Protein AF-A0A644T4M4-F1 (afdb_monomer)

Secondary structure (DSSP, 8-state):
--TT-HHHHHHHHHHHHHHHHHS---EEEEE-STTSSHHHHHHHHHHTS-GGGEEE-SS--HHHHHHGGGT-TTTTTT-EEEEEEE-SHHHHHHHHHHHHHHHHHHHHSEEEEEEEEEETTEEEEEEEEEES--EEEEEE-TT----HHHHHHEEEEE--SS-HHHHHHHHHHHHSTTSHHHHHHHHHHHHHHHHHHHHHHHHHHTTSEEEE-S-HHHHHHHHTT-TTHHHHHHHHHHHHHHHHHHHTTTPPPEEETTEEEEEPPHHHHHHHHHHHTTTHHHHHTT--HHHHHHHHHHHHHHHHH-SS-TT-EEHHHHHHH-SS---HHHHHHHHHHHHHTTSEEEEEEETTEEEEEE-----SS-GGGGGSPPHHHHHHHHHHT-HHHHHHHHT----TT--TT---TTS---GGGG-

Nearest PDB structures (foldseek):
  8twa-assembly1_1  TM=2.657E-01  e=3.814E-04  Saccharomyces cerevisiae
  1uej-assembly1_A  TM=3.182E-01  e=1.782E-02  Homo sapiens
  6n53-assembly1_A-2  TM=3.189E-01  e=3.844E-02  Homo sapiens
  3w8r-assembly1_B  TM=3.219E-01  e=8.292E-02  Thermus thermophilus HB8
  6n55-assembly1_A  TM=2.417E-01  e=2.975E-02  Homo sapiens

Structure (mmCIF, N/CA/C/O backbone):
data_AF-A0A644T4M4-F1
#
_entry.id   AF-A0A644T4M4-F1
#
loop_
_atom_site.group_PDB
_atom_site.id
_atom_site.type_symbol
_atom_site.label_atom_id
_atom_site.label_alt_id
_atom_site.label_comp_id
_atom_site.label_asym_id
_atom_site.label_entity_id
_atom_site.label_seq_id
_atom_site.pdbx_PDB_ins_code
_atom_site.Cartn_x
_atom_site.Cartn_y
_atom_site.Cartn_z
_atom_site.occupancy
_atom_site.B_iso_or_equiv
_atom_site.auth_seq_id
_atom_site.auth_comp_id
_atom_site.auth_asym_id
_atom_site.auth_atom_id
_atom_site.pdbx_PDB_model_num
ATOM 1 N N . MET A 1 1 ? 11.582 0.018 15.009 1.00 58.09 1 MET A N 1
ATOM 2 C CA . MET A 1 1 ? 12.364 1.194 14.536 1.00 58.09 1 MET A CA 1
ATOM 3 C C . MET A 1 1 ? 11.475 2.338 14.041 1.00 58.09 1 MET A C 1
ATOM 5 O O . MET A 1 1 ? 11.923 3.178 13.267 1.00 58.09 1 MET A O 1
ATOM 9 N N . THR A 1 2 ? 10.209 2.368 14.451 1.00 62.94 2 THR A N 1
ATOM 10 C CA . THR A 1 2 ? 9.167 3.086 13.716 1.00 6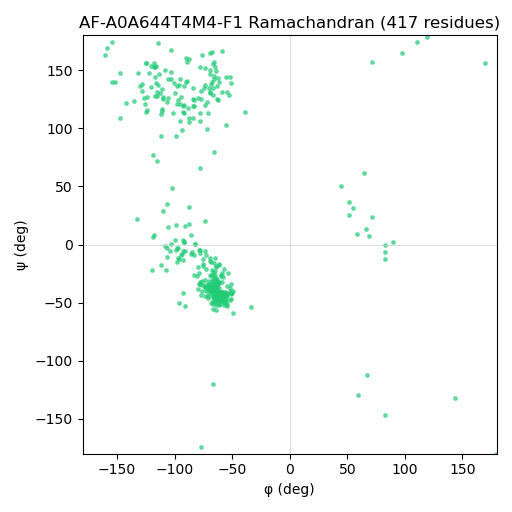2.94 2 THR A CA 1
ATOM 11 C C . THR A 1 2 ? 8.877 4.472 14.283 1.00 62.94 2 THR A C 1
ATOM 13 O O . THR A 1 2 ? 8.279 5.254 13.572 1.00 62.94 2 THR A O 1
ATOM 16 N N . ALA A 1 3 ? 9.325 4.804 15.505 1.00 70.50 3 ALA A N 1
ATOM 17 C CA . ALA A 1 3 ? 9.088 6.111 16.143 1.00 70.50 3 ALA A CA 1
ATOM 18 C C . ALA A 1 3 ? 7.628 6.594 15.975 1.00 70.50 3 ALA A C 1
ATOM 20 O O . ALA A 1 3 ? 7.381 7.668 15.447 1.00 70.50 3 ALA A O 1
ATOM 21 N N . GLY A 1 4 ? 6.650 5.741 16.298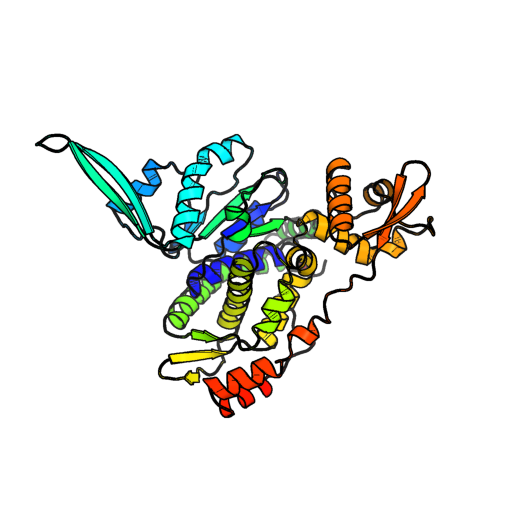 1.00 76.94 4 GLY A N 1
ATOM 22 C CA . GLY A 1 4 ? 5.220 6.039 16.108 1.00 76.94 4 GLY A CA 1
ATOM 23 C C . GLY A 1 4 ? 4.657 5.794 14.695 1.00 76.94 4 GLY A C 1
ATOM 24 O O . GLY A 1 4 ? 3.445 5.682 14.537 1.00 76.94 4 GLY A O 1
ATOM 25 N N . GLU A 1 5 ? 5.496 5.584 13.676 1.00 85.56 5 GLU A N 1
ATOM 26 C CA . GLU A 1 5 ? 5.093 5.408 12.264 1.00 85.56 5 GLU A CA 1
ATOM 27 C C . GLU A 1 5 ? 4.762 3.964 11.865 1.00 85.56 5 GLU A C 1
ATOM 29 O O . GLU A 1 5 ? 4.767 3.601 10.686 1.00 85.56 5 GLU A O 1
ATOM 34 N N . ARG A 1 6 ? 4.509 3.080 12.839 1.00 86.88 6 ARG A N 1
ATOM 35 C CA . ARG A 1 6 ? 4.324 1.641 12.571 1.00 86.88 6 ARG A CA 1
ATOM 36 C C . ARG A 1 6 ? 3.238 1.397 11.525 1.00 86.88 6 ARG A C 1
ATOM 38 O O . ARG A 1 6 ? 3.430 0.575 10.636 1.00 86.88 6 ARG A O 1
ATOM 45 N N . ARG A 1 7 ? 2.124 2.120 11.629 1.00 87.88 7 ARG A N 1
ATOM 46 C CA . ARG A 1 7 ? 0.977 1.989 10.729 1.00 87.88 7 ARG A CA 1
ATOM 47 C C . ARG A 1 7 ? 1.336 2.380 9.296 1.00 87.88 7 ARG A C 1
ATOM 49 O O . ARG A 1 7 ? 1.164 1.562 8.402 1.00 87.88 7 ARG A O 1
ATOM 56 N N . ASN A 1 8 ? 1.918 3.561 9.097 1.00 89.69 8 ASN A N 1
ATOM 57 C CA . ASN A 1 8 ? 2.347 4.040 7.781 1.00 89.69 8 ASN A CA 1
ATOM 58 C C . ASN A 1 8 ? 3.365 3.102 7.114 1.00 89.69 8 ASN A C 1
ATOM 60 O O . ASN A 1 8 ? 3.259 2.810 5.920 1.00 89.69 8 ASN A O 1
ATOM 64 N N . ILE A 1 9 ? 4.310 2.571 7.896 1.00 93.69 9 ILE A N 1
ATOM 65 C CA . ILE A 1 9 ? 5.294 1.590 7.419 1.00 93.69 9 ILE A CA 1
ATOM 66 C C . ILE A 1 9 ? 4.599 0.295 6.985 1.00 93.69 9 ILE A C 1
ATOM 68 O O . ILE A 1 9 ? 4.882 -0.211 5.902 1.00 93.69 9 ILE A O 1
ATOM 72 N N . LEU A 1 10 ? 3.675 -0.231 7.797 1.00 94.19 10 LEU A N 1
ATOM 73 C CA . LEU A 1 10 ? 2.949 -1.464 7.482 1.00 94.19 10 LEU A CA 1
ATOM 74 C C . LEU A 1 10 ? 2.027 -1.309 6.273 1.00 94.19 10 LEU A C 1
ATOM 76 O O . LEU A 1 10 ? 2.006 -2.197 5.427 1.00 94.19 10 LEU A O 1
ATOM 80 N N . ILE A 1 11 ? 1.306 -0.191 6.151 1.00 94.75 11 ILE A N 1
ATOM 81 C CA . ILE A 1 11 ? 0.471 0.082 4.976 1.00 94.75 11 ILE A CA 1
ATOM 82 C C . ILE A 1 11 ? 1.345 0.127 3.716 1.00 94.75 11 ILE A C 1
ATOM 84 O O . ILE A 1 11 ? 1.036 -0.544 2.732 1.00 94.75 11 ILE A O 1
ATOM 88 N N . SER A 1 12 ? 2.458 0.866 3.757 1.00 96.69 12 SER A N 1
ATOM 89 C CA . SER A 1 12 ? 3.391 0.975 2.627 1.00 96.69 12 SER A CA 1
ATOM 90 C C . SER A 1 12 ? 3.966 -0.393 2.240 1.00 96.69 12 SER A C 1
ATOM 92 O O . SER A 1 12 ? 3.949 -0.773 1.071 1.00 96.69 12 SER A O 1
ATOM 94 N N . PHE A 1 13 ? 4.397 -1.181 3.229 1.00 97.69 13 PHE A N 1
ATOM 95 C CA . PHE A 1 13 ? 4.878 -2.548 3.029 1.00 97.69 13 PHE A CA 1
ATOM 96 C C . PHE A 1 13 ? 3.802 -3.466 2.426 1.00 97.69 13 PHE A C 1
ATOM 98 O O . PHE A 1 13 ? 4.091 -4.254 1.526 1.00 97.69 13 PHE A O 1
ATOM 105 N N . LEU A 1 14 ? 2.545 -3.354 2.861 1.00 97.75 14 LEU A N 1
ATOM 106 C CA . LEU A 1 14 ? 1.443 -4.149 2.315 1.00 97.75 14 LEU A CA 1
ATOM 107 C C . LEU A 1 14 ? 1.080 -3.755 0.875 1.00 97.75 14 LEU A C 1
ATOM 109 O O . LEU A 1 14 ? 0.766 -4.624 0.065 1.00 97.75 14 LEU A O 1
ATOM 113 N N . CYS A 1 15 ? 1.201 -2.475 0.515 1.00 97.94 15 CYS A N 1
ATOM 114 C CA . CYS A 1 15 ? 1.064 -2.028 -0.875 1.00 97.94 15 CYS A CA 1
ATOM 115 C C . CYS A 1 15 ? 2.152 -2.650 -1.765 1.00 97.94 15 CYS A C 1
ATOM 117 O O . CYS A 1 15 ? 1.864 -3.210 -2.824 1.00 97.94 15 CYS A O 1
ATOM 119 N N . PHE A 1 16 ? 3.402 -2.636 -1.299 1.00 98.38 16 PHE A N 1
ATOM 120 C CA . PHE A 1 16 ? 4.524 -3.252 -2.005 1.00 98.38 16 PHE A CA 1
ATOM 121 C C . PHE A 1 16 ? 4.413 -4.774 -2.104 1.00 98.38 16 PHE A C 1
ATOM 123 O O . PHE A 1 16 ? 4.723 -5.355 -3.142 1.00 98.38 16 PHE A O 1
ATOM 130 N N . THR A 1 17 ? 3.927 -5.446 -1.064 1.00 97.81 17 THR A N 1
ATOM 131 C CA . THR A 1 17 ? 3.719 -6.900 -1.118 1.00 97.81 17 THR A CA 1
ATOM 132 C C . THR A 1 17 ? 2.515 -7.283 -1.976 1.00 97.81 17 THR A C 1
ATOM 134 O O . THR A 1 17 ? 2.589 -8.302 -2.654 1.00 97.81 17 THR A O 1
ATOM 137 N N . SER A 1 18 ? 1.467 -6.456 -2.071 1.00 97.56 18 SER A N 1
ATOM 138 C CA . SER A 1 18 ? 0.407 -6.626 -3.082 1.00 97.56 18 SER A CA 1
ATOM 139 C C . SER A 1 18 ? 0.992 -6.664 -4.500 1.00 97.56 18 SER A C 1
ATOM 141 O O . SER A 1 18 ? 0.643 -7.533 -5.301 1.00 97.56 18 SER A O 1
ATOM 143 N N . GLN A 1 19 ? 1.960 -5.796 -4.794 1.00 96.81 19 GLN A N 1
ATOM 144 C CA . GLN A 1 19 ? 2.674 -5.817 -6.068 1.00 96.81 19 GLN A CA 1
ATOM 145 C C . GLN A 1 19 ? 3.536 -7.080 -6.228 1.00 96.81 19 GLN A C 1
ATOM 147 O O . GLN A 1 19 ? 3.400 -7.831 -7.195 1.00 96.81 19 GLN A O 1
ATOM 152 N N . VAL A 1 20 ? 4.424 -7.329 -5.267 1.00 96.94 20 VAL A N 1
ATOM 153 C CA . VAL A 1 20 ? 5.458 -8.369 -5.365 1.00 96.94 20 VAL A CA 1
ATOM 154 C C . VAL A 1 20 ? 4.882 -9.785 -5.309 1.00 96.94 20 VAL A C 1
ATOM 156 O O . VAL A 1 20 ? 5.356 -10.669 -6.024 1.00 96.94 20 VAL A O 1
ATOM 159 N N . VAL A 1 21 ? 3.879 -10.010 -4.461 1.00 96.81 21 VAL A N 1
ATOM 160 C CA . VAL A 1 21 ? 3.291 -11.331 -4.207 1.00 96.81 21 VAL A CA 1
ATOM 161 C C . VAL A 1 21 ? 2.095 -11.586 -5.117 1.00 96.81 21 VAL A C 1
ATOM 163 O O . VAL A 1 21 ? 1.967 -12.688 -5.641 1.00 96.81 21 VAL A O 1
ATOM 166 N N . LEU A 1 22 ? 1.233 -10.585 -5.325 1.00 95.81 22 LEU A N 1
ATOM 167 C CA . LEU A 1 22 ? -0.062 -10.768 -5.995 1.00 95.81 22 LEU A CA 1
ATOM 168 C C . LEU A 1 22 ? -0.127 -10.167 -7.402 1.00 95.81 22 LEU A C 1
ATOM 170 O O . LEU A 1 22 ? -1.165 -10.284 -8.049 1.00 95.81 22 LEU A O 1
ATOM 174 N N . ARG A 1 23 ? 0.947 -9.520 -7.881 1.00 94.50 23 ARG A N 1
ATOM 175 C CA . ARG A 1 23 ? 0.973 -8.791 -9.165 1.00 94.50 23 ARG A CA 1
ATOM 176 C C . ARG A 1 23 ? -0.136 -7.737 -9.269 1.00 94.50 23 ARG A C 1
ATOM 178 O O . ARG A 1 23 ? -0.631 -7.461 -10.361 1.00 94.50 23 ARG A O 1
ATOM 185 N N . ASN A 1 24 ? -0.519 -7.155 -8.133 1.00 95.31 24 ASN A N 1
ATOM 186 C CA . ASN A 1 24 ? -1.507 -6.089 -8.054 1.00 95.31 24 ASN A CA 1
ATOM 187 C C . ASN A 1 24 ? -0.814 -4.777 -7.640 1.00 95.31 24 ASN A C 1
ATOM 189 O O . ASN A 1 24 ? -0.609 -4.559 -6.436 1.00 95.31 24 ASN A O 1
ATOM 193 N N . PRO A 1 25 ? -0.400 -3.940 -8.611 1.00 96.50 25 PRO A N 1
ATOM 194 C CA . PRO A 1 25 ? 0.454 -2.787 -8.360 1.00 96.50 25 PRO A CA 1
ATOM 195 C C . PRO A 1 25 ? -0.295 -1.672 -7.635 1.00 96.50 25 PRO A C 1
ATOM 197 O O . PRO A 1 25 ? -1.267 -1.120 -8.153 1.00 96.50 25 PRO A O 1
ATOM 200 N N . ILE A 1 26 ? 0.225 -1.283 -6.472 1.00 97.12 26 ILE A N 1
ATOM 201 C CA . ILE A 1 26 ? -0.260 -0.147 -5.688 1.00 97.12 26 ILE A CA 1
ATOM 202 C C . ILE A 1 26 ? 0.924 0.785 -5.451 1.00 97.12 26 ILE A C 1
ATOM 204 O O . ILE A 1 26 ? 1.887 0.415 -4.780 1.00 97.12 26 ILE A O 1
ATOM 208 N N . SER A 1 27 ? 0.862 1.982 -6.028 1.00 97.38 27 SER A N 1
ATOM 209 C CA . SER A 1 27 ? 1.900 2.998 -5.844 1.00 97.38 27 SER A CA 1
ATOM 210 C C . SER A 1 27 ? 1.800 3.607 -4.442 1.00 97.38 27 SER A C 1
ATOM 212 O O . SER A 1 27 ? 0.721 3.636 -3.853 1.00 97.38 27 SER A O 1
ATOM 214 N N . VAL A 1 28 ? 2.907 4.081 -3.878 1.00 96.62 28 VAL A N 1
ATOM 215 C CA . VAL A 1 28 ? 2.952 4.640 -2.518 1.00 96.62 28 VAL A CA 1
ATOM 216 C C . VAL A 1 28 ? 3.573 6.026 -2.554 1.00 96.62 28 VAL A C 1
ATOM 218 O O . VAL A 1 28 ? 4.684 6.205 -3.053 1.00 96.62 28 VAL A O 1
ATOM 221 N N . ILE A 1 29 ? 2.865 7.004 -1.995 1.00 93.62 29 ILE A N 1
ATOM 222 C CA . ILE A 1 29 ? 3.316 8.392 -1.958 1.00 93.62 29 ILE A CA 1
ATOM 223 C C . ILE A 1 29 ? 3.303 8.895 -0.518 1.00 93.62 29 ILE A C 1
ATOM 225 O O . ILE A 1 29 ? 2.258 8.925 0.130 1.00 93.62 29 ILE A O 1
ATOM 229 N N . GLY A 1 30 ? 4.468 9.314 -0.027 1.00 91.06 30 GLY A N 1
ATOM 230 C CA . GLY A 1 30 ? 4.597 9.938 1.289 1.00 91.06 30 GLY A CA 1
ATOM 231 C C . GLY A 1 30 ? 4.499 11.457 1.211 1.00 91.06 30 GLY A C 1
ATOM 232 O O . GLY A 1 30 ? 5.347 12.101 0.595 1.00 91.06 30 GLY A O 1
ATOM 233 N N . LEU A 1 31 ? 3.507 12.037 1.878 1.00 87.75 31 LEU A N 1
ATOM 234 C CA . LEU A 1 31 ? 3.324 13.477 2.016 1.00 87.75 31 LEU A CA 1
ATOM 235 C C . LEU A 1 31 ? 3.867 13.991 3.345 1.00 87.75 31 LEU A C 1
ATOM 237 O O . LEU A 1 31 ? 3.627 13.420 4.409 1.00 87.75 31 LEU A O 1
ATOM 241 N N . GLY A 1 32 ? 4.571 15.116 3.290 1.00 81.44 32 GLY A N 1
ATOM 242 C CA . GLY A 1 32 ? 4.988 15.822 4.493 1.00 81.44 32 GLY A CA 1
ATOM 243 C C . GLY A 1 32 ? 5.992 16.927 4.212 1.00 81.44 32 GLY A C 1
ATOM 244 O O . GLY A 1 32 ? 6.736 16.897 3.225 1.00 81.44 32 GLY A O 1
ATOM 245 N N . GLU A 1 33 ? 6.043 17.897 5.119 1.00 79.94 33 GLU A N 1
ATOM 246 C CA . GLU A 1 33 ? 7.080 18.925 5.106 1.00 79.94 33 GLU A CA 1
ATOM 247 C C . GLU A 1 33 ? 8.484 18.302 5.203 1.00 79.94 33 GLU A C 1
ATOM 249 O O . GLU A 1 33 ? 8.666 17.109 5.498 1.00 79.94 33 GLU A O 1
ATOM 254 N N . GLY A 1 34 ? 9.508 19.109 4.931 1.00 76.06 34 GLY A N 1
ATOM 255 C CA . GLY A 1 34 ? 10.889 18.715 5.202 1.00 76.06 34 GLY A CA 1
ATOM 256 C C . GLY A 1 34 ? 11.044 18.224 6.647 1.00 76.06 34 GLY A C 1
ATOM 257 O O . GLY A 1 34 ? 10.461 18.791 7.566 1.00 76.06 34 GLY A O 1
ATOM 258 N N . SER A 1 35 ? 11.819 17.156 6.846 1.00 74.25 35 SER A N 1
ATOM 259 C CA . SER A 1 35 ? 12.139 16.605 8.177 1.00 74.25 35 SER A CA 1
ATOM 260 C C . SER A 1 35 ? 10.973 15.999 8.977 1.00 74.25 35 SER A C 1
ATOM 262 O O . SER A 1 35 ? 11.151 15.690 10.149 1.00 74.25 35 SER A O 1
ATOM 264 N N . THR A 1 36 ? 9.819 15.743 8.355 1.00 76.94 36 THR A N 1
ATOM 265 C CA . THR A 1 36 ? 8.667 15.074 9.004 1.00 76.94 36 THR A CA 1
ATOM 266 C C . THR A 1 36 ? 8.808 13.554 9.136 1.00 76.94 36 THR A C 1
ATOM 268 O O . THR A 1 36 ? 7.979 12.909 9.755 1.00 76.94 36 THR A O 1
ATOM 271 N N . GLY A 1 37 ? 9.845 12.947 8.547 1.00 81.25 37 GLY A N 1
ATOM 272 C CA . GLY A 1 37 ? 10.057 11.494 8.603 1.00 81.25 37 GLY A CA 1
ATOM 273 C C . GLY A 1 37 ? 9.403 10.693 7.470 1.00 81.25 37 GLY A C 1
ATOM 274 O O . GLY A 1 37 ? 9.582 9.478 7.421 1.00 81.25 37 GLY A O 1
ATOM 275 N N . LYS A 1 38 ? 8.744 11.344 6.497 1.00 88.62 38 LYS A N 1
ATOM 276 C CA . LYS A 1 38 ? 8.134 10.685 5.321 1.00 88.62 38 LYS A CA 1
ATOM 277 C C . LYS A 1 38 ? 9.085 9.740 4.572 1.00 88.62 38 LYS A C 1
ATOM 279 O O . LYS A 1 38 ? 8.711 8.625 4.218 1.00 88.62 38 LYS A O 1
ATOM 284 N N . THR A 1 39 ? 10.335 10.162 4.379 1.00 90.50 39 THR A N 1
ATOM 285 C CA . THR A 1 39 ? 11.363 9.362 3.697 1.00 90.50 39 THR A CA 1
ATOM 286 C C . THR A 1 39 ? 11.757 8.147 4.532 1.00 90.50 39 THR A C 1
ATOM 288 O O . THR A 1 39 ? 11.871 7.056 3.990 1.00 90.50 39 THR A O 1
ATOM 291 N N . HIS A 1 40 ? 11.852 8.300 5.858 1.00 90.38 40 HIS A N 1
ATOM 292 C CA . HIS A 1 40 ? 12.149 7.194 6.776 1.00 90.38 40 HIS A CA 1
ATOM 293 C C . HIS A 1 40 ? 11.056 6.120 6.740 1.00 90.38 40 HIS A C 1
ATOM 295 O O . HIS A 1 40 ? 11.365 4.934 6.712 1.00 90.38 40 HIS A O 1
ATOM 301 N N . VAL A 1 41 ? 9.777 6.509 6.691 1.00 91.75 41 VAL A N 1
ATOM 302 C CA . VAL A 1 41 ? 8.663 5.556 6.532 1.00 91.75 41 VAL A CA 1
ATOM 303 C C . VAL A 1 41 ? 8.835 4.720 5.266 1.00 91.75 41 VAL A C 1
ATOM 305 O O . VAL A 1 41 ? 8.794 3.489 5.329 1.00 91.75 41 VAL A O 1
ATOM 308 N N . LEU A 1 42 ? 9.047 5.390 4.131 1.00 94.56 42 LEU A N 1
ATOM 309 C CA . LEU A 1 42 ? 9.170 4.738 2.831 1.00 94.56 42 LEU A CA 1
ATOM 310 C C . LEU A 1 42 ?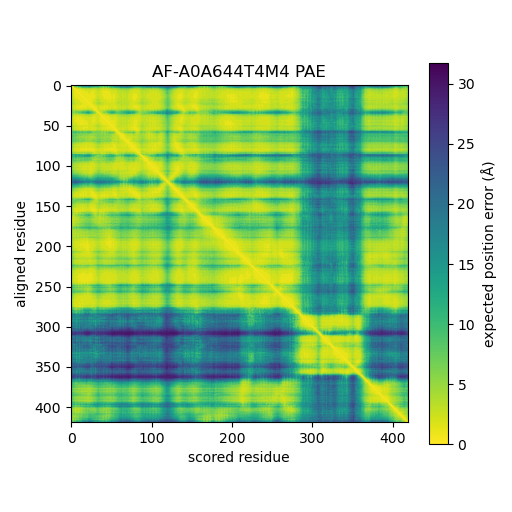 10.399 3.820 2.774 1.00 94.56 42 LEU A C 1
ATOM 312 O O . LEU A 1 42 ? 10.296 2.682 2.326 1.00 94.56 42 LEU A O 1
ATOM 316 N N . GLU A 1 43 ? 11.544 4.287 3.273 1.00 94.19 43 GLU A N 1
ATOM 317 C CA . GLU A 1 43 ? 12.791 3.519 3.321 1.00 94.19 43 GLU A CA 1
ATOM 318 C C . GLU A 1 43 ? 12.665 2.265 4.186 1.00 94.19 43 GLU A C 1
ATOM 320 O O . GLU A 1 43 ? 13.099 1.196 3.764 1.00 94.19 43 GLU A O 1
ATOM 325 N N . ILE A 1 44 ? 12.038 2.354 5.365 1.00 94.00 44 ILE A N 1
ATOM 326 C CA . ILE A 1 44 ? 11.836 1.176 6.217 1.00 94.00 44 ILE A CA 1
ATOM 327 C C . ILE A 1 44 ? 10.865 0.186 5.570 1.00 94.00 44 ILE A C 1
ATOM 329 O O . ILE A 1 44 ? 11.093 -1.016 5.665 1.00 94.00 44 ILE A O 1
ATOM 333 N N . ALA A 1 45 ? 9.811 0.653 4.897 1.00 96.50 45 ALA A N 1
ATOM 334 C CA . ALA A 1 45 ? 8.907 -0.236 4.171 1.00 96.50 45 ALA A CA 1
ATOM 335 C C . ALA A 1 45 ? 9.616 -0.954 3.007 1.00 96.50 45 ALA A C 1
ATOM 337 O O . ALA A 1 45 ? 9.460 -2.165 2.855 1.00 96.50 45 ALA A O 1
ATOM 338 N N . LEU A 1 46 ? 10.432 -0.232 2.229 1.00 97.12 46 LEU A N 1
ATOM 339 C CA . LEU A 1 46 ? 11.243 -0.792 1.141 1.00 97.12 46 LEU A CA 1
ATOM 340 C C . LEU A 1 46 ? 12.316 -1.759 1.651 1.00 97.12 46 LEU A C 1
ATOM 342 O O . LEU A 1 46 ? 12.559 -2.780 1.022 1.00 97.12 46 LEU A O 1
ATOM 346 N N . LEU A 1 47 ? 12.911 -1.487 2.815 1.00 96.50 47 LEU A N 1
ATOM 347 C CA . LEU A 1 47 ? 13.916 -2.350 3.440 1.00 96.50 47 LEU A CA 1
ATOM 348 C C . LEU A 1 47 ? 13.385 -3.768 3.723 1.00 96.50 47 LEU A C 1
ATOM 350 O O . LEU A 1 47 ? 14.174 -4.704 3.806 1.00 96.50 47 LEU A O 1
ATOM 354 N N . LEU A 1 48 ? 12.069 -3.942 3.866 1.00 96.75 48 LEU A N 1
ATOM 355 C CA . LEU A 1 48 ? 11.432 -5.247 4.073 1.00 96.75 48 LEU A CA 1
ATOM 356 C C . LEU A 1 48 ? 11.142 -6.003 2.763 1.00 96.75 48 LEU A C 1
ATOM 358 O O . LEU A 1 48 ? 10.715 -7.157 2.806 1.00 96.75 48 LEU A O 1
ATOM 362 N N . ILE A 1 49 ? 11.360 -5.373 1.607 1.00 98.12 49 ILE A N 1
ATOM 363 C CA . ILE A 1 49 ? 11.158 -5.964 0.282 1.00 98.12 49 ILE A CA 1
ATOM 364 C C . ILE A 1 49 ? 12.494 -6.519 -0.248 1.00 98.12 49 ILE A C 1
ATOM 366 O O . ILE A 1 49 ? 13.538 -5.913 -0.007 1.00 98.12 49 ILE A O 1
ATOM 370 N N . PRO A 1 50 ? 12.502 -7.668 -0.952 1.00 97.75 50 PRO A N 1
ATOM 371 C CA . PRO A 1 50 ? 13.701 -8.187 -1.614 1.00 97.75 50 PRO A CA 1
ATOM 372 C C . PRO A 1 50 ? 14.322 -7.160 -2.570 1.00 97.75 50 PRO A C 1
ATOM 374 O O . PRO A 1 50 ? 13.614 -6.568 -3.388 1.00 97.75 50 PRO A O 1
ATOM 377 N N . ASP A 1 51 ? 15.636 -6.949 -2.465 1.00 97.12 51 ASP A N 1
ATOM 378 C CA . ASP A 1 51 ? 16.331 -5.843 -3.141 1.00 97.12 51 ASP A CA 1
ATOM 379 C C . ASP A 1 51 ? 16.258 -5.965 -4.669 1.00 97.12 51 ASP A C 1
ATOM 381 O O . ASP A 1 51 ? 16.167 -4.964 -5.371 1.00 97.12 51 ASP A O 1
ATOM 385 N N . GLU A 1 52 ? 16.222 -7.192 -5.196 1.00 95.88 52 GLU A N 1
ATOM 386 C CA . GLU A 1 52 ? 16.118 -7.481 -6.628 1.00 95.88 52 GLU A CA 1
ATOM 387 C C . GLU A 1 52 ? 14.791 -7.030 -7.264 1.00 95.88 52 GLU A C 1
ATOM 389 O O . GLU A 1 52 ? 14.651 -7.028 -8.489 1.00 95.88 52 GLU A O 1
ATOM 394 N N . LEU A 1 53 ? 13.808 -6.650 -6.444 1.00 97.50 53 LEU A N 1
ATOM 395 C CA . LEU A 1 53 ? 12.486 -6.191 -6.874 1.00 97.50 53 LEU A CA 1
ATOM 396 C C . LEU A 1 53 ? 12.318 -4.677 -6.780 1.00 97.50 53 LEU A C 1
ATOM 398 O O . LEU A 1 53 ? 11.246 -4.160 -7.101 1.00 97.50 53 LEU A O 1
ATOM 402 N N . ILE A 1 54 ? 13.361 -3.975 -6.347 1.00 98.12 54 ILE A N 1
ATOM 403 C CA . ILE A 1 54 ? 13.370 -2.529 -6.175 1.00 98.12 54 ILE A CA 1
ATOM 404 C C . ILE A 1 54 ? 14.275 -1.929 -7.248 1.00 98.12 54 ILE A C 1
ATOM 406 O O . ILE A 1 54 ? 15.443 -2.287 -7.363 1.00 98.12 54 ILE A O 1
ATOM 410 N N . GLU A 1 55 ? 13.744 -0.985 -8.020 1.00 96.38 55 GLU A N 1
ATOM 411 C CA . GLU A 1 55 ? 14.516 -0.225 -9.000 1.00 96.38 55 GLU A CA 1
ATOM 412 C C . GLU A 1 55 ? 14.616 1.229 -8.540 1.00 96.38 55 GLU A C 1
ATOM 414 O O . GLU A 1 55 ? 13.619 1.951 -8.486 1.00 96.38 55 GLU A O 1
ATOM 419 N N . TYR A 1 56 ? 15.822 1.667 -8.185 1.00 94.44 56 TYR A N 1
ATOM 420 C CA . TYR A 1 56 ? 16.060 3.047 -7.772 1.00 94.44 56 TYR A CA 1
ATOM 421 C C . TYR A 1 56 ? 16.366 3.920 -8.988 1.00 94.44 56 TYR A C 1
ATOM 423 O O . TYR A 1 56 ? 17.460 3.877 -9.543 1.00 94.44 56 TYR A O 1
ATOM 431 N N . GLU A 1 57 ? 15.420 4.783 -9.335 1.00 90.25 57 GLU A N 1
ATOM 432 C CA . GLU A 1 57 ? 15.503 5.718 -10.456 1.00 90.25 57 GLU A CA 1
ATOM 433 C C . GLU A 1 57 ? 15.503 7.146 -9.896 1.00 90.25 57 GLU A C 1
ATOM 435 O O . GLU A 1 57 ? 14.514 7.873 -9.961 1.00 90.25 57 GLU A O 1
ATOM 440 N N . LYS A 1 58 ? 16.610 7.551 -9.260 1.00 80.00 58 LYS A N 1
ATOM 441 C CA . LYS A 1 58 ? 16.757 8.907 -8.709 1.00 80.00 58 LYS A CA 1
ATOM 442 C C . LYS A 1 58 ? 17.066 9.877 -9.852 1.00 80.00 58 LYS A C 1
ATOM 444 O O . LYS A 1 58 ? 18.190 9.888 -10.345 1.00 80.00 58 LYS A O 1
ATOM 449 N N . LYS A 1 59 ? 16.084 10.700 -10.236 1.00 78.81 59 LYS A N 1
ATOM 450 C CA . LYS A 1 59 ? 16.123 11.621 -11.397 1.00 78.81 59 LYS A CA 1
ATOM 451 C C . LYS A 1 59 ? 16.225 10.891 -12.748 1.00 78.81 59 LYS A C 1
ATOM 453 O O . LYS A 1 59 ? 17.205 11.065 -13.477 1.00 78.81 59 LYS A O 1
ATOM 458 N N . PRO A 1 60 ? 15.231 10.056 -13.093 1.00 81.75 60 PRO A N 1
ATOM 459 C CA . PRO A 1 60 ? 15.249 9.333 -14.352 1.00 81.75 60 PRO A CA 1
ATOM 460 C C . PRO A 1 60 ? 15.057 10.297 -15.517 1.00 81.75 60 PRO A C 1
ATOM 462 O O . PRO A 1 60 ? 14.294 11.258 -15.427 1.00 81.75 60 PRO A O 1
ATOM 465 N N . THR A 1 61 ? 15.694 9.994 -16.644 1.00 85.56 61 THR A N 1
ATOM 466 C CA . THR A 1 61 ? 15.408 10.674 -17.907 1.00 85.56 61 THR A CA 1
ATOM 467 C C . THR A 1 61 ? 14.566 9.776 -18.796 1.00 85.56 61 THR A C 1
ATOM 469 O O . THR A 1 61 ? 14.730 8.554 -18.807 1.00 85.56 61 THR A O 1
ATOM 472 N N . LEU A 1 62 ? 13.708 10.381 -19.614 1.00 86.06 62 LEU A N 1
ATOM 473 C CA . LEU A 1 62 ? 12.876 9.626 -20.541 1.00 86.06 62 LEU A CA 1
ATOM 474 C C . LEU A 1 62 ? 13.709 8.691 -21.453 1.00 86.06 62 LEU A C 1
ATOM 476 O O . LEU A 1 62 ? 13.355 7.521 -21.580 1.00 86.06 62 LEU A O 1
ATOM 480 N N . PRO A 1 63 ? 14.848 9.119 -22.044 1.00 85.75 63 PRO A N 1
ATOM 481 C CA . PRO A 1 63 ? 15.688 8.221 -22.837 1.00 85.75 63 PRO A CA 1
ATOM 482 C C . PRO A 1 63 ? 16.315 7.075 -22.033 1.00 85.75 63 PRO A C 1
ATOM 484 O O . PRO A 1 63 ? 16.450 5.976 -22.567 1.00 85.75 63 PRO A O 1
ATOM 487 N N . SER A 1 64 ? 16.712 7.302 -20.773 1.00 86.50 64 SER A N 1
ATOM 488 C CA . SER A 1 64 ? 17.353 6.253 -19.970 1.00 86.50 64 SER A CA 1
ATOM 489 C C . SER A 1 64 ? 16.388 5.126 -19.620 1.00 86.50 64 SER A C 1
ATOM 491 O O . SER A 1 64 ? 16.802 3.971 -19.645 1.00 86.50 64 SER A O 1
ATOM 493 N N . MET A 1 65 ? 15.114 5.441 -19.365 1.00 88.69 65 MET A N 1
ATOM 494 C CA . MET A 1 65 ? 14.091 4.429 -19.085 1.00 88.69 65 MET A CA 1
ATOM 495 C C . MET A 1 65 ? 13.845 3.507 -20.282 1.00 88.69 65 MET A C 1
ATOM 497 O O . MET A 1 65 ? 13.854 2.290 -20.127 1.00 88.69 65 MET A O 1
ATOM 501 N N . PHE A 1 66 ? 13.694 4.062 -21.490 1.00 87.44 66 PHE A N 1
ATOM 502 C CA . PHE A 1 66 ? 13.488 3.242 -22.689 1.00 87.44 66 PHE A CA 1
ATOM 503 C C . PHE A 1 66 ? 14.721 2.445 -23.087 1.00 87.44 66 PHE A C 1
ATOM 505 O O . PHE A 1 66 ? 14.586 1.305 -23.496 1.00 87.44 66 PHE A O 1
ATOM 512 N N . ARG A 1 67 ? 15.937 2.972 -22.910 1.00 87.81 67 ARG A N 1
ATOM 513 C CA . ARG A 1 67 ? 17.152 2.194 -23.207 1.00 87.81 67 ARG A CA 1
ATOM 514 C C . ARG A 1 67 ? 17.295 0.932 -22.355 1.00 87.81 67 ARG A C 1
ATOM 516 O O . ARG A 1 67 ? 18.042 0.037 -22.734 1.00 87.81 67 ARG A O 1
ATOM 523 N N . ARG A 1 68 ? 16.576 0.812 -21.231 1.00 89.12 68 ARG A N 1
ATOM 524 C CA . ARG A 1 68 ? 16.501 -0.456 -20.488 1.00 89.12 68 ARG A CA 1
ATOM 525 C C . ARG A 1 68 ? 15.883 -1.574 -21.331 1.00 89.12 68 ARG A C 1
ATOM 527 O O . ARG A 1 68 ? 16.337 -2.708 -21.200 1.00 89.12 68 ARG A O 1
ATOM 534 N N . SER A 1 69 ? 14.940 -1.257 -22.225 1.00 88.19 69 SER A N 1
ATOM 535 C CA . SER A 1 69 ? 14.296 -2.251 -23.091 1.00 88.19 69 SER A CA 1
ATOM 536 C C . SER A 1 69 ? 15.238 -2.877 -24.111 1.00 88.19 69 SER A C 1
ATOM 538 O O . SER A 1 69 ? 14.986 -3.987 -24.565 1.00 88.19 69 SER A O 1
ATOM 540 N N . GLU A 1 70 ? 16.326 -2.186 -24.465 1.00 87.44 70 GLU A N 1
ATOM 541 C CA . GLU A 1 70 ? 17.357 -2.726 -25.357 1.00 87.44 70 GLU A CA 1
ATOM 542 C C . GLU A 1 70 ? 18.078 -3.929 -24.722 1.00 87.44 70 GLU A C 1
ATOM 544 O O . GLU A 1 70 ? 18.584 -4.791 -25.437 1.00 87.44 70 GLU A O 1
ATOM 549 N N . ILE A 1 71 ? 18.122 -3.994 -23.383 1.00 90.75 71 ILE A N 1
ATOM 550 C CA . ILE A 1 71 ? 18.712 -5.104 -22.620 1.00 90.75 71 ILE A CA 1
ATOM 551 C C . ILE A 1 71 ? 17.628 -6.099 -22.199 1.00 90.75 71 ILE A C 1
ATOM 553 O O . ILE A 1 71 ? 17.789 -7.304 -22.385 1.00 90.75 71 ILE A O 1
ATOM 557 N N . ASP A 1 72 ? 16.548 -5.594 -21.601 1.00 94.06 72 ASP A N 1
ATOM 558 C CA . ASP A 1 72 ? 15.426 -6.385 -21.108 1.00 94.06 72 ASP A CA 1
ATOM 559 C C . ASP A 1 72 ? 14.116 -5.587 -21.244 1.00 94.06 72 ASP A C 1
ATOM 561 O O . ASP A 1 72 ? 13.891 -4.634 -20.491 1.00 94.06 72 ASP A O 1
ATOM 565 N N . PRO A 1 73 ? 13.215 -5.957 -22.170 1.00 94.12 73 PRO A N 1
ATOM 566 C CA . PRO A 1 73 ? 11.945 -5.260 -22.347 1.00 94.12 73 PRO A CA 1
ATOM 567 C C . PRO A 1 73 ? 10.987 -5.452 -21.155 1.00 94.12 73 PRO A C 1
ATOM 569 O O . PRO A 1 73 ? 10.055 -4.669 -20.995 1.00 94.12 73 PRO A O 1
ATOM 572 N N . TYR A 1 74 ? 11.239 -6.420 -20.263 1.00 96.38 74 TYR A N 1
ATOM 573 C CA . TYR A 1 74 ? 10.496 -6.638 -19.016 1.00 96.38 74 TYR A CA 1
ATOM 574 C C . TYR A 1 74 ? 11.198 -6.040 -17.788 1.00 96.38 74 TYR A C 1
ATOM 576 O O . TYR A 1 74 ? 10.839 -6.368 -16.657 1.00 96.38 74 TYR A O 1
ATOM 584 N N . HIS A 1 75 ? 12.167 -5.136 -17.979 1.00 95.56 75 HIS A N 1
ATOM 585 C CA . HIS A 1 75 ? 13.008 -4.608 -16.900 1.00 95.56 75 HIS A CA 1
ATOM 586 C C . HIS A 1 75 ? 12.228 -4.069 -15.689 1.00 95.56 75 HIS A C 1
ATOM 588 O O . HIS A 1 75 ? 12.708 -4.182 -14.561 1.00 95.56 75 HIS A O 1
ATOM 594 N N . TYR A 1 76 ? 11.046 -3.482 -15.904 1.00 96.19 76 TYR A N 1
ATOM 595 C CA . TYR A 1 76 ? 10.197 -2.921 -14.847 1.00 96.19 76 TYR A CA 1
ATOM 596 C C . TYR A 1 76 ? 9.075 -3.871 -14.381 1.00 96.19 76 TYR A C 1
ATOM 598 O O . TYR A 1 76 ? 8.344 -3.539 -13.445 1.00 96.19 76 TYR A O 1
ATOM 606 N N . ASP A 1 77 ? 8.915 -5.052 -14.986 1.00 96.25 77 ASP A N 1
ATOM 607 C CA . ASP A 1 77 ? 7.814 -5.954 -14.650 1.00 96.25 77 ASP A CA 1
ATOM 608 C C . ASP A 1 77 ? 7.886 -6.448 -13.198 1.00 96.25 77 ASP A C 1
ATOM 610 O O . ASP A 1 77 ? 8.876 -7.026 -12.748 1.00 96.25 77 ASP A O 1
ATOM 614 N N . GLY A 1 78 ? 6.798 -6.249 -12.448 1.00 94.81 78 GLY A N 1
ATOM 615 C CA . GLY A 1 78 ? 6.710 -6.689 -11.056 1.00 94.81 78 GLY A CA 1
ATOM 616 C C . GLY A 1 78 ? 7.612 -5.924 -10.083 1.00 94.81 78 GLY A C 1
ATOM 617 O O . GLY A 1 78 ? 7.698 -6.329 -8.923 1.00 94.81 78 GLY A O 1
ATOM 618 N N . LYS A 1 79 ? 8.283 -4.852 -10.527 1.00 97.50 79 LYS A N 1
ATOM 619 C CA . LYS A 1 79 ? 9.185 -4.052 -9.692 1.00 97.50 79 LYS A CA 1
ATOM 620 C C . LYS A 1 79 ? 8.476 -2.899 -8.987 1.00 97.50 79 LYS A C 1
ATOM 622 O O . LYS A 1 79 ? 7.401 -2.452 -9.399 1.00 97.50 79 LYS A O 1
ATOM 627 N N . ILE A 1 80 ? 9.123 -2.409 -7.934 1.00 98.25 80 ILE A N 1
ATOM 628 C CA . ILE A 1 80 ? 8.821 -1.146 -7.265 1.00 98.25 80 ILE A CA 1
ATOM 629 C C . ILE A 1 80 ? 9.847 -0.125 -7.745 1.00 98.25 80 ILE A C 1
ATOM 631 O O . ILE A 1 80 ? 11.035 -0.250 -7.453 1.00 98.25 80 ILE A O 1
ATOM 635 N N . VAL A 1 81 ? 9.395 0.877 -8.488 1.00 97.44 81 VAL A N 1
ATOM 636 C CA . VAL A 1 81 ? 10.252 1.941 -9.010 1.00 97.44 81 VAL A CA 1
ATOM 637 C C . VAL A 1 81 ? 10.264 3.095 -8.015 1.00 97.44 81 VAL A C 1
ATOM 639 O O . VAL A 1 81 ? 9.219 3.661 -7.701 1.00 97.44 81 VAL A O 1
ATOM 642 N N . VAL A 1 82 ? 11.442 3.438 -7.499 1.00 96.94 82 VAL A N 1
ATOM 643 C CA . VAL A 1 82 ? 11.611 4.408 -6.412 1.00 96.94 82 VAL A CA 1
ATOM 644 C C . VAL A 1 82 ? 12.280 5.674 -6.934 1.00 96.94 82 VAL A C 1
ATOM 646 O O . VAL A 1 82 ? 13.444 5.636 -7.334 1.00 96.94 82 VAL A O 1
ATOM 649 N N . TYR A 1 83 ? 11.578 6.808 -6.874 1.00 93.69 83 TYR A N 1
ATOM 650 C CA . TYR A 1 83 ? 12.126 8.115 -7.283 1.00 93.69 83 TYR A CA 1
ATOM 651 C C . TYR A 1 83 ? 12.751 8.899 -6.119 1.00 93.69 83 TYR A C 1
ATOM 653 O O . TYR A 1 83 ? 13.531 9.824 -6.343 1.00 93.69 83 TYR A O 1
ATOM 661 N N . GLY A 1 84 ? 12.498 8.487 -4.873 1.00 89.00 84 GLY A N 1
ATOM 662 C CA . GLY A 1 84 ? 13.039 9.138 -3.676 1.00 89.00 84 GLY A CA 1
ATOM 663 C C . GLY A 1 84 ? 12.225 10.362 -3.248 1.00 89.00 84 GLY A C 1
ATOM 664 O O . GLY A 1 84 ? 11.004 10.356 -3.381 1.00 89.00 84 GLY A O 1
ATOM 665 N N . ASP A 1 85 ? 12.891 11.379 -2.694 1.00 88.75 85 ASP A N 1
ATOM 666 C CA . ASP A 1 85 ? 12.250 12.639 -2.290 1.00 88.75 85 ASP A CA 1
ATOM 667 C C . ASP A 1 85 ? 12.155 13.574 -3.497 1.00 88.75 85 ASP A C 1
ATOM 669 O O . ASP A 1 85 ? 13.162 14.069 -4.007 1.00 88.75 85 ASP A O 1
ATOM 673 N N . MET A 1 86 ? 10.932 13.760 -3.975 1.00 85.88 86 MET A N 1
ATOM 674 C CA . MET A 1 86 ? 10.586 14.678 -5.045 1.00 85.88 86 MET A CA 1
ATOM 675 C C . MET A 1 86 ? 10.171 15.990 -4.388 1.00 85.88 86 MET A C 1
ATOM 677 O O . MET A 1 86 ? 9.055 16.103 -3.877 1.00 85.88 86 MET A O 1
ATOM 681 N N . GLY A 1 87 ? 11.104 16.941 -4.338 1.00 75.50 87 GLY A N 1
ATOM 682 C CA . GLY A 1 87 ? 10.977 18.191 -3.600 1.00 75.50 87 GLY A CA 1
ATOM 683 C C . GLY A 1 87 ? 9.905 19.134 -4.153 1.00 75.50 87 GLY A C 1
ATOM 684 O O . GLY A 1 87 ? 8.711 18.839 -4.135 1.00 75.50 87 GLY A O 1
ATOM 685 N N . GLY A 1 88 ? 10.326 20.330 -4.565 1.00 69.38 88 GLY A N 1
ATOM 686 C CA . GLY A 1 88 ? 9.426 21.358 -5.099 1.00 69.38 88 GLY A CA 1
ATOM 687 C C . GLY A 1 88 ? 8.992 21.093 -6.546 1.00 69.38 88 GLY A C 1
ATOM 688 O O . GLY A 1 88 ? 9.342 20.076 -7.139 1.00 69.38 88 GLY A O 1
ATOM 689 N N . GLU A 1 89 ? 8.269 22.049 -7.136 1.00 73.25 89 GLU A N 1
ATOM 690 C CA . GLU A 1 89 ? 7.707 21.946 -8.498 1.00 73.25 89 GLU A CA 1
ATOM 691 C C . GLU A 1 89 ? 8.745 21.557 -9.565 1.00 73.25 89 GLU A C 1
ATOM 693 O O . GLU A 1 89 ? 8.453 20.725 -10.416 1.00 73.25 89 GLU A O 1
ATOM 698 N N . ASN A 1 90 ? 9.984 22.051 -9.469 1.00 77.62 90 ASN A N 1
ATOM 699 C CA . ASN A 1 90 ? 11.037 21.731 -10.441 1.00 77.62 90 ASN A CA 1
ATOM 700 C C . ASN A 1 90 ? 11.365 20.229 -10.506 1.00 77.62 90 ASN A C 1
ATOM 702 O O . ASN A 1 90 ? 11.457 19.673 -11.597 1.00 77.62 90 ASN A O 1
ATOM 706 N N . ASP A 1 91 ? 11.518 19.557 -9.358 1.00 81.44 91 ASP A N 1
ATOM 707 C CA . ASP A 1 91 ? 11.820 18.115 -9.337 1.00 81.44 91 ASP A CA 1
ATOM 708 C C . ASP A 1 91 ? 10.626 17.300 -9.867 1.00 81.44 91 ASP A C 1
ATOM 710 O O . ASP A 1 91 ? 10.792 16.241 -10.479 1.00 81.44 91 ASP A O 1
ATOM 714 N N . GLN A 1 92 ? 9.408 17.802 -9.645 1.00 83.12 92 GLN A N 1
ATOM 715 C CA . GLN A 1 92 ? 8.178 17.189 -10.139 1.00 83.12 92 GLN A CA 1
ATOM 716 C C . GLN A 1 92 ? 8.044 17.319 -11.657 1.00 83.12 92 GLN A C 1
ATOM 718 O O . GLN A 1 92 ? 7.696 16.338 -12.317 1.00 83.12 92 GLN A O 1
ATOM 723 N N . ASP A 1 93 ? 8.365 18.488 -12.212 1.00 81.19 93 ASP A N 1
ATOM 724 C CA . ASP A 1 93 ? 8.337 18.748 -13.651 1.00 81.19 93 ASP A CA 1
ATOM 725 C C . ASP A 1 93 ? 9.409 17.947 -14.397 1.00 81.19 93 ASP A C 1
ATOM 727 O O . ASP A 1 93 ? 9.113 17.345 -15.433 1.00 81.19 93 ASP A O 1
ATOM 731 N N . GLU A 1 94 ? 10.626 17.861 -13.849 1.00 80.69 94 GLU A N 1
ATOM 732 C CA . GLU A 1 94 ? 11.717 17.063 -14.424 1.00 80.69 94 GLU A CA 1
ATOM 733 C C . GLU A 1 94 ? 11.339 15.580 -14.550 1.00 80.69 94 GLU A C 1
ATOM 735 O O . GLU A 1 94 ? 11.622 14.937 -15.564 1.00 80.69 94 GLU A O 1
ATOM 740 N N . ALA A 1 95 ? 10.665 15.032 -13.539 1.00 86.25 95 ALA A N 1
ATOM 741 C CA . ALA A 1 95 ? 10.296 13.622 -13.494 1.00 86.25 95 ALA A CA 1
ATOM 742 C C . ALA A 1 95 ? 8.921 13.316 -14.107 1.00 86.25 95 ALA A C 1
ATOM 744 O O . ALA A 1 95 ? 8.558 12.143 -14.215 1.00 86.25 95 ALA A O 1
ATOM 745 N N . ARG A 1 96 ? 8.141 14.327 -14.512 1.00 87.69 96 ARG A N 1
ATOM 746 C CA . ARG A 1 96 ? 6.745 14.166 -14.950 1.00 87.69 96 ARG A CA 1
ATOM 747 C C . ARG A 1 96 ? 6.583 13.136 -16.065 1.00 87.69 96 ARG A C 1
ATOM 749 O O . ARG A 1 96 ? 5.811 12.196 -15.916 1.00 87.69 96 ARG A O 1
ATOM 756 N N . GLN A 1 97 ? 7.377 13.260 -17.128 1.00 88.88 97 GLN A N 1
ATOM 757 C CA . GLN A 1 97 ? 7.327 12.339 -18.272 1.00 88.88 97 GLN A CA 1
ATOM 758 C C . GLN A 1 97 ? 7.697 10.900 -17.879 1.00 88.88 97 GLN A C 1
ATOM 760 O O . GLN A 1 97 ? 7.147 9.942 -18.413 1.00 88.88 97 GLN A O 1
ATOM 765 N N . CYS A 1 98 ? 8.616 10.739 -16.927 1.00 91.06 98 CYS A N 1
ATOM 766 C CA . CYS A 1 98 ? 9.019 9.432 -16.416 1.00 91.06 98 CYS A CA 1
ATOM 767 C C . CYS A 1 98 ? 7.921 8.810 -15.536 1.00 91.06 98 CYS A C 1
ATOM 769 O O . CYS A 1 98 ? 7.623 7.622 -15.672 1.00 91.06 98 CYS A O 1
ATOM 771 N N . LYS A 1 99 ? 7.251 9.620 -14.699 1.00 91.50 99 LYS A N 1
ATOM 772 C CA . LYS A 1 99 ? 6.065 9.190 -13.939 1.00 91.50 99 LYS A CA 1
ATOM 773 C C . LYS A 1 99 ? 4.950 8.728 -14.872 1.00 91.50 99 LYS A C 1
ATOM 775 O O . LYS A 1 99 ? 4.318 7.714 -14.590 1.00 91.50 99 LYS A O 1
ATOM 780 N N . ASP A 1 100 ? 4.723 9.443 -15.972 1.00 91.19 100 ASP A N 1
ATOM 781 C CA . ASP A 1 100 ? 3.706 9.088 -16.965 1.00 91.19 100 ASP A CA 1
ATOM 782 C C . ASP A 1 100 ? 3.963 7.695 -17.565 1.00 91.19 100 ASP A C 1
ATOM 784 O O . ASP A 1 100 ? 3.044 6.877 -17.559 1.00 91.19 100 ASP A O 1
ATOM 788 N N . ILE A 1 101 ? 5.214 7.348 -17.914 1.00 92.25 101 ILE A N 1
ATOM 789 C CA . ILE A 1 101 ? 5.556 5.978 -18.355 1.00 92.25 101 ILE A CA 1
ATOM 790 C C . ILE A 1 101 ? 5.162 4.936 -17.310 1.00 92.25 101 ILE A C 1
ATOM 792 O O . ILE A 1 101 ? 4.531 3.935 -17.642 1.00 92.25 101 ILE A O 1
ATOM 796 N N . ILE A 1 102 ? 5.558 5.132 -16.047 1.00 94.44 102 ILE A N 1
ATOM 797 C CA . ILE A 1 102 ? 5.279 4.146 -14.996 1.00 94.44 102 ILE A CA 1
ATOM 798 C C . ILE A 1 102 ? 3.768 4.002 -14.782 1.00 94.44 102 ILE A C 1
ATOM 800 O O . ILE A 1 102 ? 3.284 2.882 -14.635 1.00 94.44 102 ILE A O 1
ATOM 804 N N . LYS A 1 103 ? 3.007 5.105 -14.820 1.00 92.56 103 LYS A N 1
ATOM 805 C CA . LYS A 1 103 ? 1.536 5.094 -14.699 1.00 92.56 103 LYS A CA 1
ATOM 806 C C . LYS A 1 103 ? 0.861 4.341 -15.848 1.00 92.56 103 LYS A C 1
ATOM 808 O O . LYS A 1 103 ? -0.108 3.607 -15.610 1.00 92.56 103 LYS A O 1
ATOM 813 N N . GLU A 1 104 ? 1.339 4.544 -17.072 1.00 93.00 104 GLU A N 1
ATOM 814 C CA . GLU A 1 104 ? 0.848 3.855 -18.266 1.00 93.00 104 GLU A CA 1
ATOM 815 C C . GLU A 1 104 ? 1.189 2.362 -18.201 1.00 93.00 104 GLU A C 1
ATOM 817 O O . GLU A 1 104 ? 0.274 1.542 -18.222 1.00 93.00 104 GLU A O 1
ATOM 822 N N . LEU A 1 105 ? 2.452 1.995 -17.946 1.00 94.50 105 LEU A N 1
ATOM 823 C CA . LEU A 1 105 ? 2.867 0.597 -17.759 1.00 94.50 10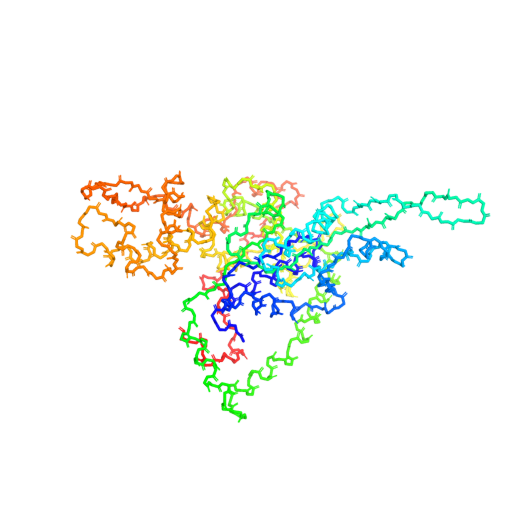5 LEU A CA 1
ATOM 824 C C . LEU A 1 105 ? 2.083 -0.106 -16.642 1.00 94.50 105 LEU A C 1
ATOM 826 O O . LEU A 1 105 ? 1.615 -1.227 -16.824 1.00 94.50 105 LEU A O 1
ATOM 830 N N . GLN A 1 106 ? 1.859 0.556 -15.501 1.00 94.19 106 GLN A N 1
ATOM 831 C CA . GLN A 1 106 ? 1.057 0.007 -14.400 1.00 94.19 106 GLN A CA 1
ATOM 832 C C . GLN A 1 106 ? -0.346 -0.429 -14.868 1.00 94.19 106 GLN A C 1
ATOM 834 O O . GLN A 1 106 ? -0.887 -1.430 -14.386 1.00 94.19 106 GLN A O 1
ATOM 839 N N . SER A 1 107 ? -0.932 0.309 -15.815 1.00 89.62 107 SER A N 1
ATOM 840 C CA . SER A 1 107 ? -2.307 0.109 -16.285 1.00 89.62 107 SER A CA 1
ATOM 841 C C . SER A 1 107 ? -2.365 -0.846 -17.476 1.00 89.62 107 SER A C 1
ATOM 843 O O . SER A 1 107 ? -3.065 -1.863 -17.423 1.00 89.62 107 SER A O 1
ATOM 845 N N . ASP A 1 108 ? -1.573 -0.557 -18.502 1.00 93.75 108 ASP A N 1
ATOM 846 C CA . ASP A 1 108 ? -1.684 -1.169 -19.824 1.00 93.75 108 ASP A CA 1
ATOM 847 C C . ASP A 1 108 ? -0.714 -2.343 -19.995 1.00 93.75 108 ASP A C 1
ATOM 849 O O . ASP A 1 108 ? -0.870 -3.151 -20.906 1.00 93.75 108 ASP A O 1
ATOM 853 N N . ALA A 1 109 ? 0.247 -2.494 -19.075 1.00 94.81 109 ALA A N 1
ATOM 854 C CA . ALA A 1 109 ? 1.303 -3.508 -19.087 1.00 94.81 109 ALA A CA 1
ATOM 855 C C . ALA A 1 109 ? 2.212 -3.487 -20.325 1.00 94.81 109 ALA A C 1
ATOM 857 O O . ALA A 1 109 ? 3.015 -4.406 -20.509 1.00 94.81 109 ALA A O 1
ATOM 858 N N . TYR A 1 110 ? 2.079 -2.462 -21.163 1.00 95.38 110 TYR A N 1
ATOM 859 C CA . TYR A 1 110 ? 2.804 -2.292 -22.407 1.00 95.38 110 TYR A CA 1
ATOM 860 C C . TYR A 1 110 ? 2.897 -0.812 -22.752 1.00 95.38 110 TYR A C 1
ATOM 862 O O . TYR A 1 110 ? 1.929 -0.070 -22.586 1.00 95.38 110 TYR A O 1
ATOM 870 N N . LEU A 1 111 ? 4.057 -0.404 -23.252 1.00 93.44 111 LEU A N 1
ATOM 871 C CA . LEU A 1 111 ? 4.284 0.923 -23.794 1.00 93.44 111 LEU A CA 1
ATOM 872 C C . LEU A 1 111 ? 5.380 0.847 -24.857 1.00 93.44 111 LEU A C 1
ATOM 874 O O . LEU A 1 111 ? 6.379 0.159 -24.658 1.00 93.44 111 LEU A O 1
ATOM 878 N N . ASN A 1 112 ? 5.235 1.576 -25.962 1.00 91.06 112 ASN A N 1
ATOM 879 C CA . ASN A 1 112 ? 6.267 1.661 -26.990 1.00 91.06 112 ASN A CA 1
ATOM 880 C C . ASN A 1 112 ? 6.678 3.102 -27.297 1.00 91.06 112 ASN A C 1
ATOM 882 O O . ASN A 1 112 ? 5.935 4.060 -27.077 1.00 91.06 112 ASN A O 1
ATOM 886 N N . ARG A 1 113 ? 7.895 3.258 -27.820 1.00 88.38 113 ARG A N 1
ATOM 887 C CA . ARG A 1 113 ? 8.388 4.534 -28.326 1.00 88.38 113 ARG A CA 1
ATOM 888 C C . ARG A 1 113 ? 9.240 4.351 -29.581 1.00 88.38 113 ARG A C 1
ATOM 890 O O . ARG A 1 113 ? 10.303 3.739 -29.484 1.00 88.38 113 ARG A O 1
ATOM 897 N N . PRO A 1 114 ? 8.863 4.972 -30.710 1.00 87.19 114 PRO A N 1
ATOM 898 C CA . PRO A 1 114 ? 9.693 4.977 -31.905 1.00 87.19 114 PRO A CA 1
ATOM 899 C C . PRO A 1 114 ? 10.947 5.827 -31.689 1.00 87.19 114 PRO A C 1
ATOM 901 O O . PRO A 1 114 ? 10.874 6.980 -31.248 1.00 87.19 114 PRO A O 1
ATOM 904 N N . VAL A 1 115 ? 12.107 5.273 -32.033 1.00 85.50 115 VAL A N 1
ATOM 905 C CA . VAL A 1 115 ? 13.409 5.944 -31.997 1.00 85.50 115 VAL A CA 1
ATOM 906 C C . VAL A 1 115 ? 14.120 5.743 -33.328 1.00 85.50 115 VAL A C 1
ATOM 908 O O . VAL A 1 115 ? 14.141 4.656 -33.893 1.00 85.50 115 VAL A O 1
ATOM 911 N N . THR A 1 116 ? 14.722 6.809 -33.845 1.00 85.50 116 THR A N 1
ATOM 912 C CA . THR A 1 116 ? 15.522 6.746 -35.069 1.00 85.50 116 THR A CA 1
ATOM 913 C C . THR A 1 116 ? 16.949 6.305 -34.754 1.00 85.50 116 THR A C 1
ATOM 915 O O . THR A 1 116 ? 17.637 6.944 -33.957 1.00 85.50 116 THR A O 1
ATOM 918 N N . VAL A 1 117 ? 17.409 5.243 -35.411 1.00 83.00 117 VAL A N 1
ATOM 919 C CA . VAL A 1 117 ? 18.751 4.670 -35.271 1.00 83.00 117 VAL A CA 1
ATOM 920 C C . VAL A 1 117 ? 19.494 4.796 -36.600 1.00 83.00 117 VAL A C 1
ATOM 922 O O . VAL A 1 117 ? 18.922 4.613 -37.672 1.00 83.00 117 VAL A O 1
ATOM 925 N N . SER A 1 118 ? 20.780 5.146 -36.537 1.00 81.50 118 SER A N 1
ATOM 926 C CA . SER A 1 118 ? 21.643 5.204 -37.721 1.00 81.50 118 SER A CA 1
ATOM 927 C C . SER A 1 118 ? 22.114 3.798 -38.089 1.00 81.50 118 SER A C 1
ATOM 929 O O . SER A 1 118 ? 22.720 3.114 -37.264 1.00 81.50 118 SER A O 1
ATOM 931 N N . THR A 1 119 ? 21.885 3.394 -39.334 1.00 81.56 119 THR A N 1
ATOM 932 C CA . THR A 1 119 ? 22.356 2.132 -39.918 1.00 81.56 119 THR A CA 1
ATOM 933 C C . THR A 1 119 ? 23.355 2.410 -41.044 1.00 81.56 119 THR A C 1
ATOM 935 O O . THR A 1 119 ? 23.586 3.560 -41.426 1.00 81.56 119 THR A O 1
ATOM 938 N N . SER A 1 120 ? 23.977 1.364 -41.595 1.00 81.31 120 SER A N 1
ATOM 939 C CA . SER A 1 120 ? 24.866 1.484 -42.761 1.00 81.31 120 SER A CA 1
ATOM 940 C C . SER A 1 120 ? 24.150 1.955 -44.034 1.00 81.31 120 SER A C 1
ATOM 942 O O . SER A 1 120 ? 24.814 2.418 -44.958 1.00 81.31 120 SER A O 1
ATOM 944 N N . GLU A 1 121 ? 22.818 1.846 -44.085 1.00 81.38 121 GLU A N 1
ATOM 945 C CA . GLU A 1 121 ? 21.983 2.188 -45.246 1.00 81.38 121 GLU A CA 1
ATOM 946 C C . GLU A 1 121 ? 21.189 3.496 -45.055 1.00 81.38 121 GLU A C 1
ATOM 948 O O . GLU A 1 121 ? 20.532 3.958 -45.987 1.00 81.38 121 GLU A O 1
ATOM 953 N N . GLY A 1 122 ? 21.278 4.138 -43.882 1.00 86.25 122 GLY A N 1
ATOM 954 C CA . GLY A 1 122 ? 20.611 5.408 -43.596 1.00 86.25 122 GLY A CA 1
ATOM 955 C C . GLY A 1 122 ? 20.106 5.511 -42.159 1.00 86.25 122 GLY A C 1
ATOM 956 O O . GLY A 1 122 ? 20.839 5.256 -41.206 1.00 86.25 122 GLY A O 1
ATOM 957 N N . PHE A 1 123 ? 18.852 5.932 -42.007 1.00 85.31 123 PHE A N 1
ATOM 958 C CA . PHE A 1 123 ? 18.162 6.010 -40.723 1.00 85.31 123 PHE A CA 1
ATOM 959 C C . PHE A 1 123 ? 16.963 5.066 -40.735 1.00 85.31 123 PHE A C 1
ATOM 961 O O . PHE A 1 123 ? 16.122 5.157 -41.629 1.00 85.31 123 PHE A O 1
ATOM 968 N N . GLU A 1 124 ? 16.865 4.206 -39.727 1.00 87.31 124 GLU A N 1
ATOM 969 C CA . GLU A 1 124 ? 15.719 3.322 -39.513 1.00 87.31 124 GLU A CA 1
ATOM 970 C C . GLU A 1 124 ? 14.987 3.713 -38.231 1.00 87.31 124 GLU A C 1
ATOM 972 O O . GLU A 1 124 ? 15.595 4.197 -37.275 1.00 87.31 124 GLU A O 1
ATOM 977 N N . VAL A 1 125 ? 13.666 3.535 -38.212 1.00 86.81 125 VAL A N 1
ATOM 978 C CA . VAL A 1 125 ? 12.852 3.734 -37.009 1.00 86.81 125 VAL A CA 1
ATOM 979 C C . VAL A 1 125 ? 12.679 2.381 -36.332 1.00 86.81 125 VAL A C 1
ATOM 981 O O . VAL A 1 125 ? 12.156 1.453 -36.942 1.00 86.81 125 VAL A O 1
ATOM 984 N N . VAL A 1 126 ? 13.124 2.286 -35.083 1.00 86.25 126 VAL A N 1
ATOM 985 C CA . VAL A 1 126 ? 12.989 1.107 -34.227 1.00 86.25 126 VAL A CA 1
ATOM 986 C C . VAL A 1 126 ? 12.093 1.472 -33.051 1.00 86.25 126 VAL A C 1
ATOM 988 O O . VAL A 1 126 ? 12.313 2.497 -32.403 1.00 86.25 126 VAL A O 1
ATOM 991 N N . ASP A 1 127 ? 11.097 0.641 -32.764 1.00 88.12 127 ASP A N 1
ATOM 992 C CA . ASP A 1 127 ? 10.250 0.807 -31.586 1.00 88.12 127 ASP A CA 1
ATOM 993 C C . ASP A 1 127 ? 10.930 0.192 -30.360 1.00 88.12 127 ASP A C 1
ATOM 995 O O . ASP A 1 127 ? 11.217 -1.003 -30.317 1.00 88.12 127 ASP A O 1
ATOM 999 N N . LEU A 1 128 ? 11.200 1.022 -29.353 1.00 89.75 128 LEU A N 1
ATOM 1000 C CA . LEU A 1 128 ? 11.609 0.561 -28.032 1.00 89.75 128 LEU A CA 1
ATOM 1001 C C . LEU A 1 128 ? 10.357 0.206 -27.231 1.00 89.75 128 LEU A C 1
ATOM 1003 O O . LEU A 1 128 ? 9.512 1.070 -26.995 1.00 89.75 128 LEU A O 1
ATOM 1007 N N . GLU A 1 129 ? 10.246 -1.052 -26.815 1.00 92.94 129 GLU A N 1
ATOM 1008 C CA . GLU A 1 129 ? 9.060 -1.600 -26.153 1.00 92.94 129 GLU A CA 1
ATOM 1009 C C . GLU A 1 129 ? 9.339 -1.955 -24.692 1.00 92.94 129 GLU A C 1
ATOM 1011 O O . GLU A 1 129 ? 10.289 -2.668 -24.381 1.00 92.94 129 GLU A O 1
ATOM 1016 N N . LEU A 1 130 ? 8.480 -1.496 -23.789 1.00 94.94 130 LEU A N 1
ATOM 1017 C CA . LEU A 1 130 ? 8.501 -1.845 -22.375 1.00 94.94 130 LEU A CA 1
ATOM 1018 C C . LEU A 1 130 ? 7.244 -2.637 -22.027 1.00 94.94 130 LEU A C 1
ATOM 1020 O O . LEU A 1 130 ? 6.139 -2.272 -22.425 1.00 94.94 130 LEU A O 1
ATOM 1024 N N . PHE A 1 131 ? 7.415 -3.693 -21.240 1.00 96.12 131 PHE A N 1
ATOM 1025 C CA . PHE A 1 131 ? 6.338 -4.546 -20.756 1.00 96.12 131 PHE A CA 1
ATOM 1026 C C . PHE A 1 131 ? 6.356 -4.645 -19.233 1.00 96.12 131 PHE A C 1
ATOM 1028 O O . PHE A 1 131 ? 7.394 -4.527 -18.577 1.00 96.12 131 PHE A O 1
ATOM 1035 N N . GLY A 1 132 ? 5.186 -4.953 -18.683 1.00 95.38 132 GLY A N 1
ATOM 1036 C CA . GLY A 1 132 ? 5.009 -5.276 -17.277 1.00 95.38 132 GLY A CA 1
ATOM 1037 C C . GLY A 1 132 ? 4.256 -4.216 -16.495 1.00 95.38 132 GLY A C 1
ATOM 1038 O O . GLY A 1 132 ? 3.919 -3.151 -17.001 1.00 95.38 132 GLY A O 1
ATOM 1039 N N . ARG A 1 133 ? 3.971 -4.540 -15.235 1.00 96.19 133 ARG A N 1
ATOM 1040 C CA . ARG A 1 133 ? 3.117 -3.724 -14.362 1.00 96.19 133 ARG A CA 1
ATOM 1041 C C . ARG A 1 133 ? 3.889 -3.243 -13.133 1.00 96.19 133 ARG A C 1
ATOM 1043 O O . ARG A 1 133 ? 3.720 -3.859 -12.089 1.00 96.19 133 ARG A O 1
ATOM 1050 N N . PRO A 1 134 ? 4.768 -2.229 -13.217 1.00 97.12 134 PRO A N 1
ATOM 1051 C CA . PRO A 1 134 ? 5.457 -1.676 -12.048 1.00 97.12 134 PRO A CA 1
ATOM 1052 C C . PRO A 1 134 ? 4.504 -0.905 -11.122 1.00 97.12 134 PRO A C 1
ATOM 1054 O O . PRO A 1 134 ? 3.417 -0.498 -11.531 1.00 97.12 134 PRO A O 1
ATOM 1057 N N . CYS A 1 135 ? 4.942 -0.636 -9.890 1.00 96.50 135 CYS A N 1
ATOM 1058 C CA . CYS A 1 135 ? 4.360 0.417 -9.050 1.00 96.50 135 CYS A CA 1
ATOM 1059 C C . CYS A 1 135 ? 5.405 1.490 -8.717 1.00 96.50 135 CYS A C 1
ATOM 1061 O O . CYS A 1 135 ? 6.606 1.221 -8.728 1.00 96.50 135 CYS A O 1
ATOM 1063 N N . LEU A 1 136 ? 4.947 2.702 -8.410 1.00 96.12 136 LEU A N 1
ATOM 1064 C CA . LEU A 1 136 ? 5.791 3.865 -8.139 1.00 96.12 136 LEU A CA 1
ATOM 1065 C C . LEU A 1 136 ? 5.867 4.156 -6.633 1.00 96.12 136 LEU A C 1
ATOM 1067 O O . LEU A 1 136 ? 4.871 4.033 -5.923 1.00 96.12 136 LEU A O 1
ATOM 1071 N N . ALA A 1 137 ? 7.034 4.577 -6.151 1.00 96.75 137 ALA A N 1
ATOM 1072 C CA . ALA A 1 137 ? 7.257 4.971 -4.765 1.00 96.75 137 ALA A CA 1
ATOM 1073 C C . ALA A 1 137 ? 8.070 6.270 -4.673 1.00 96.75 137 ALA A C 1
ATOM 1075 O O . ALA A 1 137 ? 9.192 6.347 -5.182 1.00 96.75 137 ALA A O 1
ATOM 1076 N N . TYR A 1 138 ? 7.533 7.288 -4.002 1.00 94.94 138 TYR A N 1
ATOM 1077 C CA . TYR A 1 138 ? 8.250 8.543 -3.755 1.00 94.94 138 TYR A CA 1
ATOM 1078 C C . TYR A 1 138 ? 7.666 9.321 -2.577 1.00 94.94 138 TYR A C 1
ATOM 1080 O O . TYR A 1 138 ? 6.593 9.005 -2.063 1.00 94.94 138 TYR A O 1
ATOM 1088 N N . THR A 1 139 ? 8.382 10.347 -2.134 1.00 92.81 139 THR A N 1
ATOM 1089 C CA . THR A 1 139 ? 7.886 11.311 -1.151 1.00 92.81 139 THR A CA 1
ATOM 1090 C C . THR A 1 139 ? 7.839 12.707 -1.754 1.00 92.81 139 THR A C 1
ATOM 1092 O O . THR A 1 139 ? 8.560 12.995 -2.703 1.00 92.81 139 THR A O 1
ATOM 1095 N N . THR A 1 140 ? 6.942 13.564 -1.265 1.00 90.44 140 THR A N 1
ATOM 1096 C CA . THR A 1 140 ? 6.844 14.951 -1.732 1.00 90.44 140 THR A CA 1
ATOM 1097 C C . THR A 1 140 ? 6.248 15.892 -0.684 1.00 90.44 140 THR A C 1
ATOM 1099 O O . THR A 1 140 ? 5.859 15.473 0.413 1.00 90.44 140 THR A O 1
ATOM 1102 N N . VAL A 1 141 ? 6.233 17.186 -1.002 1.00 85.38 141 VAL A N 1
ATOM 1103 C CA . VAL A 1 141 ? 5.724 18.258 -0.145 1.00 85.38 141 VAL A CA 1
ATOM 1104 C C . VAL A 1 141 ? 4.187 18.318 -0.162 1.00 85.38 141 VAL A C 1
ATOM 1106 O O . VAL A 1 141 ? 3.569 17.974 -1.169 1.00 85.38 141 VAL A O 1
ATOM 1109 N N . PRO A 1 142 ? 3.530 18.804 0.911 1.00 74.62 142 PRO A N 1
ATOM 1110 C CA . PRO A 1 142 ? 2.066 18.758 1.042 1.00 74.62 142 PRO A CA 1
ATOM 1111 C C . PRO A 1 142 ? 1.276 19.569 0.005 1.00 74.62 142 PRO A C 1
ATOM 1113 O O . PRO A 1 142 ? 0.079 19.351 -0.159 1.00 74.62 142 PRO A O 1
ATOM 1116 N N . ASN A 1 143 ? 1.920 20.532 -0.660 1.00 74.19 143 ASN A N 1
ATOM 1117 C CA . ASN A 1 143 ? 1.276 21.414 -1.636 1.00 74.19 143 ASN A CA 1
ATOM 1118 C C . ASN A 1 143 ? 1.375 20.904 -3.079 1.00 74.19 143 ASN A C 1
ATOM 1120 O O . ASN A 1 143 ? 0.946 21.612 -3.986 1.00 74.19 143 ASN A O 1
ATOM 1124 N N . TYR A 1 144 ? 1.941 19.716 -3.301 1.00 79.94 144 TYR A N 1
ATOM 1125 C CA . TYR A 1 144 ? 1.965 19.115 -4.628 1.00 79.94 144 TYR A CA 1
ATOM 1126 C C . TYR A 1 144 ? 0.544 18.753 -5.085 1.00 79.94 144 TYR A C 1
ATOM 1128 O O . TYR A 1 144 ? -0.204 18.090 -4.359 1.00 79.94 144 TYR A O 1
ATOM 1136 N N . ASP A 1 145 ? 0.178 19.191 -6.289 1.00 80.25 145 ASP A N 1
ATOM 1137 C CA . ASP A 1 145 ? -1.111 18.875 -6.897 1.00 80.25 145 ASP A CA 1
ATOM 1138 C C . ASP A 1 145 ? -1.017 17.560 -7.673 1.00 80.25 145 ASP A C 1
ATOM 1140 O O . ASP A 1 145 ? -0.411 17.483 -8.742 1.00 80.25 145 ASP A O 1
ATOM 1144 N N . PHE A 1 146 ? -1.593 16.504 -7.102 1.00 83.56 146 PHE A N 1
ATOM 1145 C CA . PHE A 1 146 ? -1.647 15.201 -7.754 1.00 83.56 146 PHE A CA 1
ATOM 1146 C C . PHE A 1 146 ? -2.718 15.190 -8.831 1.00 83.56 146 PHE A C 1
ATOM 1148 O O . PHE A 1 146 ? -3.888 15.492 -8.563 1.00 83.56 146 PHE A O 1
ATOM 1155 N N . ASP A 1 147 ? -2.352 14.703 -10.012 1.00 85.06 147 ASP A N 1
ATOM 1156 C CA . ASP A 1 147 ? -3.354 14.400 -11.020 1.00 85.06 147 ASP A CA 1
ATOM 1157 C C . ASP A 1 147 ? -4.268 13.236 -10.557 1.00 85.06 147 ASP A C 1
ATOM 1159 O O . ASP A 1 147 ? -3.924 12.420 -9.692 1.00 85.06 147 ASP A O 1
ATOM 1163 N N . SER A 1 148 ? -5.478 13.151 -11.120 1.00 83.94 148 SER A N 1
ATOM 1164 C CA . SER A 1 148 ? -6.467 12.118 -10.755 1.00 83.94 148 SER A CA 1
ATOM 1165 C C . SER A 1 148 ? -5.958 10.693 -11.002 1.00 83.94 148 SER A C 1
ATOM 1167 O O . SER A 1 148 ? -6.359 9.723 -10.350 1.00 83.94 148 SER A O 1
ATOM 1169 N N . GLN A 1 149 ? -5.033 10.553 -11.942 1.00 85.25 149 GLN A N 1
ATOM 1170 C CA . GLN A 1 149 ? -4.401 9.311 -12.326 1.00 85.25 149 GLN A CA 1
ATOM 1171 C C . GLN A 1 149 ? -3.335 8.853 -11.310 1.00 85.25 149 GLN A C 1
ATOM 1173 O O . GLN A 1 149 ? -3.220 7.646 -11.089 1.00 85.25 149 GLN A O 1
ATOM 1178 N N . GLU A 1 150 ? -2.596 9.773 -10.687 1.00 88.19 150 GLU A N 1
ATOM 1179 C CA . GLU A 1 150 ? -1.669 9.552 -9.574 1.00 88.19 150 GLU A CA 1
ATOM 1180 C C . GLU A 1 150 ? -2.449 9.169 -8.314 1.00 88.19 150 GLU A C 1
ATOM 1182 O O . GLU A 1 150 ? -2.165 8.122 -7.726 1.00 88.19 150 GLU A O 1
ATOM 1187 N N . LYS A 1 151 ? -3.483 9.944 -7.945 1.00 86.81 151 LYS A N 1
ATOM 1188 C CA . LYS A 1 151 ? -4.313 9.681 -6.749 1.00 86.81 151 LYS A CA 1
ATOM 1189 C C . LYS A 1 151 ? -4.947 8.296 -6.787 1.00 86.81 151 LYS A C 1
ATOM 1191 O O . LYS A 1 151 ? -4.847 7.523 -5.840 1.00 86.81 151 LYS A O 1
ATOM 1196 N N . SER A 1 152 ? -5.554 7.952 -7.915 1.00 87.38 152 SER A N 1
ATOM 1197 C CA . SER A 1 152 ? -6.300 6.701 -8.046 1.00 87.38 152 SER A CA 1
ATOM 1198 C C . SER A 1 152 ? -5.432 5.444 -8.128 1.00 87.38 152 SER A C 1
ATOM 1200 O O . SER A 1 152 ? -5.924 4.355 -7.856 1.00 87.38 152 SER A O 1
ATOM 1202 N N . ARG A 1 153 ? -4.149 5.564 -8.498 1.00 91.00 153 ARG A N 1
ATOM 1203 C CA . ARG A 1 153 ? -3.193 4.435 -8.541 1.00 91.00 153 ARG A CA 1
ATOM 1204 C C . ARG A 1 153 ? -2.362 4.291 -7.277 1.00 91.00 153 ARG A C 1
ATOM 1206 O O . ARG A 1 153 ? -1.632 3.305 -7.143 1.00 91.00 153 ARG A O 1
ATOM 1213 N N . SER A 1 154 ? -2.449 5.274 -6.389 1.00 92.44 154 SER A N 1
ATOM 1214 C CA . SER A 1 154 ? -1.565 5.376 -5.242 1.00 92.44 154 SER A CA 1
ATOM 1215 C C . SER A 1 154 ? -2.327 5.275 -3.934 1.00 92.44 154 SER A C 1
ATOM 1217 O O . SER A 1 154 ? -3.507 5.617 -3.822 1.00 92.44 154 SER A O 1
ATOM 1219 N N . LEU A 1 155 ? -1.620 4.805 -2.923 1.00 92.69 155 LEU A N 1
ATOM 1220 C CA . LEU A 1 155 ? -1.938 5.063 -1.541 1.00 92.69 155 LEU A CA 1
ATOM 1221 C C . LEU A 1 155 ? -1.067 6.228 -1.067 1.00 92.69 155 LEU A C 1
ATOM 1223 O O . LEU A 1 155 ? 0.159 6.196 -1.190 1.00 92.69 155 LEU A O 1
ATOM 1227 N N . ILE A 1 156 ? -1.723 7.265 -0.555 1.00 89.50 156 ILE A N 1
ATOM 1228 C CA . ILE A 1 156 ? -1.074 8.481 -0.078 1.00 89.50 156 ILE A CA 1
ATOM 1229 C C . ILE A 1 156 ? -1.138 8.472 1.444 1.00 89.50 156 ILE A C 1
ATOM 1231 O O . ILE A 1 156 ? -2.227 8.398 2.010 1.00 89.50 156 ILE A O 1
ATOM 1235 N N . PHE A 1 157 ? 0.016 8.547 2.101 1.00 86.44 157 PHE A N 1
ATOM 1236 C CA . PHE A 1 157 ? 0.098 8.663 3.555 1.00 86.44 157 PHE A CA 1
ATOM 1237 C C . PHE A 1 157 ? 0.739 9.991 3.951 1.00 86.44 157 PHE A C 1
ATOM 1239 O O . PHE A 1 157 ? 1.554 10.541 3.211 1.00 86.44 157 PHE A O 1
ATOM 1246 N N . THR A 1 158 ? 0.412 10.472 5.147 1.00 83.25 158 THR A N 1
ATOM 1247 C CA . THR A 1 158 ? 1.064 11.634 5.758 1.00 83.25 158 THR A CA 1
ATOM 1248 C C . THR A 1 158 ? 1.885 11.167 6.949 1.00 83.25 158 THR A C 1
ATOM 1250 O O . THR A 1 158 ? 1.408 10.358 7.749 1.00 83.25 158 THR A O 1
ATOM 1253 N N . ALA A 1 159 ? 3.123 11.650 7.057 1.00 78.56 159 ALA A N 1
ATOM 1254 C CA . ALA A 1 159 ? 3.946 11.386 8.234 1.00 78.56 159 ALA A CA 1
ATOM 1255 C C . ALA A 1 159 ? 3.346 12.056 9.481 1.00 78.56 159 ALA A C 1
ATOM 1257 O O . ALA A 1 159 ? 2.765 13.142 9.404 1.00 78.56 159 ALA A O 1
ATOM 1258 N N . ARG A 1 160 ? 3.483 11.397 10.627 1.00 75.81 160 ARG A N 1
ATOM 1259 C CA . ARG A 1 160 ? 3.013 11.886 11.918 1.00 75.81 160 ARG A CA 1
ATOM 1260 C C . ARG A 1 160 ? 3.909 13.013 12.412 1.00 75.81 160 ARG A C 1
ATOM 1262 O O . ARG A 1 160 ? 5.131 12.933 12.347 1.00 75.81 160 ARG A O 1
ATOM 1269 N N . GLU A 1 161 ? 3.281 14.051 12.950 1.00 70.44 161 GLU A N 1
ATOM 1270 C CA . GLU A 1 161 ? 3.971 15.183 13.587 1.00 70.44 161 GLU A CA 1
ATOM 1271 C C . GLU A 1 161 ? 3.840 15.146 15.120 1.00 70.44 161 GLU A C 1
ATOM 1273 O O . GLU A 1 161 ? 4.527 15.878 15.829 1.00 70.44 161 GLU A O 1
ATOM 1278 N N . ASP A 1 162 ? 2.978 14.271 15.641 1.00 71.25 162 ASP A N 1
ATOM 1279 C CA . ASP A 1 162 ? 2.659 14.102 17.061 1.00 71.25 162 ASP A CA 1
ATOM 1280 C C . ASP A 1 162 ? 3.529 13.040 17.762 1.00 71.25 162 ASP A C 1
ATOM 1282 O O . ASP A 1 162 ? 3.381 12.787 18.952 1.00 71.25 162 ASP A O 1
ATOM 1286 N N . ASN A 1 163 ? 4.480 12.430 17.053 1.00 76.56 163 ASN A N 1
ATOM 1287 C CA . ASN A 1 163 ? 5.318 11.326 17.537 1.00 76.56 163 ASN A CA 1
ATOM 1288 C C . ASN A 1 163 ? 6.639 11.769 18.194 1.00 76.56 163 ASN A C 1
ATOM 1290 O O . ASN A 1 163 ? 7.550 10.951 18.361 1.00 76.56 163 ASN A O 1
ATOM 1294 N N . LYS A 1 164 ? 6.771 13.052 18.555 1.00 81.56 164 LYS A N 1
ATOM 1295 C CA . LYS A 1 164 ? 8.027 13.618 19.069 1.00 81.56 164 LYS A CA 1
ATOM 1296 C C . LYS A 1 164 ? 8.522 12.910 20.332 1.00 81.56 164 LYS A C 1
ATOM 1298 O O . LYS A 1 164 ? 9.700 12.586 20.411 1.00 81.56 164 LYS A O 1
ATOM 1303 N N . GLU A 1 165 ? 7.638 12.640 21.288 1.00 83.12 165 GLU A N 1
ATOM 1304 C CA . GLU A 1 165 ? 8.001 11.980 22.550 1.00 83.12 165 GLU A CA 1
ATOM 1305 C C . GLU A 1 165 ? 8.574 10.576 22.311 1.00 83.12 165 GLU A C 1
ATOM 1307 O O . GLU A 1 165 ? 9.676 10.258 22.757 1.00 83.12 165 GLU A O 1
ATOM 1312 N N . VAL A 1 166 ? 7.887 9.774 21.492 1.00 83.50 166 VAL A N 1
ATOM 1313 C CA . VAL A 1 166 ? 8.338 8.435 21.085 1.00 83.50 166 VAL A CA 1
ATOM 1314 C C . VAL A 1 166 ? 9.666 8.498 20.319 1.00 83.50 166 VAL A C 1
ATOM 1316 O O . VAL A 1 166 ? 10.524 7.620 20.454 1.00 83.50 166 VAL A O 1
ATOM 1319 N N . PHE A 1 167 ? 9.851 9.522 19.482 1.00 84.44 167 PHE A N 1
ATOM 1320 C CA . PHE A 1 167 ? 11.091 9.734 18.742 1.00 84.44 167 PHE A CA 1
ATOM 1321 C C . PHE A 1 167 ? 12.267 10.070 19.668 1.00 84.44 167 PHE A C 1
ATOM 1323 O O . PHE A 1 167 ? 13.327 9.447 19.541 1.00 84.44 167 PHE A O 1
ATOM 1330 N N . ASP A 1 168 ? 12.079 11.017 20.587 1.00 85.88 168 ASP A N 1
ATOM 1331 C CA . ASP A 1 168 ? 13.098 11.453 21.541 1.00 85.88 168 ASP A CA 1
ATOM 1332 C C . ASP A 1 168 ? 13.487 10.292 22.467 1.00 85.88 168 ASP A C 1
ATOM 1334 O O . ASP A 1 168 ? 14.676 10.007 22.627 1.00 85.88 168 ASP A O 1
ATOM 1338 N N . GLU A 1 169 ? 12.513 9.529 22.976 1.00 84.69 169 GLU A N 1
ATOM 1339 C CA . GLU A 1 169 ? 12.797 8.355 23.804 1.00 84.69 169 GLU A CA 1
ATOM 1340 C C . GLU A 1 169 ? 13.569 7.288 23.029 1.00 84.69 169 GLU A C 1
ATOM 1342 O O . GLU A 1 169 ? 14.572 6.753 23.508 1.00 84.69 169 GLU A O 1
ATOM 1347 N N . ARG A 1 170 ? 13.172 7.005 21.783 1.00 85.31 170 ARG A N 1
ATOM 1348 C CA . ARG A 1 170 ? 13.929 6.087 20.928 1.00 85.31 170 ARG A CA 1
ATOM 1349 C C . ARG A 1 170 ? 15.383 6.539 20.783 1.00 85.31 170 ARG A C 1
ATOM 1351 O O . ARG A 1 170 ? 16.276 5.693 20.808 1.00 85.31 170 ARG A O 1
ATOM 1358 N N . LYS A 1 171 ? 15.633 7.835 20.574 1.00 86.69 171 LYS A N 1
ATOM 1359 C CA . LYS A 1 171 ? 16.997 8.369 20.457 1.00 86.69 171 LYS A CA 1
ATOM 1360 C C . LYS A 1 171 ? 17.769 8.171 21.754 1.00 86.69 171 LYS A C 1
ATOM 1362 O O . LYS A 1 171 ? 18.838 7.571 21.705 1.00 86.69 171 LYS A O 1
ATOM 1367 N N . ASN A 1 172 ? 17.190 8.564 22.885 1.00 86.44 172 ASN A N 1
ATOM 1368 C CA . ASN A 1 172 ? 17.796 8.402 24.205 1.00 86.44 172 ASN A CA 1
ATOM 1369 C C . ASN A 1 172 ? 18.174 6.944 24.479 1.00 86.44 172 ASN A C 1
ATOM 1371 O O . ASN A 1 172 ? 19.306 6.650 24.850 1.00 86.44 172 ASN A O 1
ATOM 1375 N N . VAL A 1 173 ? 17.250 6.011 24.242 1.00 84.50 173 VAL A N 1
ATOM 1376 C CA . VAL A 1 173 ? 17.466 4.589 24.525 1.00 84.50 173 VAL A CA 1
ATOM 1377 C C . VAL A 1 173 ? 18.542 3.977 23.617 1.00 84.50 173 VAL A C 1
ATOM 1379 O O . VAL A 1 173 ? 19.289 3.099 24.053 1.00 84.50 173 VAL A O 1
ATOM 1382 N N . LEU A 1 174 ? 18.655 4.428 22.363 1.00 85.94 174 LEU A N 1
ATOM 1383 C CA . LEU A 1 174 ? 19.660 3.920 21.422 1.00 85.94 174 LEU A CA 1
ATOM 1384 C C . LEU A 1 174 ? 21.084 4.437 21.689 1.00 85.94 174 LEU A C 1
ATOM 1386 O O . LEU A 1 174 ? 22.027 3.785 21.243 1.00 85.94 174 LEU A O 1
ATOM 1390 N N . GLU A 1 175 ? 21.259 5.531 22.440 1.00 89.25 175 GLU A N 1
ATOM 1391 C CA . GLU A 1 175 ? 22.584 5.998 22.894 1.00 89.25 175 GLU A CA 1
ATOM 1392 C C . GLU A 1 175 ? 23.231 5.035 23.907 1.00 89.25 175 GLU A C 1
ATOM 1394 O O . GLU A 1 175 ? 24.455 4.987 24.041 1.00 89.25 175 GLU A O 1
ATOM 1399 N N . PHE A 1 176 ? 22.437 4.204 24.592 1.00 87.88 176 PHE A N 1
ATOM 1400 C CA . PHE A 1 176 ? 22.942 3.174 25.502 1.00 87.88 176 PHE A CA 1
ATOM 1401 C C . PHE A 1 176 ? 23.458 1.945 24.732 1.00 87.88 176 PHE A C 1
ATOM 1403 O O . PHE A 1 176 ? 22.901 0.845 24.816 1.00 87.88 176 PHE A O 1
ATOM 1410 N N . ILE A 1 177 ? 24.541 2.133 23.972 1.00 86.75 177 ILE A N 1
ATOM 1411 C CA . ILE A 1 177 ? 25.199 1.093 23.169 1.00 86.75 177 ILE A CA 1
ATOM 1412 C C . ILE A 1 177 ? 25.519 -0.131 24.042 1.00 86.75 177 ILE A C 1
ATOM 1414 O O . ILE A 1 177 ? 26.133 -0.029 25.102 1.00 86.75 177 ILE A O 1
ATOM 1418 N N . GLY A 1 178 ? 25.104 -1.311 23.575 1.00 85.06 178 GLY A N 1
ATOM 1419 C CA . GLY A 1 178 ? 25.259 -2.586 24.286 1.00 85.06 178 GLY A CA 1
ATOM 1420 C C . GLY A 1 178 ? 24.176 -2.877 25.333 1.00 85.06 178 GLY A C 1
ATOM 1421 O O . GLY A 1 178 ? 24.131 -3.992 25.855 1.00 85.06 178 GLY A O 1
ATOM 1422 N N . GLY A 1 179 ? 23.277 -1.928 25.610 1.00 86.31 179 GLY A N 1
ATOM 1423 C CA . GLY A 1 179 ? 22.096 -2.134 26.448 1.00 86.31 179 GLY A CA 1
ATOM 1424 C C . GLY A 1 179 ? 21.060 -3.068 25.811 1.00 86.31 179 GLY A C 1
ATOM 1425 O O . GLY A 1 179 ? 21.102 -3.347 24.612 1.00 86.31 179 GLY A O 1
ATOM 1426 N N . ARG A 1 180 ? 20.095 -3.542 26.615 1.00 85.38 180 ARG A N 1
ATOM 1427 C CA . ARG A 1 180 ? 19.036 -4.482 26.187 1.00 85.38 180 ARG A CA 1
ATOM 1428 C C . ARG A 1 180 ? 18.345 -4.018 24.904 1.00 85.38 180 ARG A C 1
ATOM 1430 O O . ARG A 1 180 ? 18.421 -4.709 23.897 1.00 85.38 180 ARG A O 1
ATOM 1437 N N . THR A 1 181 ? 17.754 -2.825 24.917 1.00 82.94 181 THR A N 1
ATOM 1438 C CA . THR A 1 181 ? 16.977 -2.311 23.783 1.00 82.94 181 THR A CA 1
ATOM 1439 C C . THR A 1 181 ? 17.835 -2.058 22.541 1.00 82.94 181 THR A C 1
ATOM 1441 O O . THR A 1 181 ? 17.381 -2.301 21.425 1.00 82.94 181 THR A O 1
ATOM 1444 N N . TYR A 1 182 ? 19.091 -1.633 22.713 1.00 85.06 182 TYR A N 1
ATOM 1445 C CA . TYR A 1 182 ? 20.047 -1.520 21.609 1.00 85.06 182 TYR A CA 1
ATOM 1446 C C . TYR A 1 182 ? 20.334 -2.890 20.973 1.00 85.06 182 TYR A C 1
ATOM 1448 O O . TYR A 1 182 ? 20.307 -3.033 19.751 1.00 85.06 182 TYR A O 1
ATOM 1456 N N . ASN A 1 183 ? 20.534 -3.931 21.785 1.00 87.00 183 ASN A N 1
ATOM 1457 C CA . ASN A 1 183 ? 20.747 -5.290 21.286 1.00 87.00 183 ASN A CA 1
ATOM 1458 C C . ASN A 1 183 ? 19.490 -5.858 20.609 1.00 87.00 183 ASN A C 1
ATOM 1460 O O . ASN A 1 183 ? 19.604 -6.470 19.547 1.00 87.00 183 ASN A O 1
ATOM 1464 N N . THR A 1 184 ? 18.298 -5.610 21.161 1.00 84.62 184 THR A N 1
ATOM 1465 C CA . THR A 1 184 ? 17.013 -5.961 20.531 1.00 84.62 184 THR A CA 1
ATOM 1466 C C . THR A 1 184 ? 16.849 -5.240 19.188 1.00 84.62 184 THR A C 1
ATOM 1468 O O . THR A 1 184 ? 16.463 -5.847 18.192 1.00 84.62 184 THR A O 1
ATOM 1471 N N . PHE A 1 185 ? 17.229 -3.963 19.107 1.00 83.94 185 PHE A N 1
ATOM 1472 C CA . PHE A 1 185 ? 17.250 -3.208 17.856 1.00 83.94 185 PHE A CA 1
ATOM 1473 C C . PHE A 1 185 ? 18.192 -3.831 16.814 1.00 83.94 185 PHE A C 1
ATOM 1475 O O . PHE A 1 185 ? 17.783 -4.029 15.669 1.00 83.94 185 PHE A O 1
ATOM 1482 N N . LEU A 1 186 ? 19.419 -4.198 17.200 1.00 86.25 186 LEU A N 1
ATOM 1483 C CA . LEU A 1 186 ? 20.360 -4.887 16.308 1.00 86.25 186 LEU A CA 1
ATOM 1484 C C . LEU A 1 186 ? 19.860 -6.270 15.878 1.00 86.25 186 LEU A C 1
ATOM 1486 O O . LEU A 1 186 ? 20.104 -6.681 14.744 1.00 86.25 186 LEU A O 1
ATOM 1490 N N . LYS A 1 187 ? 19.166 -6.993 16.762 1.00 87.94 187 LYS A N 1
ATOM 1491 C CA . LYS A 1 187 ? 18.510 -8.260 16.429 1.00 87.94 187 LYS A CA 1
ATOM 1492 C C . LYS A 1 187 ? 17.468 -8.042 15.330 1.00 87.94 187 LYS A C 1
ATOM 1494 O O . LYS A 1 187 ? 17.561 -8.685 14.290 1.00 87.94 187 LYS A O 1
ATOM 1499 N N . TYR A 1 188 ? 16.573 -7.069 15.492 1.00 86.50 188 TYR A N 1
ATOM 1500 C CA . TYR A 1 188 ? 15.566 -6.762 14.473 1.00 86.50 188 TYR A CA 1
ATOM 1501 C C . TYR A 1 188 ? 16.150 -6.296 13.143 1.00 86.50 188 TYR A C 1
ATOM 1503 O O . TYR A 1 188 ? 15.595 -6.620 12.099 1.00 86.50 188 TYR A O 1
ATOM 1511 N N . GLN A 1 189 ? 17.288 -5.596 13.142 1.00 86.12 189 GLN A N 1
ATOM 1512 C CA . GLN A 1 189 ? 17.982 -5.288 11.888 1.00 86.12 189 GLN A CA 1
ATOM 1513 C C . GLN A 1 189 ? 18.453 -6.543 11.144 1.00 86.12 189 GLN A C 1
ATOM 1515 O O . GLN A 1 189 ? 18.444 -6.556 9.917 1.00 86.12 189 GLN A O 1
ATOM 1520 N N . LYS A 1 190 ? 18.854 -7.599 11.860 1.00 87.81 190 LYS A N 1
ATOM 1521 C CA . LYS A 1 190 ? 19.266 -8.870 11.244 1.00 87.81 190 LYS A CA 1
ATOM 1522 C C . LYS A 1 190 ? 18.068 -9.659 10.711 1.00 87.81 190 LYS A C 1
ATOM 1524 O O . LYS A 1 190 ? 18.171 -10.254 9.642 1.00 87.81 190 LYS A O 1
ATOM 1529 N N . GLU A 1 191 ? 16.937 -9.607 11.414 1.00 90.50 191 GLU A N 1
ATOM 1530 C CA . GLU A 1 191 ? 15.688 -10.285 11.029 1.00 90.50 191 GLU A CA 1
ATOM 1531 C C . GLU A 1 191 ? 15.020 -9.675 9.783 1.00 90.50 191 GLU A C 1
ATOM 1533 O O . GLU A 1 191 ? 14.195 -10.324 9.148 1.00 90.50 191 GLU A O 1
ATOM 1538 N N . VAL A 1 192 ? 15.421 -8.472 9.347 1.00 92.81 192 VAL A N 1
ATOM 1539 C CA . VAL A 1 192 ? 14.973 -7.883 8.067 1.00 92.81 192 VAL A CA 1
ATOM 1540 C C . VAL A 1 192 ? 15.149 -8.860 6.900 1.00 92.81 192 VAL A C 1
ATOM 1542 O O . VAL A 1 192 ? 14.256 -8.996 6.065 1.00 92.81 192 VAL A O 1
ATOM 1545 N N . ASN A 1 193 ? 16.275 -9.577 6.851 1.00 93.44 193 ASN A N 1
ATOM 1546 C CA . ASN A 1 193 ? 16.529 -10.550 5.787 1.00 93.44 193 ASN A CA 1
ATOM 1547 C C . ASN A 1 193 ? 15.563 -11.742 5.845 1.00 93.44 193 ASN A C 1
ATOM 1549 O O . ASN A 1 193 ? 15.218 -12.306 4.809 1.00 93.44 193 ASN A O 1
ATOM 1553 N N . GLU A 1 194 ? 15.092 -12.114 7.035 1.00 94.25 194 GLU A N 1
ATOM 1554 C CA . GLU A 1 194 ? 14.077 -13.156 7.190 1.00 94.25 194 GLU A CA 1
ATOM 1555 C C . GLU A 1 194 ? 12.737 -12.688 6.615 1.00 94.25 194 GLU A C 1
ATOM 1557 O O . GLU A 1 194 ? 12.091 -13.443 5.892 1.00 94.25 194 GLU A O 1
ATOM 1562 N N . VAL A 1 195 ? 12.366 -11.419 6.827 1.00 95.12 195 VAL A N 1
ATOM 1563 C CA . VAL A 1 195 ? 11.161 -10.829 6.220 1.00 95.12 195 VAL A CA 1
ATOM 1564 C C . VAL A 1 195 ? 11.251 -10.831 4.693 1.00 95.12 195 VAL A C 1
ATOM 1566 O O . VAL A 1 195 ? 10.307 -11.268 4.034 1.00 95.12 195 VAL A O 1
ATOM 1569 N N . LYS A 1 196 ? 12.397 -10.442 4.116 1.00 97.06 196 LYS A N 1
ATOM 1570 C CA . LYS A 1 196 ? 12.623 -10.521 2.660 1.00 97.06 196 LYS A CA 1
ATOM 1571 C C . LYS A 1 196 ? 12.441 -11.951 2.136 1.00 97.06 196 LYS A C 1
ATOM 1573 O O . LYS A 1 196 ? 11.751 -12.168 1.139 1.00 97.06 196 LYS A O 1
ATOM 1578 N N . ASN A 1 197 ? 12.988 -12.942 2.843 1.00 96.56 197 ASN A N 1
ATOM 1579 C CA . ASN A 1 197 ? 12.832 -14.354 2.484 1.00 96.56 197 ASN A CA 1
ATOM 1580 C C . ASN A 1 197 ? 11.372 -14.820 2.567 1.00 96.56 197 ASN A C 1
ATOM 1582 O O . ASN A 1 197 ? 10.921 -15.561 1.693 1.00 96.56 197 ASN A O 1
ATOM 1586 N N . ILE A 1 198 ? 10.616 -14.363 3.571 1.00 96.31 198 ILE A N 1
ATOM 1587 C CA . ILE A 1 198 ? 9.175 -14.629 3.674 1.00 96.31 198 ILE A CA 1
ATOM 1588 C C . ILE A 1 198 ? 8.449 -14.056 2.453 1.00 96.31 198 ILE A C 1
ATOM 1590 O O . ILE A 1 198 ? 7.677 -14.775 1.824 1.00 96.31 198 ILE A O 1
ATOM 1594 N N . VAL A 1 199 ? 8.728 -12.807 2.064 1.00 97.56 199 VAL A N 1
ATOM 1595 C CA . VAL A 1 199 ? 8.119 -12.179 0.877 1.00 97.56 199 VAL A CA 1
ATOM 1596 C C . VAL A 1 199 ? 8.408 -12.988 -0.393 1.00 97.56 199 VAL A C 1
ATOM 1598 O O . VAL A 1 199 ? 7.488 -13.245 -1.171 1.00 97.56 199 VAL A O 1
ATOM 1601 N N . MET A 1 200 ? 9.643 -13.463 -0.583 1.00 97.25 200 MET A N 1
ATOM 1602 C CA . MET A 1 200 ? 9.990 -14.332 -1.719 1.00 97.25 200 MET A CA 1
ATOM 1603 C C . MET A 1 200 ? 9.281 -15.688 -1.669 1.00 97.25 200 MET A C 1
ATOM 1605 O O . MET A 1 200 ? 8.784 -16.167 -2.692 1.00 97.25 200 MET A O 1
ATOM 1609 N N . GLY A 1 201 ? 9.183 -16.294 -0.484 1.00 96.69 201 GLY A N 1
ATOM 1610 C CA . GLY A 1 201 ? 8.438 -17.535 -0.276 1.00 96.69 201 GLY A CA 1
ATOM 1611 C C . GLY A 1 201 ? 6.955 -17.379 -0.615 1.00 96.69 201 GLY A C 1
ATOM 1612 O O . GLY A 1 201 ? 6.392 -18.212 -1.326 1.00 96.69 201 GLY A O 1
ATOM 1613 N N . LEU A 1 202 ? 6.340 -16.275 -0.184 1.00 96.62 202 LEU A N 1
ATOM 1614 C CA . LEU A 1 202 ? 4.957 -15.934 -0.513 1.00 96.62 202 LEU A CA 1
ATOM 1615 C C . LEU A 1 202 ? 4.783 -15.699 -2.014 1.00 96.62 202 LEU A C 1
ATOM 1617 O O . LEU A 1 202 ? 3.870 -16.272 -2.603 1.00 96.62 202 LEU A O 1
ATOM 1621 N N . ARG A 1 203 ? 5.675 -14.936 -2.658 1.00 96.12 203 ARG A N 1
ATOM 1622 C CA . ARG A 1 203 ? 5.649 -14.729 -4.116 1.00 96.12 203 ARG A CA 1
ATOM 1623 C C . ARG A 1 203 ? 5.694 -16.050 -4.884 1.00 96.12 203 ARG A C 1
ATOM 1625 O O . ARG A 1 203 ? 4.988 -16.201 -5.875 1.00 96.12 203 ARG A O 1
ATOM 1632 N N . SER A 1 204 ? 6.511 -17.002 -4.435 1.00 95.44 204 SER A N 1
ATOM 1633 C CA . SER A 1 204 ? 6.574 -18.336 -5.038 1.00 95.44 204 SER A CA 1
ATOM 1634 C C . SER A 1 204 ? 5.271 -19.114 -4.815 1.00 95.44 204 SER A C 1
ATOM 1636 O O . SER A 1 204 ? 4.674 -19.598 -5.773 1.00 95.44 204 SER A O 1
ATOM 1638 N N . LYS A 1 205 ? 4.776 -19.164 -3.568 1.00 94.19 205 LYS A N 1
ATOM 1639 C CA . LYS A 1 205 ? 3.533 -19.865 -3.194 1.00 94.19 205 LYS A CA 1
ATOM 1640 C C . LYS A 1 205 ? 2.323 -19.356 -3.981 1.00 94.19 205 LYS A C 1
ATOM 1642 O O . LYS A 1 205 ? 1.544 -20.153 -4.492 1.00 94.19 205 LYS A O 1
ATOM 1647 N N . PHE A 1 206 ? 2.163 -18.040 -4.082 1.00 95.44 206 PHE A N 1
ATOM 1648 C CA . PHE A 1 206 ? 0.995 -17.405 -4.697 1.00 95.44 206 PHE A CA 1
ATOM 1649 C C . PHE A 1 206 ? 1.099 -17.234 -6.216 1.00 95.44 206 PHE A C 1
ATOM 1651 O O . PHE A 1 206 ? 0.204 -16.659 -6.827 1.00 95.44 206 PHE A O 1
ATOM 1658 N N . LYS A 1 207 ? 2.132 -17.803 -6.850 1.00 93.50 207 LYS A N 1
ATOM 1659 C CA . LYS A 1 207 ? 2.168 -17.959 -8.309 1.00 93.50 207 LYS A CA 1
ATOM 1660 C C . LYS A 1 207 ? 1.079 -18.917 -8.806 1.00 93.50 207 LYS A C 1
ATOM 1662 O O . LYS A 1 207 ? 0.465 -18.652 -9.834 1.00 93.50 207 LYS A O 1
ATOM 1667 N N . ASP A 1 208 ? 0.835 -19.988 -8.048 1.00 92.50 208 ASP A N 1
ATOM 1668 C CA . ASP A 1 208 ? -0.070 -21.084 -8.421 1.00 92.50 208 ASP A CA 1
ATOM 1669 C C . ASP A 1 208 ? -1.259 -21.233 -7.450 1.00 92.50 208 ASP A C 1
ATOM 1671 O O . ASP A 1 208 ? -2.006 -22.210 -7.519 1.00 92.50 208 ASP A O 1
ATOM 1675 N N . VAL A 1 209 ? -1.431 -20.285 -6.519 1.00 95.56 209 VAL A N 1
ATOM 1676 C CA . VAL A 1 209 ? -2.516 -20.265 -5.527 1.00 95.56 209 VAL A CA 1
ATOM 1677 C C . VAL A 1 209 ? -3.274 -18.949 -5.633 1.00 95.56 209 VAL A C 1
ATOM 1679 O O . VAL A 1 209 ? -2.692 -17.872 -5.540 1.00 95.56 209 VAL A O 1
ATOM 1682 N N . MET A 1 210 ? -4.591 -19.030 -5.779 1.00 94.62 210 MET A N 1
ATOM 1683 C CA . MET A 1 210 ? -5.478 -17.879 -5.850 1.00 94.62 210 MET A CA 1
ATOM 1684 C C . MET A 1 210 ? -6.008 -17.511 -4.464 1.00 94.62 210 MET A C 1
ATOM 1686 O O . MET A 1 210 ? -6.456 -18.372 -3.709 1.00 94.62 210 MET A O 1
ATOM 1690 N N . ILE A 1 211 ? -6.020 -16.215 -4.150 1.00 96.38 211 ILE A N 1
ATOM 1691 C CA . ILE A 1 211 ? -6.704 -15.698 -2.961 1.00 96.38 211 ILE A CA 1
ATOM 1692 C C . ILE A 1 211 ? -8.075 -15.160 -3.363 1.00 96.38 211 ILE A C 1
ATOM 1694 O O . ILE A 1 211 ? -8.178 -14.230 -4.177 1.00 96.38 211 ILE A O 1
ATOM 1698 N N . ILE A 1 212 ? -9.123 -15.722 -2.765 1.00 94.00 212 ILE A N 1
ATOM 1699 C CA . ILE A 1 212 ? -10.512 -15.312 -2.969 1.00 94.00 212 ILE A CA 1
ATOM 1700 C C . ILE A 1 212 ? -11.017 -14.634 -1.702 1.00 94.00 212 ILE A C 1
ATOM 1702 O O . ILE A 1 212 ? -10.949 -15.200 -0.616 1.00 94.00 212 ILE A O 1
ATOM 1706 N N . ASN A 1 213 ? -11.556 -13.426 -1.856 1.00 93.88 213 ASN A N 1
ATOM 1707 C CA . ASN A 1 213 ? -12.227 -12.716 -0.778 1.00 93.88 213 ASN A CA 1
ATOM 1708 C C . ASN A 1 213 ? -13.742 -12.982 -0.866 1.00 93.88 213 ASN A C 1
ATOM 1710 O O . ASN A 1 213 ? -14.376 -12.426 -1.764 1.00 93.88 213 ASN A O 1
ATOM 1714 N N . PRO A 1 214 ? -14.338 -13.811 0.015 1.00 92.12 214 PRO A N 1
ATOM 1715 C CA . PRO A 1 214 ? -15.786 -14.024 0.024 1.00 92.12 214 PRO A CA 1
ATOM 1716 C C . PRO A 1 214 ? -16.560 -12.841 0.635 1.00 92.12 214 PRO A C 1
ATOM 1718 O O . PRO A 1 214 ? -17.772 -12.742 0.462 1.00 92.12 214 PRO A O 1
ATOM 1721 N N . TYR A 1 215 ? -15.862 -11.918 1.297 1.00 90.44 215 TYR A N 1
ATOM 1722 C CA . TYR A 1 215 ? -16.397 -10.741 1.975 1.00 90.44 215 TYR A CA 1
ATOM 1723 C C . TYR A 1 215 ? -16.188 -9.469 1.136 1.00 90.44 215 TYR A C 1
ATOM 1725 O O . TYR A 1 215 ? -15.695 -8.444 1.607 1.00 90.44 215 TYR A O 1
ATOM 1733 N N . THR A 1 216 ? -16.535 -9.518 -0.152 1.00 89.19 216 THR A N 1
ATOM 1734 C CA . THR A 1 216 ? -16.361 -8.367 -1.060 1.00 89.19 216 THR A CA 1
ATOM 1735 C C . THR A 1 216 ? -17.127 -7.131 -0.592 1.00 89.19 216 THR A C 1
ATOM 1737 O O . THR A 1 216 ? -16.673 -6.008 -0.791 1.00 89.19 216 THR A O 1
ATOM 1740 N N . GLU A 1 217 ? -18.271 -7.331 0.063 1.00 86.94 217 GLU A N 1
ATOM 1741 C CA . GLU A 1 217 ? -19.097 -6.248 0.605 1.00 86.94 217 GLU A CA 1
ATOM 1742 C C . GLU A 1 217 ? -18.399 -5.471 1.719 1.00 86.94 217 GLU A C 1
ATOM 1744 O O . GLU A 1 217 ? -18.602 -4.268 1.829 1.00 86.94 217 GLU A O 1
ATOM 1749 N N . SER A 1 218 ? -17.495 -6.105 2.466 1.00 87.56 218 SER A N 1
ATOM 1750 C CA . SER A 1 218 ? -16.669 -5.433 3.469 1.00 87.56 218 SER A CA 1
ATOM 1751 C C . SER A 1 218 ? -15.775 -4.376 2.835 1.00 87.56 218 SER A C 1
ATOM 1753 O O . SER A 1 218 ? -15.662 -3.275 3.363 1.00 87.56 218 SER A O 1
ATOM 1755 N N . ILE A 1 219 ? -15.190 -4.677 1.670 1.00 90.06 219 ILE A N 1
ATOM 1756 C CA . ILE A 1 219 ? -14.388 -3.709 0.912 1.00 90.06 219 ILE A CA 1
ATOM 1757 C C . ILE A 1 219 ? -15.282 -2.634 0.297 1.00 90.06 219 ILE A C 1
ATOM 1759 O O . ILE A 1 219 ? -14.954 -1.459 0.401 1.00 90.06 219 ILE A O 1
ATOM 1763 N N . ILE A 1 220 ? -16.415 -3.016 -0.302 1.00 86.25 220 ILE A N 1
ATOM 1764 C CA . ILE A 1 220 ? -17.365 -2.067 -0.910 1.00 86.25 220 ILE A CA 1
ATOM 1765 C C . ILE A 1 220 ? -17.846 -1.040 0.122 1.00 86.25 220 ILE A C 1
ATOM 1767 O O . ILE A 1 220 ? -17.827 0.160 -0.139 1.00 86.25 220 ILE A O 1
ATOM 1771 N N . ASN A 1 221 ? -18.231 -1.503 1.309 1.00 83.50 221 ASN A N 1
ATOM 1772 C CA . ASN A 1 221 ? -18.683 -0.634 2.387 1.00 83.50 221 ASN A CA 1
ATOM 1773 C C . ASN A 1 221 ? -17.527 0.183 2.979 1.00 83.50 221 ASN A C 1
ATOM 1775 O O . ASN A 1 221 ? -17.726 1.346 3.317 1.00 83.50 221 ASN A O 1
ATOM 1779 N N . PHE A 1 222 ? -16.320 -0.393 3.058 1.00 84.12 222 PHE A N 1
ATOM 1780 C CA . PHE A 1 222 ? -15.128 0.308 3.533 1.00 84.12 222 PHE A CA 1
ATOM 1781 C C . PHE A 1 222 ? -14.738 1.491 2.632 1.00 84.12 222 PHE A C 1
ATOM 1783 O O . PHE A 1 222 ? -14.411 2.558 3.148 1.00 84.12 222 PHE A O 1
ATOM 1790 N N . ILE A 1 223 ? -14.773 1.322 1.304 1.00 83.81 223 ILE A N 1
ATOM 1791 C CA . ILE A 1 223 ? -14.418 2.394 0.356 1.00 83.81 223 ILE A CA 1
ATOM 1792 C C . ILE A 1 223 ? -15.545 3.410 0.157 1.00 83.81 223 ILE A C 1
ATOM 1794 O O . ILE A 1 223 ? -15.278 4.546 -0.219 1.00 83.81 223 ILE A O 1
ATOM 1798 N N . GLY A 1 224 ? -16.800 3.022 0.397 1.00 79.88 224 GLY A N 1
ATOM 1799 C CA . GLY A 1 224 ? -17.943 3.919 0.271 1.00 79.88 224 GLY A CA 1
ATOM 1800 C C . GLY A 1 224 ? -18.091 4.508 -1.135 1.00 79.88 224 GLY A C 1
ATOM 1801 O O . GLY A 1 224 ? -18.089 3.780 -2.127 1.00 79.88 224 GLY A O 1
ATOM 1802 N N . ASP A 1 225 ? -18.231 5.832 -1.203 1.00 73.50 225 ASP A N 1
ATOM 1803 C CA . ASP A 1 225 ? -18.582 6.580 -2.418 1.00 73.50 225 ASP A CA 1
ATOM 1804 C C . ASP A 1 225 ? -17.372 7.351 -2.992 1.00 73.50 225 ASP A C 1
ATOM 1806 O O . ASP A 1 225 ? -17.506 8.453 -3.521 1.00 73.50 225 ASP A O 1
ATOM 1810 N N . THR A 1 226 ? -16.169 6.777 -2.866 1.00 78.00 226 THR A N 1
ATOM 1811 C CA . THR A 1 226 ? -14.919 7.338 -3.415 1.00 78.00 226 THR A CA 1
ATOM 1812 C C . THR A 1 226 ? -15.026 7.695 -4.910 1.00 78.00 226 THR A C 1
ATOM 1814 O O . THR A 1 226 ? -15.617 6.962 -5.711 1.00 78.00 226 THR A O 1
ATOM 1817 N N . GLU A 1 227 ? -14.367 8.789 -5.318 1.00 75.06 227 GLU A N 1
ATOM 1818 C CA . GLU A 1 227 ? -14.267 9.220 -6.724 1.00 75.06 227 GLU A CA 1
ATOM 1819 C C . GLU A 1 227 ? -13.596 8.159 -7.612 1.00 75.06 227 GLU A C 1
ATOM 1821 O O . GLU A 1 227 ? -13.859 8.067 -8.815 1.00 75.06 227 GLU A O 1
ATOM 1826 N N . TYR A 1 228 ? -12.735 7.330 -7.017 1.00 85.44 228 TYR A N 1
ATOM 1827 C CA . TYR A 1 228 ? -11.920 6.334 -7.707 1.00 85.44 228 TYR A CA 1
ATOM 1828 C C . TYR A 1 228 ? -12.367 4.903 -7.409 1.00 85.44 228 TYR A C 1
ATOM 1830 O O . TYR A 1 228 ? -11.562 3.977 -7.510 1.00 85.44 228 TYR A O 1
ATOM 1838 N N . TYR A 1 229 ? -13.658 4.712 -7.113 1.00 84.56 229 TYR A N 1
ATOM 1839 C CA . TYR A 1 229 ? -14.277 3.459 -6.664 1.00 84.56 229 TYR A CA 1
ATOM 1840 C C . TYR A 1 229 ? -13.681 2.173 -7.236 1.00 84.56 229 TYR A C 1
ATOM 1842 O O . TYR A 1 229 ? -13.277 1.295 -6.481 1.00 84.56 229 TYR A O 1
ATOM 1850 N N . LYS A 1 230 ? -13.579 2.045 -8.565 1.00 89.19 230 LYS A N 1
ATOM 1851 C CA . LYS A 1 230 ? -13.064 0.814 -9.191 1.00 89.19 230 LYS A CA 1
ATOM 1852 C C . LYS A 1 230 ? -11.607 0.531 -8.807 1.00 89.19 230 LYS A C 1
ATOM 1854 O O . LYS A 1 230 ? -11.273 -0.598 -8.472 1.00 89.19 230 LYS A O 1
ATOM 1859 N N . ARG A 1 231 ? -10.753 1.558 -8.835 1.00 89.81 231 ARG A N 1
ATOM 1860 C CA . ARG A 1 231 ? -9.329 1.426 -8.489 1.00 89.81 231 ARG A CA 1
ATOM 1861 C C . ARG A 1 231 ? -9.130 1.269 -6.988 1.00 89.81 231 ARG A C 1
ATOM 1863 O O . ARG A 1 231 ? -8.277 0.496 -6.568 1.00 89.81 231 ARG A O 1
ATOM 1870 N N . ASP A 1 232 ? -9.935 1.957 -6.188 1.00 91.00 232 ASP A N 1
ATOM 1871 C CA . ASP A 1 232 ? -9.897 1.814 -4.738 1.00 91.00 232 ASP A CA 1
ATOM 1872 C C . ASP A 1 232 ? -10.344 0.420 -4.304 1.00 91.00 232 ASP A C 1
ATOM 1874 O O . ASP A 1 232 ? -9.673 -0.188 -3.472 1.00 91.00 232 ASP A O 1
ATOM 1878 N N . TYR A 1 233 ? -11.383 -0.147 -4.923 1.00 93.12 233 TYR A N 1
ATOM 1879 C CA . TYR A 1 233 ? -11.763 -1.539 -4.694 1.00 93.12 233 TYR A CA 1
ATOM 1880 C C . TYR A 1 233 ? -10.578 -2.487 -4.929 1.00 93.12 233 TYR A C 1
ATOM 1882 O O . TYR A 1 233 ? -10.223 -3.251 -4.031 1.00 93.12 233 TYR A O 1
ATOM 1890 N N . ASP A 1 234 ? -9.918 -2.405 -6.089 1.00 94.31 234 ASP A N 1
ATOM 1891 C CA . ASP A 1 234 ? -8.780 -3.273 -6.421 1.00 94.31 234 ASP A CA 1
ATOM 1892 C C . ASP A 1 234 ? -7.577 -3.055 -5.488 1.00 94.31 234 ASP A C 1
ATOM 1894 O O . ASP A 1 234 ? -6.921 -4.016 -5.073 1.00 94.31 234 ASP A O 1
ATOM 1898 N N . LYS A 1 235 ? -7.314 -1.804 -5.099 1.00 94.81 235 LYS A N 1
ATOM 1899 C CA . LYS A 1 235 ? -6.248 -1.425 -4.164 1.00 94.81 235 LYS A CA 1
ATOM 1900 C C . LYS A 1 235 ? -6.484 -2.010 -2.773 1.00 94.81 235 LYS A C 1
ATOM 1902 O O . LYS A 1 235 ? -5.642 -2.749 -2.265 1.00 94.81 235 LYS A O 1
ATOM 1907 N N . TYR A 1 236 ? -7.630 -1.730 -2.155 1.00 95.19 236 TYR A N 1
ATOM 1908 C CA . TYR A 1 236 ? -7.907 -2.173 -0.786 1.00 95.19 236 TYR A CA 1
ATOM 1909 C C . TYR A 1 236 ? -8.156 -3.679 -0.703 1.00 95.19 236 TYR A C 1
ATOM 1911 O O . TYR A 1 236 ? -7.675 -4.326 0.227 1.00 95.19 236 TYR A O 1
ATOM 1919 N N . ASN A 1 237 ? -8.807 -4.271 -1.708 1.00 96.44 237 ASN A N 1
ATOM 1920 C CA . ASN A 1 237 ? -8.912 -5.724 -1.812 1.00 96.44 237 ASN A CA 1
ATOM 1921 C C . ASN A 1 237 ? -7.530 -6.370 -2.019 1.00 96.44 237 ASN A C 1
ATOM 1923 O O . ASN A 1 237 ? -7.263 -7.431 -1.464 1.00 96.44 237 ASN A O 1
ATOM 1927 N N . GLY A 1 238 ? -6.626 -5.725 -2.762 1.00 96.75 238 GLY A N 1
ATOM 1928 C CA . GLY A 1 238 ? -5.225 -6.130 -2.894 1.00 96.75 238 GLY A CA 1
ATOM 1929 C C . GLY A 1 238 ? -4.480 -6.178 -1.566 1.00 96.75 238 GLY A C 1
ATOM 1930 O O . GLY A 1 238 ? -3.843 -7.180 -1.250 1.00 96.75 238 GLY A O 1
ATOM 1931 N N . ILE A 1 239 ? -4.621 -5.124 -0.760 1.00 97.44 239 ILE A N 1
ATOM 1932 C CA . ILE A 1 239 ? -4.026 -5.038 0.580 1.00 97.44 239 ILE A CA 1
ATOM 1933 C C . ILE A 1 239 ? -4.607 -6.115 1.505 1.00 97.44 239 ILE A C 1
ATOM 1935 O O . ILE A 1 239 ? -3.849 -6.810 2.181 1.00 97.44 239 ILE A O 1
ATOM 1939 N N . LEU A 1 240 ? -5.928 -6.319 1.496 1.00 97.19 240 LEU A N 1
ATOM 1940 C CA . LEU A 1 240 ? -6.573 -7.395 2.255 1.00 97.19 240 LEU A CA 1
ATOM 1941 C C . LEU A 1 240 ? -6.049 -8.776 1.833 1.00 97.19 240 LEU A C 1
ATOM 1943 O O . LEU A 1 240 ? -5.707 -9.596 2.681 1.00 97.19 240 LEU A O 1
ATOM 1947 N N . LYS A 1 241 ? -5.910 -9.030 0.528 1.00 97.69 241 LYS A N 1
ATOM 1948 C CA . LYS A 1 241 ? -5.333 -10.284 0.028 1.00 97.69 241 LYS A CA 1
ATOM 1949 C C . LYS A 1 241 ? -3.857 -10.434 0.392 1.00 97.69 241 LYS A C 1
ATOM 1951 O O . LYS A 1 241 ? -3.420 -11.554 0.637 1.00 97.69 241 LYS A O 1
ATOM 1956 N N . ALA A 1 242 ? -3.090 -9.346 0.461 1.00 97.38 242 ALA A N 1
ATOM 1957 C CA . ALA A 1 242 ? -1.713 -9.394 0.941 1.00 97.38 242 ALA A CA 1
ATOM 1958 C C . ALA A 1 242 ? -1.673 -9.819 2.419 1.00 97.38 242 ALA A C 1
ATOM 1960 O O . ALA A 1 242 ? -0.906 -10.711 2.772 1.00 97.38 242 ALA A O 1
ATOM 1961 N N . ILE A 1 243 ? -2.568 -9.286 3.260 1.00 96.56 243 ILE A N 1
ATOM 1962 C CA . ILE A 1 243 ? -2.742 -9.738 4.653 1.00 96.56 243 ILE A CA 1
ATOM 1963 C C . ILE A 1 243 ? -3.095 -11.233 4.696 1.00 96.56 243 ILE A C 1
ATOM 1965 O O . ILE A 1 243 ? -2.426 -12.000 5.390 1.00 96.56 243 ILE A O 1
ATOM 1969 N N . THR A 1 244 ? -4.067 -11.675 3.888 1.00 96.69 244 THR A N 1
ATOM 1970 C CA . THR A 1 244 ? -4.411 -13.099 3.754 1.00 96.69 244 THR A CA 1
ATOM 1971 C C . THR A 1 244 ? -3.196 -13.944 3.368 1.00 96.69 244 THR A C 1
ATOM 1973 O O . THR A 1 244 ? -3.008 -15.023 3.924 1.00 96.69 244 THR A O 1
ATOM 1976 N N . ALA A 1 245 ? -2.342 -13.469 2.454 1.00 96.88 245 ALA A N 1
ATOM 1977 C CA . ALA A 1 245 ? -1.141 -14.185 2.035 1.00 96.88 245 ALA A CA 1
ATOM 1978 C C . ALA A 1 245 ? -0.198 -14.446 3.219 1.00 96.88 245 ALA A C 1
ATOM 1980 O O . ALA A 1 245 ? 0.210 -15.593 3.424 1.00 96.88 245 ALA A O 1
ATOM 1981 N N . PHE A 1 246 ? 0.082 -13.426 4.035 1.00 95.06 246 PHE A N 1
ATOM 1982 C CA . PHE A 1 246 ? 0.903 -13.564 5.243 1.00 95.06 246 PHE A CA 1
ATOM 1983 C C . PHE A 1 246 ? 0.270 -14.498 6.281 1.00 95.06 246 PHE A C 1
ATOM 1985 O O . PHE A 1 246 ? 0.960 -15.344 6.847 1.00 95.06 246 PHE A O 1
ATOM 1992 N N . ASN A 1 247 ? -1.046 -14.424 6.471 1.00 92.38 247 ASN A N 1
ATOM 1993 C CA . ASN A 1 247 ? -1.761 -15.251 7.447 1.00 92.38 247 ASN A CA 1
ATOM 1994 C C . ASN A 1 247 ? -2.097 -16.666 6.937 1.00 92.38 247 ASN A C 1
ATOM 1996 O O . ASN A 1 247 ? -2.704 -17.469 7.647 1.00 92.38 247 ASN A O 1
ATOM 2000 N N . SER A 1 248 ? -1.707 -17.000 5.704 1.00 91.56 248 SER A N 1
ATOM 2001 C CA . SER A 1 248 ? -2.056 -18.267 5.050 1.00 91.56 248 SER A CA 1
ATOM 2002 C C . SER A 1 248 ? -1.167 -19.456 5.421 1.00 91.56 248 SER A C 1
ATOM 2004 O O . SER A 1 248 ? -1.342 -20.534 4.849 1.00 91.56 248 SER A O 1
ATOM 2006 N N . VAL A 1 249 ? -0.171 -19.279 6.299 1.00 82.88 249 VAL A N 1
ATOM 2007 C CA . VAL A 1 249 ? 0.871 -20.294 6.560 1.00 82.88 249 VAL A CA 1
ATOM 2008 C C . VAL A 1 249 ? 0.267 -21.631 6.994 1.00 82.88 249 VAL A C 1
ATOM 2010 O O . VAL A 1 249 ? 0.667 -22.667 6.473 1.00 82.88 249 VAL A O 1
ATOM 2013 N N . ASN A 1 250 ? -0.744 -21.595 7.864 1.00 81.50 250 ASN A N 1
ATOM 2014 C CA . ASN A 1 250 ? -1.404 -22.788 8.406 1.00 81.50 250 ASN A CA 1
ATOM 2015 C C . ASN A 1 250 ? -2.796 -23.040 7.804 1.00 81.50 250 ASN A C 1
ATOM 2017 O O . ASN A 1 250 ? -3.580 -23.791 8.378 1.00 81.50 250 ASN A O 1
ATOM 2021 N N . ARG A 1 251 ? -3.139 -22.388 6.685 1.00 88.00 251 ARG A N 1
ATOM 2022 C CA . ARG A 1 251 ? -4.465 -22.529 6.068 1.00 88.00 251 ARG A CA 1
ATOM 2023 C C . ARG A 1 251 ? -4.486 -23.661 5.057 1.00 88.00 251 ARG A C 1
ATOM 2025 O O . ARG A 1 251 ? -3.553 -23.818 4.269 1.00 88.00 251 ARG A O 1
ATOM 2032 N N . GLU A 1 252 ? -5.584 -24.406 5.053 1.00 84.19 252 GLU A N 1
ATOM 2033 C CA . GLU A 1 252 ? -5.830 -25.433 4.048 1.00 84.19 252 GLU A CA 1
ATOM 2034 C C . GLU A 1 252 ? -6.035 -24.802 2.666 1.00 84.19 252 GLU A C 1
ATOM 2036 O O . GLU A 1 252 ? -6.762 -23.819 2.502 1.00 84.19 252 GLU A O 1
ATOM 2041 N N . ILE A 1 253 ? -5.381 -25.385 1.661 1.00 91.25 253 ILE A N 1
ATOM 2042 C CA . ILE A 1 253 ? -5.557 -25.008 0.261 1.00 91.25 253 ILE A CA 1
ATOM 2043 C C . ILE A 1 253 ? -6.714 -25.832 -0.297 1.00 91.25 253 ILE A C 1
ATOM 2045 O O . ILE A 1 253 ? -6.644 -27.058 -0.373 1.00 91.25 253 ILE A O 1
ATOM 2049 N N . CYS A 1 254 ? -7.776 -25.149 -0.707 1.00 90.44 254 CYS A N 1
ATOM 2050 C CA . CYS A 1 254 ? -8.936 -25.755 -1.341 1.00 90.44 254 CYS A CA 1
ATOM 2051 C C . CYS A 1 254 ? -8.677 -25.940 -2.841 1.00 90.44 254 CYS A C 1
ATOM 2053 O O . CYS A 1 254 ? -8.230 -25.010 -3.502 1.00 90.44 254 CYS A O 1
ATOM 2055 N N . CYS A 1 255 ? -9.005 -27.101 -3.409 1.00 90.62 255 CYS A N 1
ATOM 2056 C CA . CYS A 1 255 ? -9.013 -27.277 -4.864 1.00 90.62 255 CYS A CA 1
ATOM 2057 C C . CYS A 1 255 ? -10.418 -26.991 -5.403 1.00 90.62 255 CYS A C 1
ATOM 2059 O O . CYS A 1 255 ? -11.354 -27.725 -5.091 1.00 90.62 255 CYS A O 1
ATOM 2061 N N . ILE A 1 256 ? -10.566 -25.928 -6.194 1.00 89.12 256 ILE A N 1
ATOM 2062 C CA . ILE A 1 256 ? -11.838 -25.501 -6.784 1.00 89.12 256 ILE A CA 1
ATOM 2063 C C . ILE A 1 256 ? -11.662 -25.428 -8.296 1.00 89.12 256 ILE A C 1
ATOM 2065 O O . ILE A 1 256 ? -10.879 -24.625 -8.801 1.00 89.12 256 ILE A O 1
ATOM 2069 N N . ASN A 1 257 ? -12.385 -26.277 -9.031 1.00 85.81 257 ASN A N 1
ATOM 2070 C CA . ASN A 1 257 ? -12.325 -26.348 -10.497 1.00 85.81 257 ASN A CA 1
ATOM 2071 C C . ASN A 1 257 ? -10.887 -26.478 -11.049 1.00 85.81 257 ASN A C 1
ATOM 2073 O O . ASN A 1 257 ? -10.555 -25.897 -12.077 1.00 85.81 257 ASN A O 1
ATOM 2077 N N . GLY A 1 258 ? -10.021 -27.220 -10.345 1.00 87.00 258 GLY A N 1
ATOM 2078 C CA . GLY A 1 258 ? -8.614 -27.418 -10.718 1.00 87.00 258 GLY A CA 1
ATOM 2079 C C . GLY A 1 258 ? -7.658 -26.301 -10.284 1.00 87.00 258 GLY A C 1
ATOM 2080 O O . GLY A 1 258 ? -6.460 -26.425 -10.518 1.00 87.00 258 GLY A O 1
ATOM 2081 N N . ASN A 1 259 ? -8.154 -25.248 -9.628 1.00 91.06 259 ASN A N 1
ATOM 2082 C CA . ASN A 1 259 ? -7.335 -24.168 -9.084 1.00 91.06 259 ASN A CA 1
ATOM 2083 C C . ASN A 1 259 ? -7.130 -24.342 -7.579 1.00 91.06 259 ASN A C 1
ATOM 2085 O O . ASN A 1 259 ? -8.070 -24.651 -6.846 1.00 91.06 259 ASN A O 1
ATOM 2089 N N . ASN A 1 260 ? -5.912 -24.074 -7.115 1.00 94.81 260 ASN A N 1
ATOM 2090 C CA . ASN A 1 260 ? -5.615 -23.977 -5.692 1.00 94.81 260 ASN A CA 1
ATOM 2091 C C . ASN A 1 260 ? -6.111 -22.632 -5.164 1.00 94.81 260 ASN A C 1
ATOM 2093 O O . ASN A 1 260 ? -5.734 -21.582 -5.682 1.00 94.81 260 ASN A O 1
ATOM 2097 N N . VAL A 1 261 ? -6.941 -22.661 -4.131 1.00 94.25 261 VAL A N 1
ATOM 2098 C CA . VAL A 1 261 ? -7.629 -21.495 -3.583 1.00 94.25 261 VAL A CA 1
ATOM 2099 C C . VAL A 1 261 ? -7.414 -21.409 -2.080 1.00 94.25 261 VAL A C 1
ATOM 2101 O O . VAL A 1 261 ? -7.516 -22.400 -1.360 1.00 94.25 261 VAL A O 1
ATOM 2104 N N . ILE A 1 262 ? -7.174 -20.191 -1.605 1.00 95.19 262 ILE A N 1
ATOM 2105 C CA . ILE A 1 262 ? -7.255 -19.820 -0.195 1.00 95.19 262 ILE A CA 1
ATOM 2106 C C . ILE A 1 262 ? -8.303 -18.719 -0.055 1.00 95.19 262 ILE A C 1
ATOM 2108 O O . ILE A 1 262 ? -8.322 -17.761 -0.832 1.00 95.19 262 ILE A O 1
ATOM 2112 N N . PHE A 1 263 ? -9.164 -18.848 0.951 1.00 93.75 263 PHE A N 1
ATOM 2113 C CA . PHE A 1 263 ? -10.140 -17.820 1.280 1.00 93.75 263 PHE A CA 1
ATOM 2114 C C . PHE A 1 263 ? -9.571 -16.811 2.281 1.00 93.75 263 PHE A C 1
ATOM 2116 O O . PHE A 1 263 ? -8.862 -17.168 3.230 1.00 93.75 263 PHE A O 1
ATOM 2123 N N . THR A 1 264 ? -9.904 -15.542 2.068 1.00 94.50 264 THR A N 1
ATOM 2124 C CA . THR A 1 264 ? -9.790 -14.503 3.093 1.00 94.50 264 THR A CA 1
ATOM 2125 C C . THR A 1 264 ? -10.727 -14.835 4.250 1.00 94.50 264 THR A C 1
ATOM 2127 O O . THR A 1 264 ? -11.875 -15.221 4.023 1.00 94.50 264 THR A O 1
ATOM 2130 N N . THR A 1 265 ? -10.232 -14.682 5.475 1.00 92.44 265 THR A N 1
ATOM 2131 C CA . THR A 1 265 ? -10.974 -14.945 6.715 1.00 92.44 265 THR A CA 1
ATOM 2132 C C . THR A 1 265 ? -11.435 -13.643 7.358 1.00 92.44 265 THR A C 1
ATOM 2134 O O . THR A 1 265 ? -10.964 -12.552 7.024 1.00 92.44 265 THR A O 1
ATOM 2137 N N . LYS A 1 266 ? -12.332 -13.742 8.336 1.00 91.56 266 LYS A N 1
ATOM 2138 C CA . LYS A 1 266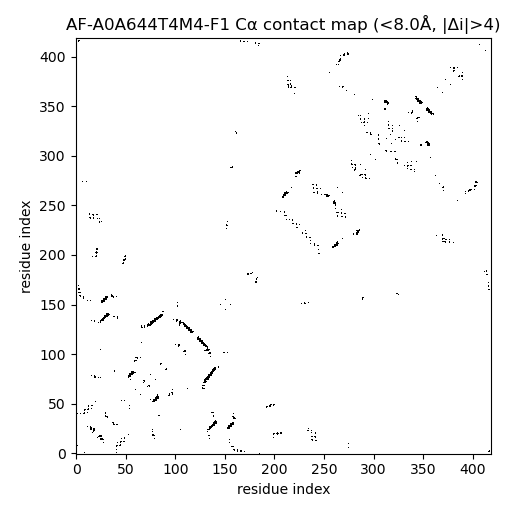 ? -12.769 -12.597 9.136 1.00 91.56 266 LYS A CA 1
ATOM 2139 C C . LYS A 1 266 ? -11.615 -11.995 9.949 1.00 91.56 266 LYS A C 1
ATOM 2141 O O . LYS A 1 266 ? -11.582 -10.784 10.148 1.00 91.56 266 LYS A O 1
ATOM 2146 N N . GLU A 1 267 ? -10.643 -12.806 10.376 1.00 91.31 267 GLU A N 1
ATOM 2147 C CA . GLU A 1 267 ? -9.416 -12.321 11.030 1.00 91.31 267 GLU A CA 1
ATOM 2148 C C . GLU A 1 267 ? -8.593 -11.398 10.119 1.00 91.31 267 GLU A C 1
ATOM 2150 O O . GLU A 1 267 ? -8.112 -10.359 10.572 1.00 91.31 267 GLU A O 1
ATOM 2155 N N . ASP A 1 268 ? -8.475 -11.723 8.826 1.00 93.62 268 ASP A N 1
ATOM 2156 C CA . ASP A 1 268 ? -7.773 -10.862 7.865 1.00 93.62 268 ASP A CA 1
ATOM 2157 C C . ASP A 1 268 ? -8.472 -9.515 7.710 1.00 93.62 268 ASP A C 1
ATOM 2159 O O . ASP A 1 268 ? -7.818 -8.472 7.692 1.00 93.62 268 ASP A O 1
ATOM 2163 N N . ILE A 1 269 ? -9.805 -9.537 7.621 1.00 92.19 269 ILE A N 1
ATOM 2164 C CA . ILE A 1 269 ? -10.621 -8.323 7.525 1.00 92.19 269 ILE A CA 1
ATOM 2165 C C . ILE A 1 269 ? -10.436 -7.494 8.782 1.00 92.19 269 ILE A C 1
ATOM 2167 O O . ILE A 1 269 ? -10.237 -6.291 8.701 1.00 92.19 269 ILE A O 1
ATOM 2171 N N . LYS A 1 270 ? -10.428 -8.123 9.952 1.00 90.50 270 LYS A N 1
ATOM 2172 C CA . LYS A 1 270 ? -10.210 -7.414 11.203 1.00 90.50 270 LYS A CA 1
ATOM 2173 C C . LYS A 1 270 ? -8.838 -6.745 11.273 1.00 90.50 270 LYS A C 1
ATOM 2175 O O . LYS A 1 270 ? -8.746 -5.579 11.655 1.00 90.50 270 LYS A O 1
ATOM 2180 N N . LEU A 1 271 ? -7.782 -7.443 10.857 1.00 92.00 271 LEU A N 1
ATOM 2181 C CA . LEU A 1 271 ? -6.445 -6.856 10.751 1.00 92.00 271 LEU A CA 1
ATOM 2182 C C . LEU A 1 271 ? -6.431 -5.691 9.759 1.00 92.00 271 LEU A C 1
ATOM 2184 O O . LEU A 1 271 ? -5.900 -4.629 10.085 1.00 92.00 271 LEU A O 1
ATOM 2188 N N . PHE A 1 272 ? -7.072 -5.856 8.601 1.00 93.25 272 PHE A N 1
ATOM 2189 C CA . PHE A 1 272 ? -7.247 -4.804 7.603 1.00 93.25 272 PHE A CA 1
ATOM 2190 C C . PHE A 1 272 ? -7.964 -3.574 8.183 1.00 93.25 272 PHE A C 1
ATOM 2192 O O . PHE A 1 272 ? -7.460 -2.460 8.070 1.00 93.25 272 PHE A O 1
ATOM 2199 N N . LEU A 1 273 ? -9.088 -3.755 8.874 1.00 88.81 273 LEU A N 1
ATOM 2200 C CA . LEU A 1 273 ? -9.838 -2.654 9.480 1.00 88.81 273 LEU A CA 1
ATOM 2201 C C . LEU A 1 273 ? -9.030 -1.964 10.586 1.00 88.81 273 LEU A C 1
ATOM 2203 O O . LEU A 1 273 ? -8.975 -0.738 10.619 1.00 88.81 273 LEU A O 1
ATOM 2207 N N . SER A 1 274 ? -8.321 -2.724 11.429 1.00 88.00 274 SER A N 1
ATOM 2208 C CA . SER A 1 274 ? -7.440 -2.155 12.463 1.00 88.00 274 SER A CA 1
ATOM 2209 C C . SER A 1 274 ? -6.275 -1.342 11.878 1.00 88.00 274 SER A C 1
ATOM 2211 O O . SER A 1 274 ? -5.807 -0.379 12.486 1.00 88.00 274 SER A O 1
ATOM 2213 N N . LEU A 1 275 ? -5.813 -1.704 10.676 1.00 88.88 275 LEU A N 1
ATOM 2214 C CA . LEU A 1 275 ? -4.764 -0.985 9.961 1.00 88.88 275 LEU A CA 1
ATOM 2215 C C . LEU A 1 275 ? -5.264 0.370 9.447 1.00 88.88 275 LEU A C 1
ATOM 2217 O O . LEU A 1 275 ? -4.532 1.358 9.515 1.00 88.88 275 LEU A O 1
ATOM 2221 N N . PHE A 1 276 ? -6.505 0.420 8.964 1.00 85.81 276 PHE A N 1
ATOM 2222 C CA . PHE A 1 276 ? -7.091 1.605 8.339 1.00 85.81 276 PHE A CA 1
ATOM 2223 C C . PHE A 1 276 ? -8.011 2.423 9.242 1.00 85.81 276 PHE A C 1
ATOM 2225 O O . PHE A 1 276 ? -8.545 3.422 8.781 1.00 85.81 276 PHE A O 1
ATOM 2232 N N . GLU A 1 277 ? -8.162 2.075 10.518 1.00 77.62 277 GLU A N 1
ATOM 2233 C CA . GLU A 1 277 ? -9.118 2.717 11.430 1.00 77.62 277 GLU A CA 1
ATOM 2234 C C . GLU A 1 277 ? -9.053 4.258 11.435 1.00 77.62 277 GLU A C 1
ATOM 2236 O O . GLU A 1 277 ? -10.092 4.907 11.427 1.00 77.62 277 GLU A O 1
ATOM 2241 N N . ILE A 1 278 ? -7.846 4.838 11.380 1.00 68.56 278 ILE A N 1
ATOM 2242 C CA . ILE A 1 278 ? -7.632 6.305 11.369 1.00 68.56 278 ILE A CA 1
ATOM 2243 C C . ILE A 1 278 ? -7.841 6.909 9.966 1.00 68.56 278 ILE A C 1
ATOM 2245 O O . ILE A 1 278 ? -8.206 8.071 9.835 1.00 68.56 278 ILE A O 1
ATOM 2249 N N . TYR A 1 279 ? -7.634 6.122 8.908 1.00 69.06 279 TYR A N 1
ATOM 2250 C CA . TYR A 1 279 ? -7.780 6.568 7.518 1.00 69.06 279 TYR A CA 1
ATOM 2251 C C . TYR A 1 279 ? -9.171 6.293 6.947 1.00 69.06 279 TYR A C 1
ATOM 2253 O O . TYR A 1 279 ? -9.458 6.717 5.834 1.00 69.06 279 TYR A O 1
ATOM 2261 N N . HIS A 1 280 ? -10.028 5.558 7.657 1.00 67.75 280 HIS A N 1
ATOM 2262 C CA . HIS A 1 280 ? -11.298 5.088 7.116 1.00 67.75 280 HIS A CA 1
ATOM 2263 C C . HIS A 1 280 ? -12.216 6.245 6.709 1.00 67.75 280 HIS A C 1
ATOM 2265 O O . HIS A 1 280 ? -12.799 6.204 5.625 1.00 67.75 280 HIS A O 1
ATOM 2271 N N . ASP A 1 281 ? -12.295 7.300 7.521 1.00 59.47 281 ASP A N 1
ATOM 2272 C CA . ASP A 1 281 ? -13.052 8.498 7.154 1.00 59.47 281 ASP A CA 1
ATOM 2273 C C . ASP A 1 281 ? -12.413 9.200 5.942 1.00 59.47 281 ASP A C 1
ATOM 2275 O O . ASP A 1 281 ? -13.119 9.499 4.986 1.00 59.47 281 ASP A O 1
ATOM 2279 N N . ALA A 1 282 ? -11.078 9.348 5.901 1.00 61.03 282 ALA A N 1
ATOM 2280 C CA . ALA A 1 282 ? -10.365 9.876 4.727 1.00 61.03 282 ALA A CA 1
ATOM 2281 C C . ALA A 1 282 ? -10.742 9.157 3.428 1.00 61.03 282 ALA A C 1
ATOM 2283 O O . ALA A 1 282 ? -11.009 9.769 2.396 1.00 61.03 282 ALA A O 1
ATOM 2284 N N . ILE A 1 283 ? -10.759 7.831 3.500 1.00 63.44 283 ILE A N 1
ATOM 2285 C CA . ILE A 1 283 ? -10.922 6.948 2.354 1.00 63.44 283 ILE A CA 1
ATOM 2286 C C . ILE A 1 283 ? -12.385 6.892 1.907 1.00 63.44 283 ILE A C 1
ATOM 2288 O O . ILE A 1 283 ? -12.656 6.948 0.711 1.00 63.44 283 ILE A O 1
ATOM 2292 N N . SER A 1 284 ? -13.324 6.786 2.848 1.00 58.88 284 SER A N 1
ATOM 2293 C CA . SER A 1 284 ? -14.742 6.558 2.542 1.00 58.88 284 SER A CA 1
ATOM 2294 C C . SER A 1 284 ? -15.486 7.791 2.019 1.00 58.88 284 SER A C 1
ATOM 2296 O O . SER A 1 284 ? -16.561 7.648 1.428 1.00 58.88 284 SER A O 1
ATOM 2298 N N . THR A 1 285 ? -14.925 8.989 2.212 1.00 58.50 285 THR A N 1
ATOM 2299 C CA . THR A 1 285 ? -15.528 10.268 1.795 1.00 58.50 285 THR A CA 1
ATOM 2300 C C . THR A 1 285 ? -14.559 11.192 1.058 1.00 58.50 285 THR A C 1
ATOM 2302 O O . THR A 1 285 ? -14.771 12.397 1.033 1.00 58.50 285 THR A O 1
ATOM 2305 N N . ASN A 1 286 ? -13.481 10.647 0.481 1.00 61.62 286 ASN A N 1
ATOM 2306 C CA . ASN A 1 286 ? -12.444 11.397 -0.247 1.00 61.62 286 ASN A CA 1
ATOM 2307 C C . ASN A 1 286 ? -11.843 12.596 0.515 1.00 61.62 286 ASN A C 1
ATOM 2309 O O . ASN A 1 286 ? -11.344 13.523 -0.127 1.00 61.62 286 ASN A O 1
ATOM 2313 N N . LEU A 1 287 ? -11.854 12.601 1.853 1.00 68.88 287 LEU A N 1
ATOM 2314 C CA . LEU A 1 287 ? -11.202 13.686 2.583 1.00 68.88 287 LEU A CA 1
ATOM 2315 C C . LEU A 1 287 ? -9.694 13.598 2.364 1.00 68.88 287 LEU A C 1
ATOM 2317 O O . LEU A 1 287 ? -9.080 12.528 2.418 1.00 68.88 287 LEU A O 1
ATOM 2321 N N . SER A 1 288 ? -9.072 14.753 2.193 1.00 68.38 288 SER A N 1
ATOM 2322 C CA . SER A 1 288 ? -7.633 14.885 2.234 1.00 68.38 288 SER A CA 1
ATOM 2323 C C . SER A 1 288 ? -7.108 14.320 3.562 1.00 68.38 288 SER A C 1
ATOM 2325 O O . SER A 1 288 ? -7.755 14.479 4.603 1.00 68.38 288 SER A O 1
ATOM 2327 N N . PRO A 1 289 ? -5.925 13.674 3.577 1.00 66.12 289 PRO A N 1
ATOM 2328 C CA . PRO A 1 289 ? -5.413 13.029 4.786 1.00 66.12 289 PRO A CA 1
ATOM 2329 C C . PRO A 1 289 ? -5.414 13.949 6.018 1.00 66.12 289 PRO A C 1
ATOM 2331 O O . PRO A 1 289 ? -5.858 13.550 7.087 1.00 66.12 289 PRO A O 1
ATOM 2334 N N . LYS A 1 290 ? -5.022 15.220 5.847 1.00 72.69 290 LYS A N 1
ATOM 2335 C CA . LYS A 1 290 ? -5.024 16.214 6.931 1.00 72.69 290 LYS A CA 1
ATOM 2336 C C . LYS A 1 290 ? -6.435 16.637 7.369 1.00 72.69 290 LYS A C 1
ATOM 2338 O O . LYS A 1 290 ? -6.608 16.957 8.539 1.00 72.69 290 LYS A O 1
ATOM 2343 N N . ALA A 1 291 ? -7.434 16.650 6.482 1.00 79.06 291 ALA A N 1
ATOM 2344 C CA . ALA A 1 291 ? -8.824 16.871 6.887 1.00 79.06 291 ALA A CA 1
ATOM 2345 C C . ALA A 1 291 ? -9.359 15.694 7.714 1.00 79.06 291 ALA A C 1
ATOM 2347 O O . ALA A 1 291 ? -10.048 15.917 8.706 1.00 79.06 291 ALA A O 1
ATOM 2348 N N . SER A 1 292 ? -8.977 14.459 7.372 1.00 75.44 292 SER A N 1
ATOM 2349 C CA . SER A 1 292 ? -9.296 13.280 8.186 1.00 75.44 292 SER A CA 1
ATOM 2350 C C . SER A 1 292 ? -8.618 13.312 9.554 1.00 75.44 292 SER A C 1
ATOM 2352 O O . SER A 1 292 ? -9.269 13.005 10.548 1.00 75.44 292 SER A O 1
ATOM 2354 N N . ASP A 1 293 ? -7.346 13.722 9.625 1.00 74.81 293 ASP A N 1
ATOM 2355 C CA . ASP A 1 293 ? -6.642 13.895 10.903 1.00 74.81 293 ASP A CA 1
ATOM 2356 C C . ASP A 1 293 ? -7.379 14.912 11.794 1.00 74.81 293 ASP A C 1
ATOM 2358 O O . ASP A 1 293 ? -7.603 14.656 12.976 1.00 74.81 293 ASP A O 1
ATOM 2362 N N . ILE A 1 294 ? -7.808 16.046 11.217 1.00 83.25 294 ILE A N 1
ATOM 2363 C CA . ILE A 1 294 ? -8.591 17.073 11.924 1.00 83.25 294 ILE A CA 1
ATOM 2364 C C . ILE A 1 294 ? -9.934 16.514 12.393 1.00 83.25 294 ILE A C 1
ATOM 2366 O O . ILE A 1 294 ? -10.324 16.753 13.531 1.00 83.25 294 ILE A O 1
ATOM 2370 N N . LEU A 1 295 ? -10.639 15.755 11.552 1.00 83.19 295 LEU A N 1
ATOM 2371 C CA . LEU A 1 295 ? -11.911 15.136 11.923 1.00 83.19 295 LEU A CA 1
ATOM 2372 C C . LEU A 1 295 ? -11.754 14.139 13.075 1.00 83.19 295 LEU A C 1
ATOM 2374 O O . LEU A 1 295 ? -12.587 14.133 13.980 1.00 83.19 295 LEU A O 1
ATOM 2378 N N . GLY A 1 296 ? -10.705 13.311 13.048 1.00 77.44 296 GLY A N 1
ATOM 2379 C CA . GLY A 1 296 ? -10.383 12.375 14.125 1.00 77.44 296 GLY A CA 1
ATOM 2380 C C . GLY A 1 296 ? -10.105 13.105 15.437 1.00 77.44 296 GLY A C 1
ATOM 2381 O O . GLY A 1 296 ? -10.776 12.854 16.435 1.00 77.44 296 GLY A O 1
ATOM 2382 N N . ASP A 1 297 ? -9.211 14.094 15.401 1.00 83.06 297 ASP A N 1
ATOM 2383 C CA . ASP A 1 297 ? -8.879 14.926 16.561 1.00 83.06 297 ASP A CA 1
ATOM 2384 C C . ASP A 1 297 ? -10.104 15.666 17.116 1.00 83.06 297 ASP A C 1
ATOM 2386 O O . ASP A 1 297 ? -10.338 15.684 18.325 1.00 83.06 297 ASP A O 1
ATOM 2390 N N . MET A 1 298 ? -10.940 16.228 16.236 1.00 84.38 298 MET A N 1
ATOM 2391 C CA . MET A 1 298 ? -12.204 16.842 16.629 1.00 84.38 298 MET A CA 1
ATOM 2392 C C . MET A 1 298 ? -13.126 15.825 17.292 1.00 84.38 298 MET A C 1
ATOM 2394 O O . MET A 1 298 ? -13.673 16.147 18.332 1.00 84.38 298 MET A O 1
ATOM 2398 N N . ARG A 1 299 ? -13.306 14.617 16.752 1.00 82.06 299 ARG A N 1
ATOM 2399 C CA . ARG A 1 299 ? -14.190 13.596 17.345 1.00 82.06 299 ARG A CA 1
ATOM 2400 C C . ARG A 1 299 ? -13.726 13.148 18.728 1.00 82.06 299 ARG A C 1
ATOM 2402 O O . ARG A 1 299 ? -14.560 13.021 19.624 1.00 82.06 299 ARG A O 1
ATOM 2409 N N . ASP A 1 300 ? -12.423 12.965 18.906 1.00 79.94 300 ASP A N 1
ATOM 2410 C CA . ASP A 1 300 ? -11.851 12.481 20.163 1.00 79.94 300 ASP A CA 1
ATOM 2411 C C . ASP A 1 300 ? -11.879 13.559 21.254 1.00 79.94 300 ASP A C 1
ATOM 2413 O O . ASP A 1 300 ? -12.113 13.268 22.429 1.00 79.94 300 ASP A O 1
ATOM 2417 N N . ASN A 1 301 ? -11.701 14.825 20.863 1.00 82.38 301 ASN A N 1
ATOM 2418 C CA . ASN A 1 301 ? -11.467 15.919 21.801 1.00 82.38 301 ASN A CA 1
ATOM 2419 C C . ASN A 1 301 ? -12.544 17.021 21.771 1.00 82.38 301 ASN A C 1
ATOM 2421 O O . ASN A 1 301 ? -12.407 18.010 22.495 1.00 82.38 301 ASN A O 1
ATOM 2425 N N . PHE A 1 302 ? -13.644 16.863 21.020 1.00 81.12 302 PHE A N 1
ATOM 2426 C CA . PHE A 1 302 ? -14.642 17.924 20.783 1.00 81.12 302 PHE A CA 1
ATOM 2427 C C . PHE A 1 302 ? -15.155 18.574 22.067 1.00 81.12 302 PHE A C 1
ATOM 2429 O O . PHE A 1 302 ? -15.194 19.795 22.202 1.00 81.12 302 PHE A O 1
ATOM 2436 N N . SER A 1 303 ? -15.524 17.741 23.042 1.00 75.88 303 SER A N 1
ATOM 2437 C CA . SER A 1 303 ? -16.061 18.180 24.333 1.00 75.88 303 SER A CA 1
ATOM 2438 C C . SER A 1 303 ? -15.037 18.967 25.155 1.00 75.88 303 SER A C 1
ATOM 2440 O O . SER A 1 303 ? -15.404 19.838 25.942 1.00 75.88 303 SER A O 1
ATOM 2442 N N . SER A 1 304 ? -13.747 18.680 24.962 1.00 77.44 304 SER A N 1
ATOM 2443 C CA . SER A 1 304 ? -12.650 19.373 25.630 1.00 77.44 304 SER A CA 1
ATOM 2444 C C . SER A 1 304 ? -12.347 20.736 25.008 1.00 77.44 304 SER A C 1
ATOM 2446 O O . SER A 1 304 ? -11.987 21.653 25.748 1.00 77.44 304 SER A O 1
ATOM 2448 N N . TYR A 1 305 ? -12.546 20.869 23.693 1.00 77.69 305 TYR A N 1
ATOM 2449 C CA . TYR A 1 305 ? -12.362 22.117 22.955 1.00 77.69 305 TYR A CA 1
ATOM 2450 C C . TYR A 1 305 ? -13.550 23.060 23.135 1.00 77.69 305 TYR A C 1
ATOM 2452 O O . TYR A 1 305 ? -13.401 24.272 23.253 1.00 77.69 305 TYR A O 1
ATOM 2460 N N . ASN A 1 306 ? -14.747 22.489 23.258 1.00 67.94 306 ASN A N 1
ATOM 2461 C CA . ASN A 1 306 ? -15.996 23.224 23.384 1.00 67.94 306 ASN A CA 1
ATOM 2462 C C . ASN A 1 306 ? -16.348 23.593 24.843 1.00 67.94 306 ASN A C 1
ATOM 2464 O O . ASN A 1 306 ? -17.517 23.613 25.225 1.00 67.94 306 ASN A O 1
ATOM 2468 N N . LYS A 1 307 ? -15.344 23.843 25.698 1.00 58.47 307 LYS A N 1
ATOM 2469 C CA . LYS A 1 307 ? -15.549 24.088 27.142 1.00 58.47 307 LYS A CA 1
ATOM 2470 C C . LYS A 1 307 ? -16.253 25.411 27.459 1.00 58.47 307 LYS A C 1
ATOM 2472 O O . LYS A 1 307 ? -16.905 25.500 28.497 1.00 58.47 307 LYS A O 1
ATOM 2477 N N . GLU A 1 308 ? -16.121 26.422 26.599 1.00 54.47 308 GLU A N 1
ATOM 2478 C CA . GLU A 1 308 ? -16.651 27.776 26.844 1.00 54.47 308 GLU A CA 1
ATOM 2479 C C . GLU A 1 308 ? -17.821 28.163 25.920 1.00 54.47 308 GLU A C 1
ATOM 2481 O O . GLU A 1 308 ? -18.590 29.070 26.239 1.00 54.47 308 GLU A O 1
ATOM 2486 N N . SER A 1 309 ? -18.009 27.449 24.808 1.00 55.25 309 SER A N 1
ATOM 2487 C CA . SER A 1 309 ? -19.027 27.730 23.795 1.00 55.25 309 SER A CA 1
ATOM 2488 C C . SER A 1 309 ? -20.098 26.638 23.808 1.00 55.25 309 SER A C 1
ATOM 2490 O O . SER A 1 309 ? -19.863 25.492 23.465 1.00 55.25 309 SER A O 1
ATOM 2492 N N . ILE A 1 310 ? -21.339 26.968 24.162 1.00 60.16 310 ILE A N 1
ATOM 2493 C CA . ILE A 1 310 ? -22.468 26.029 23.978 1.00 60.16 310 ILE A CA 1
ATOM 2494 C C . ILE A 1 310 ? -22.838 25.917 22.476 1.00 60.16 310 ILE A C 1
ATOM 2496 O O . ILE A 1 310 ? -23.638 25.075 22.083 1.00 60.16 310 ILE A O 1
ATOM 2500 N N . LEU A 1 311 ? -22.255 26.767 21.621 1.00 66.94 311 LEU A N 1
ATOM 2501 C CA . LEU A 1 311 ? -22.683 27.020 20.241 1.00 66.94 311 LEU A CA 1
ATOM 2502 C C . LEU A 1 311 ? -21.802 26.346 19.171 1.00 66.94 311 LEU A C 1
ATOM 2504 O O . LEU A 1 311 ? -22.159 26.397 17.995 1.00 66.94 311 LEU A O 1
ATOM 2508 N N . GLY A 1 312 ? -20.689 25.712 19.556 1.00 78.25 312 GLY A N 1
ATOM 2509 C CA . GLY A 1 312 ? -19.775 25.000 18.652 1.00 78.25 312 GLY A CA 1
ATOM 2510 C C . GLY A 1 312 ? -18.354 25.569 18.643 1.00 78.25 312 GLY A C 1
ATOM 2511 O O . GLY A 1 312 ? -18.071 26.563 19.311 1.00 78.25 312 GLY A O 1
ATOM 2512 N N . LEU A 1 313 ? -17.482 24.934 17.858 1.00 87.31 313 LEU A N 1
ATOM 2513 C CA . LEU A 1 313 ? -16.045 25.198 17.758 1.00 87.31 313 LEU A CA 1
ATOM 2514 C C . LEU A 1 313 ? -15.714 26.063 16.534 1.00 87.31 313 LEU A C 1
ATOM 2516 O O . LEU A 1 313 ? -16.114 25.744 15.415 1.00 87.31 313 LEU A O 1
ATOM 2520 N N . SER A 1 314 ? -14.946 27.133 16.709 1.00 88.62 314 SER A N 1
ATOM 2521 C CA . SER A 1 314 ? -14.405 27.923 15.598 1.00 88.62 314 SER A CA 1
ATOM 2522 C C . SER A 1 314 ? -13.069 27.382 15.081 1.00 88.62 314 SER A C 1
ATOM 2524 O O . SER A 1 314 ? -12.318 26.711 15.788 1.00 88.62 314 SER A O 1
ATOM 2526 N N . VAL A 1 315 ? -12.715 27.757 13.846 1.00 88.25 315 VAL A N 1
ATOM 2527 C CA . VAL A 1 315 ? -11.400 27.430 13.264 1.00 88.25 315 VAL A CA 1
ATOM 2528 C C . VAL A 1 315 ? -10.250 27.972 14.116 1.00 88.25 315 VAL A C 1
ATOM 2530 O O . VAL A 1 315 ? -9.251 27.284 14.285 1.00 88.25 315 VAL A O 1
ATOM 2533 N N . LEU A 1 316 ? -10.373 29.190 14.654 1.00 86.50 316 LEU A N 1
ATOM 2534 C CA . LEU A 1 316 ? -9.320 29.806 15.470 1.00 86.50 316 LEU A CA 1
ATOM 2535 C C . LEU A 1 316 ? -9.122 29.060 16.791 1.00 86.50 316 LEU A C 1
ATOM 2537 O O . LEU A 1 316 ? -7.985 28.760 17.141 1.00 86.50 316 LEU A O 1
ATOM 2541 N N . GLU A 1 317 ? -10.210 28.692 17.469 1.00 85.88 317 GLU A N 1
ATOM 2542 C CA . GLU A 1 317 ? -10.142 27.872 18.685 1.00 85.88 317 GLU A CA 1
ATOM 2543 C C . GLU A 1 317 ? -9.507 26.508 18.394 1.00 85.88 317 GLU A C 1
ATOM 2545 O O . GLU A 1 317 ? -8.653 26.056 19.154 1.00 85.88 317 GLU A O 1
ATOM 2550 N N . TYR A 1 318 ? -9.843 25.882 17.260 1.00 88.81 318 TYR A N 1
ATOM 2551 C 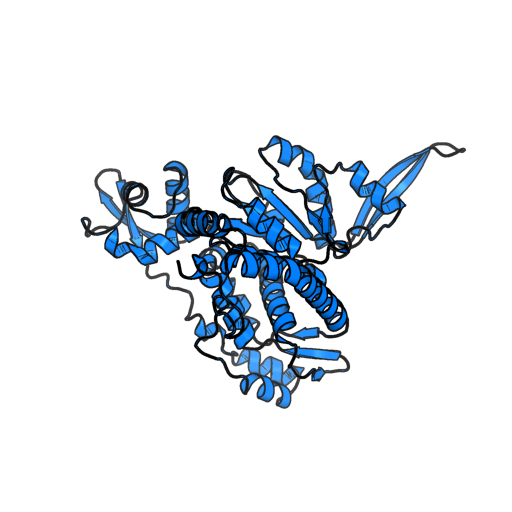CA . TYR A 1 318 ? -9.186 24.644 16.842 1.00 88.81 318 TYR A CA 1
ATOM 2552 C C . TYR A 1 318 ? -7.693 24.844 16.539 1.00 88.81 318 TYR A C 1
ATOM 2554 O O . TYR A 1 318 ? -6.880 24.003 16.895 1.00 88.81 318 TYR A O 1
ATOM 2562 N N . VAL A 1 319 ? -7.286 25.957 15.925 1.00 86.50 319 VAL A N 1
ATOM 2563 C CA . VAL A 1 319 ? -5.856 26.242 15.687 1.00 86.50 319 VAL A CA 1
ATOM 2564 C C . VAL A 1 319 ? -5.088 26.380 17.008 1.00 86.50 319 VAL A C 1
ATOM 2566 O O . VAL A 1 319 ? -3.937 25.951 17.102 1.00 86.50 319 VAL A O 1
ATOM 2569 N N . GLU A 1 320 ? -5.711 26.980 18.022 1.00 84.00 320 GLU A N 1
ATOM 2570 C CA . GLU A 1 320 ? -5.101 27.199 19.336 1.00 84.00 320 GLU A CA 1
ATOM 2571 C C . GLU A 1 320 ? -5.043 25.920 20.183 1.00 84.00 320 GLU A C 1
ATOM 2573 O O . GLU A 1 320 ? -4.036 25.676 20.851 1.00 84.00 320 GLU A O 1
ATOM 2578 N N . GLN A 1 321 ? -6.099 25.104 20.149 1.00 83.75 321 GLN A N 1
ATOM 2579 C CA . GLN A 1 321 ? -6.288 23.972 21.066 1.00 83.75 321 GLN A CA 1
ATOM 2580 C C . GLN A 1 321 ? -6.097 22.596 20.415 1.00 83.75 321 GLN A C 1
ATOM 2582 O O . GLN A 1 321 ? -5.834 21.619 21.114 1.00 83.75 321 GLN A O 1
ATOM 2587 N N . GLY A 1 322 ? -6.226 22.516 19.093 1.00 82.12 322 GLY A N 1
ATOM 2588 C CA . GLY A 1 322 ? -6.155 21.285 18.318 1.00 82.12 322 GLY A CA 1
ATOM 2589 C C . GLY A 1 322 ? -4.757 20.676 18.287 1.00 82.12 322 GLY A C 1
ATOM 2590 O O . GLY A 1 322 ? -3.717 21.361 18.334 1.00 82.12 322 GLY A O 1
ATOM 2591 N N . ASN A 1 323 ? -4.735 19.351 18.179 1.00 79.69 323 ASN A N 1
ATOM 2592 C CA . ASN A 1 323 ? -3.491 18.591 18.158 1.00 79.69 323 ASN A CA 1
ATOM 2593 C C . ASN A 1 323 ? -2.864 18.561 16.759 1.00 79.69 323 ASN A C 1
ATOM 2595 O O . ASN A 1 323 ? -1.641 18.482 16.632 1.00 79.69 323 ASN A O 1
ATOM 2599 N N . VAL A 1 324 ? -3.670 18.705 15.702 1.00 77.00 324 VAL A N 1
ATOM 2600 C CA . VAL A 1 324 ? -3.173 18.714 14.321 1.00 77.00 324 VAL A CA 1
ATOM 2601 C C . VAL A 1 324 ? -2.544 20.066 13.989 1.00 77.00 324 VAL A C 1
ATOM 2603 O O . VAL A 1 324 ? -3.219 21.092 13.888 1.00 77.00 324 VAL A O 1
ATOM 2606 N N . LYS A 1 325 ? -1.224 20.080 13.780 1.00 80.88 325 LYS A N 1
ATOM 2607 C CA . LYS A 1 325 ? -0.493 21.290 13.389 1.00 80.88 325 LYS A CA 1
ATOM 2608 C C . LYS A 1 325 ? -0.575 21.511 11.878 1.00 80.88 325 LYS A C 1
ATOM 2610 O O . LYS A 1 325 ? -0.243 20.647 11.069 1.00 80.88 325 LYS A O 1
ATOM 2615 N N . ALA A 1 326 ? -1.061 22.691 11.499 1.00 76.56 326 ALA A N 1
ATOM 2616 C CA . ALA A 1 326 ? -1.132 23.172 10.125 1.00 76.56 326 ALA A CA 1
ATOM 2617 C C . ALA A 1 326 ? -1.288 24.702 10.112 1.00 76.56 326 ALA A C 1
ATOM 2619 O O . A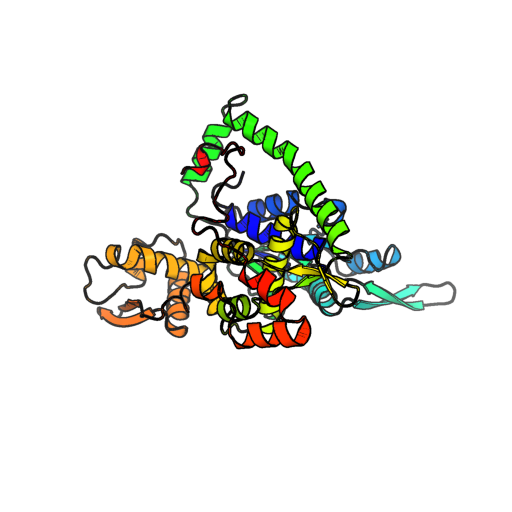LA A 1 326 ? -1.645 25.316 11.118 1.00 76.56 326 ALA A O 1
ATOM 2620 N N . SER A 1 327 ? -1.025 25.341 8.967 1.00 79.38 327 SER A N 1
ATOM 2621 C CA . SER A 1 327 ? -1.255 26.785 8.832 1.00 79.38 327 SER A CA 1
ATOM 2622 C C . SER A 1 327 ? -2.747 27.118 8.965 1.00 79.38 327 SER A C 1
ATOM 2624 O O . SER A 1 327 ? -3.589 26.338 8.521 1.00 79.38 327 SER A O 1
ATOM 2626 N N . LEU A 1 328 ? -3.087 28.307 9.478 1.00 82.12 328 LEU A N 1
ATOM 2627 C CA . LEU A 1 328 ? -4.481 28.768 9.578 1.00 82.12 328 LEU A CA 1
ATOM 2628 C C . LEU A 1 328 ? -5.227 28.649 8.235 1.00 82.12 328 LEU A C 1
ATOM 2630 O O . LEU A 1 328 ? -6.376 28.218 8.185 1.00 82.12 328 LEU A O 1
ATOM 2634 N N . ARG A 1 329 ? -4.553 28.972 7.123 1.00 78.69 329 ARG A N 1
ATOM 2635 C CA . ARG A 1 329 ? -5.117 28.853 5.771 1.00 78.69 329 ARG A CA 1
ATOM 2636 C C . ARG A 1 329 ? -5.412 27.398 5.393 1.00 78.69 329 ARG A C 1
ATOM 2638 O O . ARG A 1 329 ? -6.436 27.131 4.770 1.00 78.69 329 ARG A O 1
ATOM 2645 N N . SER A 1 330 ? -4.526 26.475 5.760 1.00 79.38 330 SER A N 1
ATOM 2646 C CA . SER A 1 330 ? -4.714 25.040 5.537 1.00 79.38 330 SER A CA 1
ATOM 2647 C C . SER A 1 330 ? -5.872 24.506 6.377 1.00 79.38 330 SER A C 1
ATOM 2649 O O . SER A 1 330 ? -6.726 23.818 5.833 1.00 79.38 330 SER A O 1
ATOM 2651 N N . ILE A 1 331 ? -5.954 24.881 7.659 1.00 86.50 331 ILE A N 1
ATOM 2652 C CA . ILE A 1 331 ? -7.045 24.460 8.552 1.00 86.50 331 ILE A CA 1
ATOM 2653 C C . ILE A 1 331 ? -8.390 24.970 8.031 1.00 86.50 331 ILE A C 1
ATOM 2655 O O . ILE A 1 331 ? -9.330 24.191 7.945 1.00 86.50 331 ILE A O 1
ATOM 2659 N N . HIS A 1 332 ? -8.476 26.223 7.575 1.00 86.38 332 HIS A N 1
ATOM 2660 C CA . HIS A 1 332 ? -9.688 26.726 6.919 1.00 86.38 332 HIS A CA 1
ATOM 2661 C C . HIS A 1 332 ? -10.097 25.897 5.699 1.00 86.38 332 HIS A C 1
ATOM 2663 O O . HIS A 1 332 ? -11.280 25.618 5.521 1.00 86.38 332 HIS A O 1
ATOM 2669 N N . ARG A 1 333 ? -9.134 25.502 4.855 1.00 84.88 333 ARG A N 1
ATOM 2670 C CA . ARG A 1 333 ? -9.403 24.632 3.701 1.00 84.88 333 ARG A CA 1
ATOM 2671 C C . ARG A 1 333 ? -9.965 23.283 4.153 1.00 84.88 333 ARG A C 1
ATOM 2673 O O . ARG A 1 333 ? -10.950 22.841 3.583 1.00 84.88 333 ARG A O 1
ATOM 2680 N N . TYR A 1 334 ? -9.371 22.673 5.175 1.00 87.50 334 TYR A N 1
ATOM 2681 C CA . TYR A 1 334 ? -9.809 21.375 5.690 1.00 87.50 334 TYR A CA 1
ATOM 2682 C C . TYR A 1 334 ? -11.168 21.444 6.396 1.00 87.50 334 TYR A C 1
ATOM 2684 O O . TYR A 1 334 ? -11.994 20.571 6.190 1.00 87.50 334 TYR A O 1
ATOM 2692 N N . PHE A 1 335 ? -11.457 22.499 7.162 1.00 89.75 335 PHE A N 1
ATOM 2693 C CA . PHE A 1 335 ? -12.792 22.717 7.735 1.00 89.75 335 PHE A CA 1
ATOM 2694 C C . PHE A 1 335 ? -13.850 22.871 6.646 1.00 89.75 335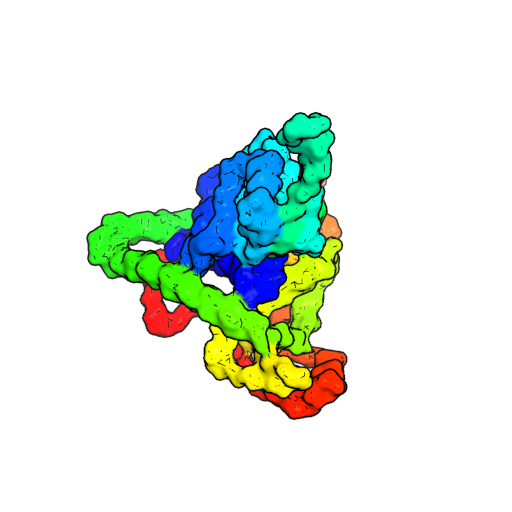 PHE A C 1
ATOM 2696 O O . PHE A 1 335 ? -14.924 22.292 6.745 1.00 89.75 335 PHE A O 1
ATOM 2703 N N . LYS A 1 336 ? -13.531 23.615 5.584 1.00 86.88 336 LYS A N 1
ATOM 2704 C CA . LYS A 1 336 ? -14.425 23.752 4.438 1.00 86.88 336 LYS A CA 1
ATOM 2705 C C . LYS A 1 336 ? -14.684 22.399 3.767 1.00 86.88 336 LYS A C 1
ATOM 2707 O O . LYS A 1 336 ? -15.826 22.088 3.470 1.00 86.88 336 LYS A O 1
ATOM 2712 N N . GLU A 1 337 ? -13.645 21.594 3.577 1.00 82.88 337 GLU A N 1
ATOM 2713 C CA . GLU A 1 337 ? -13.753 20.236 3.036 1.00 82.88 337 GLU A CA 1
ATOM 2714 C C . GLU A 1 337 ? -14.638 19.336 3.923 1.00 82.88 337 GLU A C 1
ATOM 2716 O O . GLU A 1 337 ? -15.542 18.668 3.431 1.00 82.88 337 GLU A O 1
ATOM 2721 N N . LEU A 1 338 ? -14.460 19.390 5.248 1.00 85.38 338 LEU A N 1
ATOM 2722 C CA . LEU A 1 338 ? -15.298 18.664 6.211 1.00 85.38 338 LEU A CA 1
ATOM 2723 C C . LEU A 1 338 ? -16.760 19.136 6.217 1.00 85.38 338 LEU A C 1
ATOM 2725 O O . LEU A 1 338 ? -17.660 18.332 6.461 1.00 85.38 338 LEU A O 1
ATOM 2729 N N . GLU A 1 339 ? -16.997 20.429 5.992 1.00 86.19 339 GLU A N 1
ATOM 2730 C CA . GLU A 1 339 ? -18.333 21.019 5.878 1.00 86.19 339 GLU A CA 1
ATOM 2731 C C . GLU A 1 339 ? -19.018 20.602 4.570 1.00 86.19 339 GLU A C 1
ATOM 2733 O O . GLU A 1 339 ? -20.175 20.188 4.594 1.00 86.19 339 GLU A O 1
ATOM 2738 N N . GLU A 1 340 ? -18.303 20.664 3.441 1.00 81.69 340 GLU A N 1
ATOM 2739 C CA . GLU A 1 340 ? -18.788 20.240 2.120 1.00 81.69 340 GLU A CA 1
ATOM 2740 C C . GLU A 1 340 ? -19.168 18.754 2.120 1.00 81.69 340 GLU A C 1
ATOM 2742 O O . GLU A 1 340 ? -20.233 18.387 1.621 1.00 81.69 340 GLU A O 1
ATOM 2747 N N . GLU A 1 341 ? -18.365 17.919 2.783 1.00 75.81 341 GLU A N 1
ATOM 2748 C CA . GLU A 1 341 ? -18.656 16.499 2.987 1.00 75.81 341 GLU A CA 1
ATOM 2749 C C . GLU A 1 341 ? -19.693 16.241 4.096 1.00 75.81 341 GLU A C 1
ATOM 2751 O O . GLU A 1 341 ? -20.129 15.105 4.309 1.00 75.81 341 GLU A O 1
ATOM 2756 N N . GLY A 1 342 ? -20.136 17.275 4.813 1.00 76.12 342 GLY A N 1
ATOM 2757 C CA . GLY A 1 342 ? -21.194 17.191 5.815 1.00 76.12 342 GLY A CA 1
ATOM 2758 C C . GLY A 1 342 ? -20.805 16.456 7.097 1.00 76.12 342 GLY A C 1
ATOM 2759 O O . GLY A 1 342 ? -21.688 15.936 7.773 1.00 76.12 342 GLY A O 1
ATOM 2760 N N . PHE A 1 343 ? -19.515 16.383 7.437 1.00 79.81 343 PHE A N 1
ATOM 2761 C CA . PHE A 1 343 ? -19.048 15.885 8.738 1.00 79.81 343 PHE A CA 1
ATOM 2762 C C . PHE A 1 343 ? -19.209 16.916 9.845 1.00 79.81 343 PHE A C 1
ATOM 2764 O O . PHE A 1 343 ? -19.516 16.558 10.985 1.00 79.81 343 PHE A O 1
ATOM 2771 N N . ILE A 1 344 ? -19.046 18.187 9.495 1.00 86.50 344 ILE A N 1
ATOM 2772 C CA . ILE A 1 344 ? -19.322 19.321 10.368 1.00 86.50 344 ILE A CA 1
ATOM 2773 C C . ILE A 1 344 ? -20.378 20.207 9.723 1.00 86.50 344 ILE A C 1
ATOM 2775 O O . ILE A 1 344 ? -20.532 20.236 8.505 1.00 86.50 344 ILE A O 1
ATOM 2779 N N . LYS A 1 345 ? -21.123 20.936 10.545 1.00 88.81 345 LYS A N 1
ATOM 2780 C CA . LYS A 1 345 ? -22.100 21.925 10.081 1.00 88.81 345 LYS A CA 1
ATOM 2781 C C . LYS A 1 345 ? -21.906 23.227 10.832 1.00 88.81 345 LYS A C 1
ATOM 2783 O O . LYS A 1 345 ? -21.574 23.212 12.015 1.00 88.81 345 LYS A O 1
ATOM 2788 N N . VAL A 1 346 ? -22.176 24.349 10.177 1.00 88.88 346 VAL A N 1
ATOM 2789 C CA . VAL A 1 346 ? -22.217 25.643 10.862 1.00 88.88 346 VAL A CA 1
ATOM 2790 C C . VAL A 1 346 ? -23.459 25.685 11.757 1.00 88.88 346 VAL A C 1
ATOM 2792 O O . VAL A 1 346 ? -24.588 25.662 11.268 1.00 88.88 346 VAL A O 1
ATOM 2795 N N . ASN A 1 347 ? -23.252 25.719 13.074 1.00 83.56 347 ASN A N 1
ATOM 2796 C CA . ASN A 1 347 ? -24.313 25.751 14.089 1.00 83.56 347 ASN A CA 1
ATOM 2797 C C . ASN A 1 347 ? -24.602 27.178 14.591 1.00 83.56 347 ASN A C 1
ATOM 2799 O O . ASN A 1 347 ? -25.614 27.444 15.236 1.00 83.56 347 ASN A O 1
ATOM 2803 N N . GLY A 1 348 ? -23.737 28.134 14.254 1.00 81.75 348 GLY A N 1
ATOM 2804 C CA . GLY A 1 348 ? -23.931 29.536 14.587 1.00 81.75 348 GLY A CA 1
ATOM 2805 C C . GLY A 1 348 ? -22.783 30.408 14.106 1.00 81.75 348 GLY A C 1
ATOM 2806 O O . GLY A 1 348 ? -21.816 29.932 13.517 1.00 81.75 348 GLY A O 1
ATOM 2807 N N . ASN A 1 349 ? -22.894 31.705 14.381 1.00 82.50 349 ASN A N 1
ATOM 2808 C CA . ASN A 1 349 ? -21.827 32.667 14.138 1.00 82.50 349 ASN A CA 1
ATOM 2809 C C . ASN A 1 349 ? -21.569 33.471 15.413 1.00 82.50 349 ASN A C 1
ATOM 2811 O O . ASN A 1 349 ? -22.506 34.022 15.995 1.00 82.50 349 ASN A O 1
ATOM 2815 N N . LEU A 1 350 ? -20.302 33.602 15.806 1.00 76.00 350 LEU A N 1
ATOM 2816 C CA . LEU A 1 350 ? -19.870 34.565 16.816 1.00 76.00 350 LEU A CA 1
ATOM 2817 C C . LEU A 1 350 ? -19.300 35.795 16.095 1.00 76.00 350 LEU A C 1
ATOM 2819 O O . LEU A 1 350 ? -18.143 35.833 15.674 1.00 76.00 350 LEU A O 1
ATOM 2823 N N . GLY A 1 351 ? -20.147 36.799 15.859 1.00 80.19 351 GLY A N 1
ATOM 2824 C CA . GLY A 1 351 ? -19.781 37.943 15.021 1.00 80.19 351 GLY A CA 1
ATOM 2825 C C . GLY A 1 351 ? -19.584 37.535 13.555 1.00 80.19 351 GLY A C 1
ATOM 2826 O O . GLY A 1 351 ? -20.551 37.200 12.877 1.00 80.19 351 GLY A O 1
ATOM 2827 N N . ARG A 1 352 ? -18.341 37.596 13.051 1.00 78.19 352 ARG A N 1
ATOM 2828 C CA . ARG A 1 352 ? -17.972 37.157 11.685 1.00 78.19 352 ARG A CA 1
ATOM 2829 C C . ARG A 1 352 ? -17.385 35.742 11.634 1.00 78.19 352 ARG A C 1
ATOM 2831 O O . ARG A 1 352 ? -17.070 35.269 10.547 1.00 78.19 352 ARG A O 1
ATOM 2838 N N . THR A 1 353 ? -17.213 35.098 12.783 1.00 82.31 353 THR A N 1
ATOM 2839 C CA . THR A 1 353 ? -16.581 33.783 12.889 1.00 82.31 353 THR A CA 1
ATOM 2840 C C . THR A 1 353 ? -17.647 32.697 12.872 1.00 82.31 353 THR A C 1
ATOM 2842 O O . THR A 1 353 ? -18.586 32.750 13.665 1.00 82.31 353 THR A O 1
ATOM 2845 N N . GLN A 1 354 ? -17.495 31.723 11.978 1.00 88.31 354 GLN A N 1
ATOM 2846 C CA . GLN A 1 354 ? -18.359 30.546 11.911 1.00 88.31 354 GLN A CA 1
ATOM 2847 C C . GLN A 1 354 ? -18.028 29.579 13.050 1.00 88.31 354 GLN A C 1
ATOM 2849 O O . GLN A 1 354 ? -16.854 29.317 13.324 1.00 88.31 354 GLN A O 1
ATOM 2854 N N . LEU A 1 355 ? -19.073 29.076 13.707 1.00 87.62 355 LEU A N 1
ATOM 2855 C CA . LEU A 1 355 ? -18.993 28.039 14.730 1.00 87.62 355 LEU A CA 1
ATOM 2856 C C . LEU A 1 355 ? -19.503 26.730 14.144 1.00 87.62 355 LEU A C 1
ATOM 2858 O O . LEU A 1 355 ? -20.618 26.670 13.619 1.00 87.62 355 LEU A O 1
ATOM 2862 N N . TYR A 1 356 ? -18.685 25.693 14.252 1.00 89.75 356 TYR A N 1
ATOM 2863 C CA . TYR A 1 356 ? -18.946 24.381 13.692 1.00 89.75 356 TYR A CA 1
ATOM 2864 C C . TYR A 1 356 ? -19.334 23.393 14.784 1.00 89.75 356 TYR A C 1
ATOM 2866 O O . TYR A 1 356 ? -18.784 23.408 15.884 1.00 89.75 356 TYR A O 1
ATOM 2874 N N . ASP A 1 357 ? -20.266 22.511 14.459 1.00 87.44 357 ASP A N 1
ATOM 2875 C CA . ASP A 1 357 ? -20.652 21.387 15.301 1.00 87.44 357 ASP A CA 1
ATOM 2876 C C . ASP A 1 357 ? -20.471 20.074 14.541 1.00 87.44 357 ASP A C 1
ATOM 2878 O O . ASP A 1 357 ? -20.626 20.035 13.313 1.00 87.44 357 ASP A O 1
ATOM 2882 N N . LEU A 1 358 ? -20.132 19.009 15.267 1.00 85.06 358 LEU A N 1
ATOM 2883 C CA . LEU A 1 358 ? -20.025 17.675 14.685 1.00 85.06 358 LEU A CA 1
ATOM 2884 C C . LEU A 1 358 ? -21.421 17.186 14.292 1.00 85.06 358 LEU A C 1
ATOM 2886 O O . LEU A 1 358 ? -22.406 17.365 15.009 1.00 85.06 358 LEU A O 1
ATOM 2890 N N . THR A 1 359 ? -21.523 16.564 13.125 1.00 79.88 359 THR A N 1
ATOM 2891 C CA . THR A 1 359 ? -22.766 15.921 12.694 1.00 79.88 359 THR A CA 1
ATOM 2892 C C . THR A 1 359 ? -22.817 14.468 13.164 1.00 79.88 359 THR A C 1
ATOM 2894 O O . THR A 1 359 ? -21.789 13.820 13.353 1.00 79.88 359 THR A O 1
ATOM 2897 N N . GLU A 1 360 ? -24.027 13.912 13.266 1.00 63.19 360 GLU A N 1
ATOM 2898 C CA . GLU A 1 360 ? -24.244 12.469 13.450 1.00 63.19 360 GLU A CA 1
ATOM 2899 C C . GLU A 1 360 ? -23.968 11.657 12.173 1.00 63.19 360 GLU A C 1
ATOM 2901 O O . GLU A 1 360 ? -24.461 10.535 12.051 1.00 63.19 360 GLU A O 1
ATOM 2906 N N . LYS A 1 361 ? -23.200 12.185 11.203 1.00 60.56 361 LYS A N 1
ATOM 2907 C CA . LYS A 1 361 ? -22.638 11.373 10.118 1.00 60.56 361 LYS A CA 1
ATOM 2908 C C . LYS A 1 361 ? -21.634 10.410 10.767 1.00 60.56 361 LYS A C 1
ATOM 2910 O O . LYS A 1 361 ? -20.434 10.669 10.872 1.00 60.56 361 LYS A O 1
ATOM 2915 N N . SER A 1 362 ? -22.206 9.360 11.344 1.00 45.88 362 SER A N 1
ATOM 2916 C CA . SER A 1 362 ? -21.572 8.302 12.101 1.00 45.88 362 SER A CA 1
ATOM 2917 C C . SER A 1 362 ? -20.688 7.495 11.166 1.00 45.88 362 SER A C 1
ATOM 2919 O O . SER A 1 362 ? -20.922 7.462 9.954 1.00 45.88 362 SER A O 1
ATOM 2921 N N . LYS A 1 363 ? -19.665 6.841 11.735 1.00 50.81 363 LYS A N 1
ATOM 2922 C CA . LYS A 1 363 ? -18.973 5.716 11.089 1.00 50.81 363 LYS A CA 1
ATOM 2923 C C . LYS A 1 363 ? -20.044 4.883 10.371 1.00 50.81 363 LYS A C 1
ATOM 2925 O O . LYS A 1 363 ? -20.953 4.389 11.038 1.00 50.81 363 LYS A O 1
ATOM 2930 N N . LYS A 1 364 ? -20.018 4.823 9.033 1.00 45.59 364 LYS A N 1
ATOM 2931 C CA . LYS A 1 364 ? -20.957 4.002 8.249 1.00 45.59 364 LYS A CA 1
ATOM 2932 C C . LYS A 1 364 ? -20.833 2.560 8.777 1.00 45.59 364 LYS A C 1
ATOM 2934 O O . LYS A 1 364 ? -19.865 1.884 8.458 1.00 45.59 364 LYS A O 1
ATOM 2939 N N . GLY A 1 365 ? -21.797 2.119 9.590 1.00 51.81 365 GLY A N 1
ATOM 2940 C CA . GLY A 1 365 ? -21.814 0.793 10.221 1.00 51.81 365 GLY A CA 1
ATOM 2941 C C . GLY A 1 365 ? -20.787 0.611 11.345 1.00 51.81 365 GLY A C 1
ATOM 2942 O O . GLY A 1 365 ? -19.765 1.296 11.412 1.00 51.81 365 GLY A O 1
ATOM 2943 N N . SER A 1 366 ? -21.048 -0.337 12.250 1.00 57.41 366 SER A N 1
ATOM 2944 C CA . SER A 1 366 ? -19.964 -0.855 13.086 1.00 57.41 366 SER A CA 1
ATOM 2945 C C . SER A 1 366 ? -18.936 -1.502 12.155 1.00 57.41 366 SER A C 1
ATOM 2947 O O . SER A 1 366 ? -19.315 -2.211 11.226 1.00 57.41 366 SER A O 1
ATOM 2949 N N . LEU A 1 367 ? -17.636 -1.321 12.406 1.00 63.34 367 LEU A N 1
ATOM 2950 C CA . LEU A 1 367 ? -16.595 -2.094 11.710 1.00 63.34 367 LEU A CA 1
ATOM 2951 C C . LEU A 1 367 ? -16.856 -3.611 11.832 1.00 63.34 367 LEU A C 1
ATOM 2953 O O . LEU A 1 367 ? -16.473 -4.374 10.949 1.00 63.34 367 LEU A O 1
ATOM 2957 N N . ASP A 1 368 ? -17.577 -4.039 12.873 1.00 65.56 368 ASP A N 1
ATOM 2958 C CA . ASP A 1 368 ? -18.012 -5.425 13.057 1.00 65.56 368 ASP A CA 1
ATOM 2959 C C . ASP A 1 368 ? -19.080 -5.878 12.046 1.00 65.56 368 ASP A C 1
ATOM 2961 O O . ASP A 1 368 ? -19.145 -7.064 11.714 1.00 65.56 368 ASP A O 1
ATOM 2965 N N . ASP A 1 369 ? -19.887 -4.962 11.500 1.00 69.69 369 ASP A N 1
ATOM 2966 C CA . ASP A 1 369 ? -20.862 -5.273 10.443 1.00 69.69 369 ASP A CA 1
ATOM 2967 C C . ASP A 1 369 ? -20.141 -5.681 9.148 1.00 69.69 369 ASP A C 1
ATOM 2969 O O . ASP A 1 369 ? -20.647 -6.488 8.367 1.00 69.69 369 ASP A O 1
ATOM 2973 N N . LEU A 1 370 ? -18.905 -5.203 8.959 1.00 75.19 370 LEU A N 1
ATOM 2974 C CA . LEU A 1 370 ? -18.036 -5.580 7.845 1.00 75.19 370 LEU A CA 1
ATOM 2975 C C . LEU A 1 370 ? -17.455 -6.995 7.996 1.00 75.19 370 LEU A C 1
ATOM 2977 O O . LEU A 1 370 ? -16.792 -7.471 7.082 1.00 75.19 370 LEU A O 1
ATOM 2981 N N . LEU A 1 371 ? -17.678 -7.695 9.110 1.00 82.00 371 LEU A N 1
ATOM 2982 C CA . LEU A 1 371 ? -17.223 -9.081 9.299 1.00 82.00 371 LEU A CA 1
ATOM 2983 C C . LEU A 1 371 ? -18.280 -10.117 8.888 1.00 82.00 371 LEU A C 1
ATOM 2985 O O . LEU A 1 371 ? -18.021 -11.325 8.916 1.00 82.00 371 LEU A O 1
ATOM 2989 N N . GLN A 1 372 ? -19.484 -9.671 8.524 1.00 83.00 372 GLN A N 1
ATOM 2990 C CA . GLN A 1 372 ? -20.596 -10.554 8.197 1.00 83.00 372 GLN A CA 1
ATOM 2991 C C . GLN A 1 372 ? -20.711 -10.778 6.687 1.00 83.00 372 GLN A C 1
ATOM 2993 O O . GLN A 1 372 ? -20.627 -9.851 5.887 1.00 83.00 372 GLN A O 1
ATOM 2998 N N . LEU A 1 373 ? -20.960 -12.029 6.287 1.00 85.44 373 LEU A N 1
ATOM 2999 C CA . LEU A 1 373 ? -21.455 -12.306 4.939 1.00 85.44 373 LEU A CA 1
ATOM 3000 C C . LEU A 1 373 ? -22.895 -11.802 4.837 1.00 85.44 373 LEU A C 1
ATOM 3002 O O . LEU A 1 373 ? -23.713 -12.093 5.714 1.00 85.44 373 LEU A O 1
ATOM 3006 N N . SER A 1 374 ? -23.231 -11.111 3.752 1.00 85.31 374 SER A N 1
ATOM 3007 C CA . SER A 1 374 ? -24.629 -10.857 3.413 1.00 85.31 374 SER A CA 1
ATOM 3008 C C . SER A 1 374 ? -25.292 -12.098 2.836 1.00 85.31 374 SER A C 1
ATOM 3010 O O . SER A 1 374 ? -24.633 -13.015 2.340 1.00 85.31 374 SER A O 1
ATOM 3012 N N . ASP A 1 375 ? -26.620 -12.106 2.820 1.00 87.62 375 ASP A N 1
ATOM 3013 C CA . ASP A 1 375 ? -27.379 -13.190 2.194 1.00 87.62 375 ASP A CA 1
ATOM 3014 C C . ASP A 1 375 ? -27.097 -13.303 0.694 1.00 87.62 375 ASP A C 1
ATOM 3016 O O . ASP A 1 375 ? -27.053 -14.403 0.143 1.00 87.62 375 ASP A O 1
ATOM 3020 N N . SER A 1 376 ? -26.819 -12.172 0.039 1.00 86.75 376 SER A N 1
ATOM 3021 C CA . SER A 1 376 ? -26.399 -12.149 -1.360 1.00 86.75 376 SER A CA 1
ATOM 3022 C C . SER A 1 376 ? -25.043 -12.837 -1.543 1.00 86.75 376 SER A C 1
ATOM 3024 O O . SER A 1 376 ? -24.901 -13.687 -2.423 1.00 86.75 376 SER A O 1
ATOM 3026 N N . ALA A 1 377 ? -24.066 -12.546 -0.678 1.00 87.31 377 ALA A N 1
ATOM 3027 C CA . ALA A 1 377 ? -22.763 -13.205 -0.698 1.00 87.31 377 ALA A CA 1
ATOM 3028 C C . ALA A 1 377 ? -22.878 -14.711 -0.412 1.00 87.31 377 ALA A C 1
ATOM 3030 O O . ALA A 1 377 ? -22.295 -15.513 -1.142 1.00 87.31 377 ALA A O 1
ATOM 3031 N N . ARG A 1 378 ? -23.691 -15.113 0.577 1.00 91.88 378 ARG A N 1
ATOM 3032 C CA . ARG A 1 378 ? -23.964 -16.531 0.873 1.00 91.88 378 ARG A CA 1
ATOM 3033 C C . ARG A 1 378 ? -24.533 -17.267 -0.336 1.00 91.88 378 ARG A C 1
ATOM 3035 O O . ARG A 1 378 ? -24.102 -18.380 -0.632 1.00 91.88 378 ARG A O 1
ATOM 3042 N N . ASN A 1 379 ? -25.493 -16.656 -1.031 1.00 91.44 379 ASN A N 1
ATOM 3043 C CA . ASN A 1 379 ? -26.111 -17.250 -2.215 1.00 91.44 379 ASN A CA 1
ATOM 3044 C C . ASN A 1 379 ? -25.102 -17.393 -3.357 1.00 91.44 379 ASN A C 1
ATOM 3046 O O . ASN A 1 379 ? -24.976 -18.493 -3.886 1.00 91.44 379 ASN A O 1
ATOM 3050 N N . ARG A 1 380 ? -24.305 -16.352 -3.642 1.00 91.38 380 ARG A N 1
ATOM 3051 C CA . ARG A 1 380 ? -23.231 -16.419 -4.649 1.00 91.38 380 ARG A CA 1
ATOM 3052 C C . ARG A 1 380 ? -22.235 -17.541 -4.355 1.00 91.38 380 ARG A C 1
ATOM 3054 O O . ARG A 1 380 ? -21.945 -18.343 -5.228 1.00 91.38 380 ARG A O 1
ATOM 3061 N N . ILE A 1 381 ? -21.748 -17.651 -3.117 1.00 90.88 381 ILE A N 1
ATOM 3062 C CA . ILE A 1 381 ? -20.806 -18.717 -2.727 1.00 90.88 381 ILE A CA 1
ATOM 3063 C C . ILE A 1 381 ? -21.443 -20.099 -2.911 1.00 90.88 381 ILE A C 1
ATOM 3065 O O . ILE A 1 381 ? -20.797 -21.023 -3.406 1.00 90.88 381 ILE A O 1
ATOM 3069 N N . ARG A 1 382 ? -22.715 -20.251 -2.525 1.00 92.75 382 ARG A N 1
ATOM 3070 C CA . ARG A 1 382 ? -23.440 -21.516 -2.669 1.00 92.75 382 ARG A CA 1
ATOM 3071 C C . ARG A 1 382 ? -23.625 -21.910 -4.133 1.00 92.75 382 ARG A C 1
ATOM 3073 O O . ARG A 1 382 ? -23.537 -23.096 -4.430 1.00 92.75 382 ARG A O 1
ATOM 3080 N N . GLU A 1 383 ? -23.890 -20.950 -5.010 1.00 91.75 383 GLU A N 1
ATOM 3081 C CA . GLU A 1 383 ? -24.079 -21.177 -6.446 1.00 91.75 383 GLU A CA 1
ATOM 3082 C C . GLU A 1 383 ? -22.754 -21.472 -7.163 1.00 91.75 383 GLU A C 1
ATOM 3084 O O . GLU A 1 383 ? -22.685 -22.430 -7.927 1.00 91.75 383 GLU A O 1
ATOM 3089 N N . GLU A 1 384 ? -21.698 -20.712 -6.868 1.00 90.44 384 GLU A N 1
ATOM 3090 C CA . GLU A 1 384 ? -20.401 -20.817 -7.554 1.00 90.44 384 GLU A CA 1
ATOM 3091 C C . GLU A 1 384 ? -19.538 -21.982 -7.048 1.00 90.44 384 GLU A C 1
ATOM 3093 O O . GLU A 1 384 ? -18.852 -22.647 -7.826 1.00 90.44 384 GLU A O 1
ATOM 3098 N N . TYR A 1 385 ? -19.556 -22.243 -5.736 1.00 89.12 385 TYR A N 1
ATOM 3099 C CA . TYR A 1 385 ? -18.657 -23.215 -5.097 1.00 89.12 385 TYR A CA 1
ATOM 3100 C C . TYR A 1 385 ? -19.397 -24.357 -4.395 1.00 89.12 385 TYR A C 1
ATOM 3102 O O . TYR A 1 385 ? -18.835 -25.434 -4.197 1.00 89.12 385 TYR A O 1
ATOM 3110 N N . GLY A 1 386 ? -20.666 -24.168 -4.038 1.00 89.88 386 GLY A N 1
ATOM 3111 C CA . GLY A 1 386 ? -21.463 -25.161 -3.323 1.00 89.88 386 GLY A CA 1
ATOM 3112 C C . GLY A 1 386 ? -21.515 -24.940 -1.809 1.00 89.88 386 GLY A C 1
ATOM 3113 O O . GLY A 1 386 ? -20.724 -24.215 -1.204 1.00 89.88 386 GLY A O 1
ATOM 3114 N N . SER A 1 387 ? -22.470 -25.614 -1.163 1.00 91.88 387 SER A N 1
ATOM 3115 C CA . SER A 1 387 ? -22.766 -25.428 0.270 1.00 91.88 387 SER A CA 1
ATOM 3116 C C . SER A 1 387 ? -21.629 -25.851 1.208 1.00 91.88 387 SER A C 1
ATOM 3118 O O . SER A 1 387 ? -21.573 -25.389 2.344 1.00 91.88 387 SER A O 1
ATOM 3120 N N . HIS A 1 388 ? -20.729 -26.729 0.755 1.00 90.56 388 HIS A N 1
ATOM 3121 C CA . HIS A 1 388 ? -19.595 -27.183 1.558 1.00 90.56 388 HIS A CA 1
ATOM 3122 C C . HIS A 1 388 ? -18.627 -26.034 1.881 1.00 90.56 388 HIS A C 1
ATOM 3124 O O . HIS A 1 388 ? -18.304 -25.828 3.047 1.00 90.56 388 HIS A O 1
ATOM 3130 N N . TYR A 1 389 ? -18.235 -25.239 0.880 1.00 88.88 389 TYR A N 1
ATOM 3131 C CA . TYR A 1 389 ? -17.325 -24.108 1.090 1.00 88.88 389 TYR A CA 1
ATOM 3132 C C . TYR A 1 389 ? -17.984 -22.964 1.851 1.00 88.88 389 TYR A C 1
ATOM 3134 O O . TYR A 1 389 ? -17.329 -22.336 2.676 1.00 88.88 389 TYR A O 1
ATOM 3142 N N . LEU A 1 390 ? -19.287 -22.735 1.644 1.00 91.44 390 LEU A N 1
ATOM 3143 C CA . LEU A 1 390 ? -20.032 -21.781 2.464 1.00 91.44 390 LEU A CA 1
ATOM 3144 C C . LEU A 1 390 ? -19.915 -22.131 3.953 1.00 91.44 390 LEU A C 1
ATOM 3146 O O . LEU A 1 390 ? -19.609 -21.263 4.762 1.00 91.44 390 LEU A O 1
ATOM 3150 N N . ARG A 1 391 ? -20.086 -23.411 4.303 1.00 89.31 391 ARG A N 1
ATOM 3151 C CA . ARG A 1 391 ? -19.964 -23.874 5.687 1.00 89.31 391 ARG A CA 1
ATOM 3152 C C . ARG A 1 391 ? -18.559 -23.651 6.254 1.00 89.31 391 ARG A C 1
ATOM 3154 O O . ARG A 1 391 ? -18.452 -23.182 7.379 1.00 89.31 391 ARG A O 1
ATOM 3161 N N . ILE A 1 392 ? -17.510 -23.931 5.476 1.00 87.06 392 ILE A N 1
ATOM 3162 C CA . ILE A 1 392 ? -16.117 -23.666 5.882 1.00 87.06 392 ILE A CA 1
ATOM 3163 C C . ILE A 1 392 ? -15.921 -22.175 6.197 1.00 87.06 392 ILE A C 1
ATOM 3165 O O . ILE A 1 392 ? -15.355 -21.834 7.230 1.00 87.06 392 ILE A O 1
ATOM 3169 N N . ILE A 1 393 ? -16.424 -21.287 5.335 1.00 89.25 393 ILE A N 1
ATOM 3170 C CA . ILE A 1 393 ? -16.303 -19.832 5.513 1.00 89.25 393 ILE A CA 1
ATOM 3171 C C . ILE A 1 393 ? -17.126 -19.344 6.720 1.00 89.25 393 ILE A C 1
ATOM 3173 O O . ILE A 1 393 ? -16.722 -18.426 7.431 1.00 89.25 393 ILE A O 1
ATOM 3177 N N . GLU A 1 394 ? -18.290 -19.938 6.981 1.00 88.50 394 GLU A N 1
ATOM 3178 C CA . GLU A 1 394 ? -19.149 -19.541 8.102 1.00 88.50 394 GLU A CA 1
ATOM 3179 C C . GLU A 1 394 ? -18.652 -20.044 9.463 1.00 88.50 394 GLU A C 1
ATOM 3181 O O . GLU A 1 394 ? -18.847 -19.347 10.463 1.00 88.50 394 GLU A O 1
ATOM 3186 N N . GLU A 1 395 ? -17.985 -21.202 9.504 1.00 86.94 395 GLU A N 1
ATOM 3187 C CA . GLU A 1 395 ? -17.365 -21.76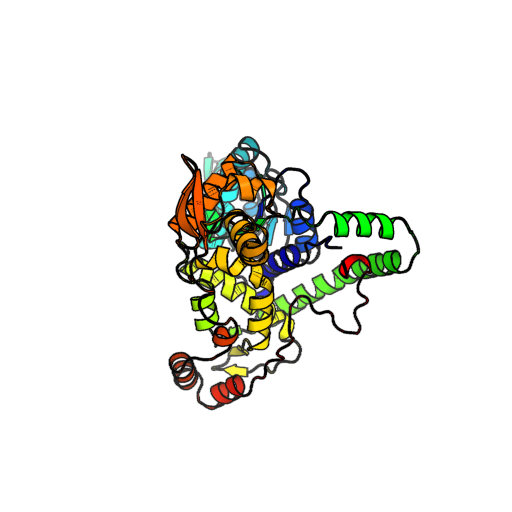5 10.713 1.00 86.94 395 GLU A CA 1
ATOM 3188 C C . GLU A 1 395 ? -16.134 -20.967 11.189 1.00 86.94 395 GLU A C 1
ATOM 3190 O O . GLU A 1 395 ? -15.692 -21.150 12.328 1.00 86.94 395 GLU A O 1
ATOM 3195 N N . ASP A 1 396 ? -15.631 -20.045 10.360 1.00 83.50 396 ASP A N 1
ATOM 3196 C CA . ASP A 1 396 ? -14.534 -19.137 10.689 1.00 83.50 396 ASP A CA 1
ATOM 3197 C C . ASP A 1 396 ? -14.855 -18.256 11.909 1.00 83.50 396 ASP A C 1
ATOM 3199 O O . ASP A 1 396 ? -15.924 -17.627 12.005 1.00 83.50 396 ASP A O 1
ATOM 3203 N N . ARG A 1 397 ? -13.911 -18.200 12.852 1.00 81.25 397 ARG A N 1
ATOM 3204 C CA . ARG A 1 397 ? -14.047 -17.493 14.132 1.00 81.25 397 ARG A CA 1
ATOM 3205 C C . ARG A 1 397 ? -13.173 -16.248 14.141 1.00 81.25 397 ARG A C 1
ATOM 3207 O O . ARG A 1 397 ? -12.127 -16.211 13.514 1.00 81.25 397 ARG A O 1
ATOM 3214 N N . VAL A 1 398 ? -13.610 -15.238 14.887 1.00 80.12 398 VAL A N 1
ATOM 3215 C CA . VAL A 1 398 ? -12.867 -13.988 15.065 1.00 80.12 398 VAL A CA 1
ATOM 3216 C C . VAL A 1 398 ? -12.469 -13.859 16.517 1.00 80.12 398 VAL A C 1
ATOM 3218 O O . VAL A 1 398 ? -13.327 -13.924 17.398 1.00 80.12 398 VAL A O 1
ATOM 3221 N N . ASP A 1 399 ? -11.187 -13.616 16.764 1.00 80.31 399 ASP A N 1
ATOM 3222 C CA . ASP A 1 399 ? -10.761 -13.064 18.041 1.00 80.31 399 ASP A CA 1
ATOM 3223 C C . ASP A 1 399 ? -11.149 -11.578 18.112 1.00 80.31 399 ASP A C 1
ATOM 3225 O O . ASP A 1 399 ? -10.735 -10.736 17.302 1.00 80.31 399 ASP A O 1
ATOM 3229 N N . ASN A 1 400 ? -11.973 -11.237 19.105 1.00 74.94 400 ASN A N 1
ATOM 3230 C CA . ASN A 1 400 ? -12.438 -9.874 19.306 1.00 74.94 400 ASN A CA 1
ATOM 3231 C C . ASN A 1 400 ? -11.318 -8.888 19.682 1.00 74.94 400 ASN A C 1
ATOM 3233 O O . ASN A 1 400 ? -11.488 -7.689 19.471 1.00 74.94 400 ASN A O 1
ATOM 3237 N N . ASN A 1 401 ? -10.154 -9.373 20.101 1.00 79.44 401 ASN A N 1
ATOM 3238 C CA . ASN A 1 401 ? -9.026 -8.531 20.475 1.00 79.44 401 ASN A CA 1
ATOM 3239 C C . ASN A 1 401 ? -7.976 -8.382 19.366 1.00 79.44 401 ASN A C 1
ATOM 3241 O O . ASN A 1 401 ? -7.041 -7.604 19.530 1.00 79.44 401 ASN A O 1
ATOM 3245 N N . LEU A 1 402 ? -8.117 -9.082 18.234 1.00 84.50 402 LEU A N 1
ATOM 3246 C CA . LEU A 1 402 ? -7.110 -9.054 17.173 1.00 84.50 402 LEU A CA 1
ATOM 3247 C C . LEU A 1 402 ? -6.939 -7.643 16.586 1.00 84.50 402 LEU A C 1
ATOM 3249 O O . LEU A 1 402 ? -7.890 -7.034 16.100 1.00 84.50 402 LEU A O 1
ATOM 3253 N N . SER A 1 403 ? -5.708 -7.138 16.600 1.00 85.12 403 SER A N 1
ATOM 3254 C CA . SER A 1 403 ? -5.336 -5.841 16.035 1.00 85.12 403 SER A CA 1
ATOM 3255 C C . SER A 1 403 ? -3.912 -5.899 15.505 1.00 85.12 403 SER A C 1
ATOM 3257 O O . SER A 1 403 ? -3.055 -6.567 16.084 1.00 85.12 403 SER A O 1
ATOM 3259 N N . ILE A 1 404 ? -3.628 -5.144 14.442 1.00 82.62 404 ILE A N 1
ATOM 3260 C CA . ILE A 1 404 ? -2.279 -5.029 13.875 1.00 82.62 404 ILE A CA 1
ATOM 3261 C C . ILE A 1 404 ? -1.261 -4.431 14.861 1.00 82.62 404 ILE A C 1
ATOM 3263 O O . ILE A 1 404 ? -0.048 -4.544 14.666 1.00 82.62 404 ILE A O 1
ATOM 3267 N N . MET A 1 405 ? -1.752 -3.782 15.920 1.00 79.44 405 MET A N 1
ATOM 3268 C CA . MET A 1 405 ? -0.930 -3.209 16.983 1.00 79.44 405 MET A CA 1
ATOM 3269 C C . MET A 1 405 ? -0.467 -4.253 18.000 1.00 79.44 405 MET A C 1
ATOM 3271 O O . MET A 1 405 ? 0.536 -4.019 18.674 1.00 79.44 405 MET A O 1
ATOM 3275 N N . LEU A 1 406 ? -1.132 -5.409 18.076 1.00 83.75 406 LEU A N 1
ATOM 3276 C CA . LEU A 1 406 ? -0.707 -6.481 18.965 1.00 83.75 406 LEU A CA 1
ATOM 3277 C C . LEU A 1 406 ? 0.661 -7.033 18.553 1.00 83.75 406 LEU A C 1
ATOM 3279 O O . LEU A 1 406 ? 1.084 -6.976 17.392 1.00 83.75 406 LEU A O 1
ATOM 3283 N N . HIS A 1 407 ? 1.363 -7.558 19.547 1.00 80.19 407 HIS A N 1
ATOM 3284 C CA . HIS A 1 407 ? 2.606 -8.289 19.385 1.00 80.19 407 HIS A CA 1
ATOM 3285 C C . HIS A 1 407 ? 2.391 -9.715 19.871 1.00 80.19 407 HIS A C 1
ATOM 3287 O O . HIS A 1 407 ? 1.664 -9.940 20.833 1.00 80.19 407 HIS A O 1
ATOM 3293 N N . HIS A 1 408 ? 3.026 -10.676 19.207 1.00 82.25 408 HIS A N 1
ATOM 3294 C CA . HIS A 1 408 ? 3.082 -12.037 19.725 1.00 82.25 408 HIS A CA 1
ATOM 3295 C C . HIS A 1 408 ? 3.896 -12.043 21.029 1.00 82.25 408 HIS A C 1
ATOM 3297 O O . HIS A 1 408 ? 4.925 -11.375 21.088 1.00 82.25 408 HIS A O 1
ATOM 3303 N N . ASP A 1 409 ? 3.510 -12.840 22.027 1.00 81.81 409 ASP A N 1
ATOM 3304 C CA . ASP A 1 409 ? 4.147 -12.865 23.363 1.00 81.81 409 ASP A CA 1
ATOM 3305 C C . ASP A 1 409 ? 5.659 -13.166 23.341 1.00 81.81 409 ASP A C 1
ATOM 3307 O O . ASP A 1 409 ? 6.398 -12.859 24.274 1.00 81.81 409 ASP A O 1
ATOM 3311 N N . LEU A 1 410 ? 6.134 -13.779 22.255 1.00 83.25 410 LEU A N 1
ATOM 3312 C CA . LEU A 1 410 ? 7.549 -14.101 22.022 1.00 83.25 410 LEU A CA 1
ATOM 3313 C C . LEU A 1 410 ? 8.351 -12.950 21.390 1.00 83.25 410 LEU A C 1
ATOM 3315 O O . LEU A 1 410 ? 9.570 -13.057 21.244 1.00 83.25 410 LEU A O 1
ATOM 3319 N N . VAL A 1 411 ? 7.687 -11.873 20.970 1.00 82.38 411 VAL A N 1
ATOM 3320 C CA . VAL A 1 411 ? 8.310 -10.711 20.333 1.00 82.38 411 VAL A CA 1
ATOM 3321 C C . VAL A 1 411 ? 8.657 -9.701 21.417 1.00 82.38 411 VAL A C 1
ATOM 3323 O O . VAL A 1 411 ? 7.786 -9.116 22.052 1.00 82.38 411 VAL A O 1
ATOM 3326 N N . GLU A 1 412 ? 9.953 -9.487 21.624 1.00 80.62 412 GLU A N 1
ATOM 3327 C CA . GLU A 1 412 ? 10.451 -8.525 22.603 1.00 80.62 412 GLU A CA 1
ATOM 3328 C C . GLU A 1 412 ? 10.227 -7.077 22.141 1.00 80.62 412 GLU A C 1
ATOM 3330 O O . GLU A 1 412 ? 10.996 -6.514 21.363 1.00 80.62 412 GLU A O 1
ATOM 3335 N N . VAL A 1 413 ? 9.173 -6.449 22.648 1.00 78.88 413 VAL A N 1
ATOM 3336 C CA . VAL A 1 413 ? 8.818 -5.083 22.264 1.00 78.88 413 VAL A CA 1
ATOM 3337 C C . VAL A 1 413 ? 9.851 -4.080 22.814 1.00 78.88 413 VAL A C 1
ATOM 3339 O O . VAL A 1 413 ? 10.195 -4.136 23.997 1.00 78.88 413 VAL A O 1
ATOM 3342 N N . PRO A 1 414 ? 10.387 -3.161 21.983 1.00 73.75 414 PRO A N 1
ATOM 3343 C CA . PRO A 1 414 ? 11.259 -2.095 22.467 1.00 73.75 414 PRO A CA 1
ATOM 3344 C C . PRO A 1 414 ? 10.532 -1.166 23.444 1.00 73.75 414 PRO A C 1
ATOM 3346 O O . PRO A 1 414 ? 9.386 -0.805 23.204 1.00 73.75 414 PRO A O 1
ATOM 3349 N N . SER A 1 415 ? 11.230 -0.694 24.478 1.00 72.81 415 SER A N 1
ATOM 3350 C CA . SER A 1 415 ? 10.636 0.083 25.580 1.00 72.81 415 SER A CA 1
ATOM 3351 C C . SER A 1 415 ? 9.921 1.376 25.168 1.00 72.81 415 SER A C 1
ATOM 3353 O O . SER A 1 415 ? 8.998 1.799 25.847 1.00 72.81 415 SER A O 1
ATOM 3355 N N . TRP A 1 416 ? 10.312 2.009 24.059 1.00 74.25 416 TRP A N 1
ATOM 3356 C CA . TRP A 1 416 ? 9.657 3.229 23.565 1.00 74.25 416 TRP A CA 1
ATOM 3357 C C . TRP A 1 416 ? 8.337 2.958 22.824 1.00 74.25 416 TRP A C 1
ATOM 3359 O O . TRP A 1 416 ? 7.713 3.897 22.352 1.00 74.25 416 TRP A O 1
ATOM 3369 N N . CYS A 1 417 ? 7.949 1.697 22.606 1.00 67.88 417 CYS A N 1
ATOM 3370 C CA . CYS A 1 417 ? 6.676 1.360 21.960 1.00 67.88 417 CYS A CA 1
ATOM 3371 C C . CYS A 1 417 ? 5.487 1.354 22.934 1.00 67.88 417 CYS A C 1
ATOM 3373 O O . CYS A 1 417 ? 4.359 1.250 22.463 1.00 67.88 417 CYS A O 1
ATOM 3375 N N . ASP A 1 418 ? 5.749 1.469 24.239 1.00 62.00 418 ASP A N 1
ATOM 3376 C CA . ASP A 1 418 ? 4.735 1.568 25.297 1.00 62.00 418 ASP A CA 1
ATOM 3377 C C . ASP A 1 418 ? 4.366 3.033 25.638 1.00 62.00 418 ASP A C 1
ATOM 3379 O O . ASP A 1 418 ? 3.565 3.268 26.543 1.00 62.00 418 ASP A O 1
ATOM 3383 N N . LEU A 1 419 ? 4.966 3.997 24.923 1.00 54.25 419 LEU A N 1
ATOM 3384 C CA . LEU A 1 419 ? 4.656 5.434 24.926 1.00 54.25 419 LEU A CA 1
ATOM 3385 C C . LEU A 1 419 ? 3.749 5.762 23.738 1.00 54.25 419 LEU A C 1
ATOM 3387 O O . LEU A 1 419 ? 2.795 6.544 23.935 1.00 54.25 419 LEU A O 1
#

pLDDT: mean 85.66, std 9.81, range [45.59, 98.38]

Foldseek 3Di:
DQLPPPLLLLLLLLQLLLLQQVVQHAAEEEEDDPPLCSLVSNVSSVLLADPQQEAEQQQPAPVNVLVVLVVPLASQASHEYENEEQEDPVSCVSCVVVVVVLLCCQPVQKDWDWDWDQDPVGIDTDIRMHGHHYYYYYYYYNPDDDDPSRVLRYDYDYRDPLSVLLVVVVVVVCVPPPDPLVVLVVVVSVCSVVSNVLSVVSNVVSVQEDEDELLLVLQCLQQAPDPNNVSSSSSLVSSLVSLCSSVCPPPDFDQFPNGTYDYRALLSLQQSCLSCVQCSVCRNQVQDSLLSVLLVQCVVCVCVLCVPPPQAHFLVSCCVPPPRDDDSVVSVVSVVVCVVSPQWHFRDDDVPITGIDGDPPDSSDDSVVSSDRDPVSLVVCCVRGRPVVSVVRVPGDYDPPRYPLDDDPPRDDRPSSVD

Organism: NCBI:txid1076179

Sequence (419 aa):
MTAGERRNILISFLCFTSQVVLRNPISVIGLGEGSTGKTHVLEIALLLIPDELIEYEKKPTLPSMFRRSEIDPYHYDGKIVVYGDMGGENDQDEARQCKDIIKELQSDAYLNRPVTVSTSEGFEVVDLELFGRPCLAYTTVPNYDFDSQEKSRSLIFTAREDNKEVFDERKNVLEFIGGRTYNTFLKYQKEVNEVKNIVMGLRSKFKDVMIINPYTESIINFIGDTEYYKRDYDKYNGILKAITAFNSVNREICCINGNNVIFTTKEDIKLFLSLFEIYHDAISTNLSPKASDILGDMRDNFSSYNKESILGLSVLEYVEQGNVKASLRSIHRYFKELEEEGFIKVNGNLGRTQLYDLTEKSKKGSLDDLLQLSDSARNRIREEYGSHYLRIIEEDRVDNNLSIMLHHDLVEVPSWCDL

Mean predicted aligned error: 9.7 Å

Radius of gyration: 23.75 Å; Cα contacts (8 Å, |Δi|>4): 645; chains: 1; bounding box: 53×65×72 Å

Solvent-accessible surface area (backbone atoms only — not comparable to full-atom values): 23067 Å² total; per-residue (Å²): 142,48,51,78,40,54,59,62,21,50,53,49,32,31,29,49,40,9,17,58,34,68,71,43,55,35,18,39,37,25,28,34,59,88,92,41,48,27,63,58,39,52,50,57,22,51,61,43,45,51,67,94,40,53,44,82,43,71,80,51,47,65,71,62,61,49,56,44,28,80,80,36,34,53,74,48,40,52,22,41,39,32,46,45,78,38,59,59,71,67,53,47,60,67,34,40,69,44,51,50,51,48,57,43,20,42,72,66,35,47,50,74,45,80,42,81,42,82,53,99,89,49,76,45,79,44,72,41,46,41,33,30,38,26,23,48,34,39,25,32,40,74,82,66,85,73,53,72,71,54,54,46,47,34,51,77,47,69,47,67,84,84,32,55,67,30,37,52,45,44,52,58,53,52,69,42,72,85,35,71,58,32,47,53,52,54,49,53,62,60,46,35,59,54,45,19,51,49,50,52,52,45,25,59,57,39,71,70,37,45,78,44,67,73,53,54,64,33,49,52,63,52,40,53,77,29,95,44,46,73,46,46,49,54,48,54,49,31,36,39,48,33,48,29,59,71,68,39,82,87,55,76,73,42,78,56,97,88,39,41,32,37,74,52,50,55,52,36,52,41,34,47,48,53,64,36,61,78,46,40,63,14,49,26,65,62,38,53,68,69,34,23,52,46,50,50,51,42,71,79,40,42,75,72,73,34,71,86,39,98,54,36,47,31,68,66,56,43,69,75,71,46,85,72,87,68,55,73,71,54,49,52,53,29,51,48,52,36,39,75,71,47,46,28,43,79,65,44,63,66,84,92,43,59,13,32,34,81,44,87,69,56,76,86,62,59,77,70,63,50,62,56,74,49,72,67,45,52,50,51,40,33,72,78,71,26,64,68,57,44,49,58,63,65,70,61,72,66,69,92,79,64,40,67,85,63,73,60,95,86,56,84,76,54,80,49,76,83,107